Protein AF-A0A7S0ZBZ7-F1 (afdb_monomer)

Sequence (406 aa):
SVGLIEVESRLMVPLEVVGNFSFATLEEFGERFFSSLSQFSKDLPTQSLSIKAASRKLKLDSLGYQWDFMQGSEPWSASMWMKNQDTLDTVLRESDVSVDHELKVKPSRGGENEARGIVRALVADRLKGFSNASMAQISTLSELLTALSFGFISPLAVVNAVVSLGASPDDLRAMLWKLTRLEFAYNRVYFNPGHLEYGAALPDFVRQNLEMLKLELADPLVSDSMLELGQSPDAEWNRIQLGLRSHGRLLQVSATKWVGGLLRFTYAPAYAYSLAIQLLTKYSMDTFGPLTFSAVMDACERVDREVEVIERNAAPNGYRYSQAAAVEANGAPHAQYTSRVQTAPRLYSEAGNRYNRAAPVGNGYAASRATGNGYTMRYAQPPPVQTYGYSANRTANDRWGSAYRY

pLDDT: mean 70.01, std 26.0, range [22.62, 97.69]

Organism: NCBI:txid708627

Foldseek 3Di:
DPDDDDDFDLDQDPLVQLHPAQDPDLVSSVVSCVVCNVVRLDDDPDDDDPPPPPPPPPPVVPVDDDDPLCPPDPPDDPVSCVVVVVVVCVVCVVLVHDPPDDQLADDDDAAQVVLVVLLVVCLVVLLVCVLVDDPVVVVSVLVNLLNSQVVRDGLSVSLNSNVVSPHDPSSNVSVVSVSSLSVSLVSLCVNQVCLLFPVRVADPVLQVQLQVVLVVQPAEADDLVCLQCLNGPDVVLSVQSVCLRNHQDRDLVCLLVNLVVLSRRHDGNRVSLNSQLVSNCNRHSSAHDSRSSSSSRVSSVPNGVPVVVVVPDDDPPDDDDDPPDPPDDDDDDDDDPPPPPPDDDDDDDPDPPDPDDDDDDDDDDDDDDDDDDDDDDDDDDDPDDDDPDDPDPDDPVVVVVVVSRD

Radius of gyration: 26.37 Å; Cα contacts (8 Å, |Δi|>4): 317; chains: 1; bounding box: 72×68×77 Å

Mean predicted aligned error: 15.43 Å

InterPro domains:
  IPR036134 Cryptochrome/DNA photolyase, FAD-binding domain-like superfamily [SSF48173] (108-250)
  IPR052219 DNA Photolyase Class-2 [PTHR10211] (2-298)

Structure (mmCIF, N/CA/C/O backbone):
data_AF-A0A7S0ZBZ7-F1
#
_entry.id   AF-A0A7S0ZBZ7-F1
#
loop_
_atom_site.group_PDB
_atom_site.id
_atom_site.type_symbol
_atom_site.label_atom_id
_atom_site.label_alt_id
_atom_site.label_comp_id
_atom_site.label_asym_id
_atom_site.label_entity_id
_atom_site.label_seq_id
_atom_site.pdbx_PDB_ins_code
_atom_site.Cartn_x
_atom_site.Cartn_y
_atom_site.Cartn_z
_atom_site.occupancy
_atom_site.B_iso_or_equiv
_atom_site.auth_seq_id
_atom_site.auth_comp_id
_atom_site.auth_asym_id
_atom_site.auth_atom_id
_atom_site.pdbx_PDB_model_num
ATOM 1 N N . SER A 1 1 ? 15.555 -24.428 -31.231 1.00 48.03 1 SER A N 1
ATOM 2 C CA . SER A 1 1 ? 15.746 -23.307 -30.293 1.00 48.03 1 SER A CA 1
ATOM 3 C C . SER A 1 1 ? 14.611 -23.345 -29.293 1.00 48.03 1 SER A C 1
ATOM 5 O O . SER A 1 1 ? 13.457 -23.357 -29.701 1.00 48.03 1 SER A O 1
ATOM 7 N N . VAL A 1 2 ? 14.916 -23.456 -28.001 1.00 45.94 2 VAL A N 1
ATOM 8 C CA . VAL A 1 2 ? 13.904 -23.272 -26.955 1.00 45.94 2 VAL A CA 1
ATOM 9 C C . VAL A 1 2 ? 13.708 -21.765 -26.832 1.00 45.94 2 VAL A C 1
ATOM 11 O O . VAL A 1 2 ? 14.653 -21.055 -26.502 1.00 45.94 2 VAL A O 1
ATOM 14 N N . GLY A 1 3 ? 12.534 -21.269 -27.217 1.00 58.41 3 GLY A N 1
ATOM 15 C CA . GLY A 1 3 ? 12.180 -19.870 -27.002 1.00 58.41 3 GLY A CA 1
ATOM 16 C C . GLY A 1 3 ? 11.914 -19.660 -25.517 1.00 58.41 3 GLY A C 1
ATOM 17 O O . GLY A 1 3 ? 11.076 -20.357 -24.948 1.00 58.41 3 GLY A O 1
ATOM 18 N N . LEU A 1 4 ? 12.643 -18.742 -24.891 1.00 56.31 4 LEU A N 1
ATOM 19 C CA . LEU A 1 4 ? 12.325 -18.278 -23.547 1.00 56.31 4 LEU A CA 1
ATOM 20 C C . LEU A 1 4 ? 11.317 -17.135 -23.691 1.00 56.31 4 LEU A C 1
ATOM 22 O O . LEU A 1 4 ? 11.596 -16.159 -24.385 1.00 56.31 4 LEU A O 1
ATOM 26 N N . ILE A 1 5 ? 10.146 -17.282 -23.079 1.00 59.50 5 ILE A N 1
ATOM 27 C CA . ILE A 1 5 ? 9.145 -16.218 -22.997 1.00 59.50 5 ILE A CA 1
ATOM 28 C C . ILE A 1 5 ? 9.297 -15.591 -21.617 1.00 59.50 5 ILE A C 1
ATOM 30 O O . ILE A 1 5 ? 9.193 -16.292 -20.610 1.00 59.50 5 ILE A O 1
ATOM 34 N N . GLU A 1 6 ? 9.563 -14.289 -21.575 1.00 61.09 6 GLU A N 1
ATOM 35 C CA . GLU A 1 6 ? 9.458 -13.529 -20.336 1.00 61.09 6 GLU A CA 1
ATOM 36 C C . GLU A 1 6 ? 7.978 -13.439 -19.956 1.00 61.09 6 GLU A C 1
ATOM 38 O O . GLU A 1 6 ? 7.149 -12.971 -20.737 1.00 61.09 6 GLU A O 1
ATOM 43 N N . VAL A 1 7 ? 7.643 -13.939 -18.770 1.00 61.91 7 VAL A N 1
ATOM 44 C CA . VAL A 1 7 ? 6.331 -13.726 -18.164 1.00 61.91 7 VAL A CA 1
ATOM 45 C C . VAL A 1 7 ? 6.503 -12.567 -17.200 1.00 61.91 7 VAL A C 1
ATOM 47 O O . VAL A 1 7 ? 7.234 -12.696 -16.217 1.00 61.91 7 VAL A O 1
ATOM 50 N N . GLU A 1 8 ? 5.861 -11.438 -17.494 1.00 67.00 8 GLU A N 1
ATOM 51 C CA . GLU A 1 8 ? 5.894 -10.286 -16.599 1.00 67.00 8 GLU A CA 1
ATOM 52 C C . GLU A 1 8 ? 5.353 -10.688 -15.223 1.00 67.00 8 GLU A C 1
ATOM 54 O O . GLU A 1 8 ? 4.234 -11.187 -15.077 1.00 67.00 8 GLU A O 1
ATOM 59 N N . SER A 1 9 ? 6.192 -10.500 -14.210 1.00 73.75 9 SER A N 1
ATOM 60 C CA . SER A 1 9 ? 5.899 -10.810 -12.817 1.00 73.75 9 SER A CA 1
ATOM 61 C C . SER A 1 9 ? 5.771 -9.512 -12.026 1.00 73.75 9 SER A C 1
ATOM 63 O O . SER A 1 9 ? 6.470 -8.533 -12.289 1.00 73.75 9 SER A O 1
ATOM 65 N N . ARG A 1 10 ? 4.901 -9.515 -11.010 1.00 80.88 10 ARG A N 1
ATOM 66 C CA . ARG A 1 10 ? 4.820 -8.430 -10.013 1.00 80.88 10 ARG A CA 1
ATOM 67 C C . ARG A 1 10 ? 6.004 -8.433 -9.036 1.00 80.88 10 ARG A C 1
ATOM 69 O O . ARG A 1 10 ? 6.169 -7.472 -8.295 1.00 80.88 10 ARG A O 1
ATOM 76 N N . LEU A 1 11 ? 6.802 -9.500 -9.054 1.00 87.75 11 LEU A N 1
ATOM 77 C CA . LEU A 1 11 ? 7.982 -9.723 -8.222 1.00 87.75 11 LEU A CA 1
ATOM 78 C C . LEU A 1 11 ? 9.228 -9.867 -9.107 1.00 87.75 11 LEU A C 1
ATOM 80 O O . LEU A 1 11 ? 9.183 -10.532 -10.145 1.00 87.75 11 LEU A O 1
ATOM 84 N N . MET A 1 12 ? 10.335 -9.285 -8.671 1.00 90.00 12 MET A N 1
ATOM 85 C CA . MET A 1 12 ? 11.690 -9.441 -9.201 1.00 90.00 12 MET A CA 1
ATOM 86 C C . MET A 1 12 ? 12.296 -10.785 -8.808 1.00 90.00 12 MET A C 1
ATOM 88 O O . MET A 1 12 ? 12.949 -11.425 -9.630 1.00 90.00 12 MET A O 1
ATOM 92 N N . VAL A 1 13 ? 12.078 -11.216 -7.563 1.00 90.56 13 VAL A N 1
ATOM 93 C CA . VAL A 1 13 ? 12.545 -12.508 -7.049 1.00 90.56 13 VAL A CA 1
ATOM 94 C C . VAL A 1 13 ? 11.345 -13.257 -6.467 1.00 90.56 13 VAL A C 1
ATOM 96 O O . VAL A 1 13 ? 10.634 -12.688 -5.642 1.00 90.56 13 VAL A O 1
ATOM 99 N N . PRO A 1 14 ? 11.092 -14.523 -6.851 1.00 91.81 14 PRO A N 1
ATOM 100 C CA . PRO A 1 14 ? 10.024 -15.307 -6.237 1.00 91.81 14 PRO A CA 1
ATOM 101 C C . PRO A 1 14 ? 10.183 -15.360 -4.713 1.00 91.81 14 PRO A C 1
ATOM 103 O O . PRO A 1 14 ? 11.282 -15.618 -4.214 1.00 91.81 14 PRO A O 1
ATOM 106 N N . LEU A 1 15 ? 9.095 -15.142 -3.970 1.00 92.88 15 LEU A N 1
ATOM 107 C CA . LEU A 1 15 ? 9.150 -15.044 -2.507 1.00 92.88 15 LEU A CA 1
ATOM 108 C C . LEU A 1 15 ? 9.732 -16.306 -1.872 1.00 92.88 15 LEU A C 1
ATOM 110 O O . LEU A 1 15 ? 10.531 -16.211 -0.949 1.00 92.88 15 LEU A O 1
ATOM 114 N N . GLU A 1 16 ? 9.397 -17.480 -2.403 1.00 92.81 16 GLU A N 1
ATOM 115 C CA . GLU A 1 16 ? 9.879 -18.775 -1.922 1.00 92.81 16 GLU A CA 1
ATOM 116 C C . GLU A 1 16 ? 11.395 -18.953 -2.092 1.00 92.81 16 GLU A C 1
ATOM 118 O O . GLU A 1 16 ? 12.001 -19.738 -1.363 1.00 92.81 16 GLU A O 1
ATOM 123 N N . VAL A 1 17 ? 12.011 -18.220 -3.029 1.00 93.50 17 VAL A N 1
ATOM 124 C CA . VAL A 1 17 ? 13.470 -18.188 -3.218 1.00 93.50 17 VAL A CA 1
ATOM 125 C C . VAL A 1 17 ? 14.127 -17.284 -2.176 1.00 93.50 17 VAL A C 1
ATOM 127 O O . VAL A 1 17 ? 15.178 -17.638 -1.647 1.00 93.50 17 VAL A O 1
ATOM 130 N N . VAL A 1 18 ? 13.500 -16.151 -1.836 1.00 92.94 18 VAL A N 1
ATOM 131 C CA . VAL A 1 18 ? 13.985 -15.257 -0.768 1.00 92.94 18 VAL A CA 1
ATOM 132 C C . VAL A 1 18 ? 13.842 -15.930 0.606 1.00 92.94 18 VAL A C 1
ATOM 134 O O . VAL A 1 18 ? 14.775 -15.944 1.414 1.00 92.94 18 VAL A O 1
ATOM 137 N N . GLY A 1 19 ? 12.683 -16.538 0.862 1.00 91.00 19 GLY A N 1
ATOM 138 C CA . GLY A 1 19 ? 12.396 -17.340 2.046 1.00 91.00 19 GLY A CA 1
ATOM 139 C C . GLY A 1 19 ? 10.934 -17.786 2.108 1.00 91.00 19 GLY A C 1
ATOM 140 O O . GLY A 1 19 ? 10.023 -17.015 1.829 1.00 91.00 19 GLY A O 1
ATOM 141 N N . ASN A 1 20 ? 10.698 -19.033 2.522 1.00 92.06 20 ASN A N 1
ATOM 142 C CA . ASN A 1 20 ? 9.359 -19.631 2.598 1.00 92.06 20 ASN A CA 1
ATOM 143 C C . ASN A 1 20 ? 8.620 -19.310 3.919 1.00 92.06 20 ASN A C 1
ATOM 145 O O . ASN A 1 20 ? 8.042 -20.197 4.548 1.00 92.06 20 ASN A O 1
ATOM 149 N N . PHE A 1 21 ? 8.733 -18.069 4.396 1.00 92.31 21 PHE A N 1
ATOM 150 C CA . PHE A 1 21 ? 8.140 -17.576 5.643 1.00 92.31 21 PHE A CA 1
ATOM 151 C C . PHE A 1 21 ? 8.009 -16.044 5.620 1.00 92.31 21 PHE A C 1
ATOM 153 O O . PHE A 1 21 ? 8.649 -15.369 4.809 1.00 92.31 21 PHE A O 1
ATOM 160 N N . SER A 1 22 ? 7.183 -15.495 6.517 1.00 90.88 22 SER A N 1
ATOM 161 C CA . SER A 1 22 ? 7.087 -14.045 6.720 1.00 90.88 22 SER A CA 1
ATOM 162 C C . SER A 1 22 ? 8.306 -13.558 7.494 1.00 90.88 22 SER A C 1
ATOM 164 O O . SER A 1 22 ? 8.563 -14.042 8.596 1.00 90.88 22 SER A O 1
ATOM 166 N N . PHE A 1 23 ? 9.037 -12.597 6.942 1.00 92.50 23 PHE A N 1
ATOM 167 C CA . PHE A 1 23 ? 10.153 -11.956 7.637 1.00 92.50 23 PHE A CA 1
ATOM 168 C C . PHE A 1 23 ? 9.633 -10.941 8.657 1.00 92.50 23 PHE A C 1
ATOM 170 O O . PHE A 1 23 ? 8.563 -10.359 8.468 1.00 92.50 23 PHE A O 1
ATOM 177 N N . ALA A 1 24 ? 10.388 -10.744 9.740 1.00 86.88 24 ALA A N 1
ATOM 178 C CA . ALA A 1 24 ? 10.027 -9.792 10.787 1.00 86.88 24 ALA A CA 1
ATOM 179 C C . ALA A 1 24 ? 10.401 -8.354 10.405 1.00 86.88 24 ALA A C 1
ATOM 181 O O . ALA A 1 24 ? 9.672 -7.423 10.737 1.00 86.88 24 ALA A O 1
ATOM 182 N N . THR A 1 25 ? 11.521 -8.173 9.701 1.00 89.75 25 THR A N 1
ATOM 183 C CA . THR A 1 25 ? 12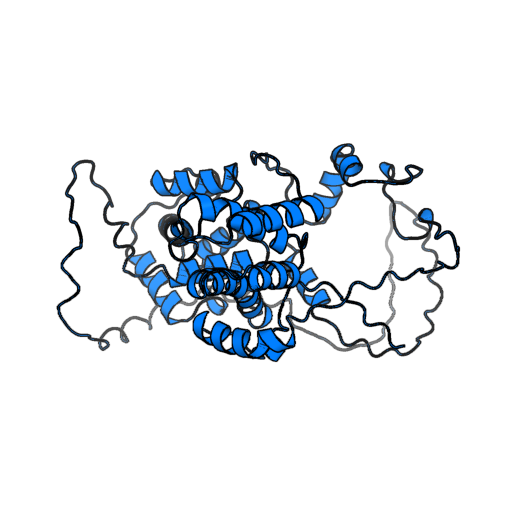.053 -6.855 9.341 1.00 89.75 25 THR A CA 1
ATOM 184 C C . THR A 1 25 ? 12.365 -6.760 7.851 1.00 89.75 25 THR A C 1
ATOM 186 O O . THR A 1 25 ? 12.632 -7.760 7.173 1.00 89.75 25 THR A O 1
ATOM 189 N N . LEU A 1 26 ? 12.344 -5.529 7.335 1.00 90.50 26 LEU A N 1
ATOM 190 C CA . LEU A 1 26 ? 12.734 -5.238 5.957 1.00 90.50 26 LEU A CA 1
ATOM 191 C C . LEU A 1 26 ? 14.218 -5.548 5.731 1.00 90.50 26 LEU A C 1
ATOM 193 O O . LEU A 1 26 ? 14.600 -5.948 4.636 1.00 90.50 26 LEU A O 1
ATOM 197 N N . GLU A 1 27 ? 15.045 -5.359 6.755 1.00 92.00 27 GLU A N 1
ATOM 198 C CA . GLU A 1 27 ? 16.485 -5.572 6.720 1.00 92.00 27 GLU A CA 1
ATOM 199 C C . GLU A 1 27 ? 16.817 -7.047 6.474 1.00 92.00 27 GLU A C 1
ATOM 201 O O . GLU A 1 27 ? 17.518 -7.361 5.511 1.00 92.00 27 GLU A O 1
ATOM 206 N N . GLU A 1 28 ? 16.233 -7.956 7.262 1.00 93.50 28 GLU A N 1
ATOM 207 C CA . GLU A 1 28 ? 16.418 -9.405 7.100 1.00 93.50 28 GLU A CA 1
ATOM 208 C C . GLU A 1 28 ? 15.928 -9.895 5.732 1.00 93.50 28 GLU A C 1
ATOM 210 O O . GLU A 1 28 ? 16.585 -10.706 5.069 1.00 93.50 28 GLU A O 1
ATOM 215 N N . PHE A 1 29 ? 14.771 -9.390 5.290 1.00 95.44 29 PHE A N 1
ATOM 216 C CA . PHE A 1 29 ? 14.250 -9.683 3.959 1.00 95.44 29 PHE A CA 1
ATOM 217 C C . PHE A 1 29 ? 15.209 -9.180 2.872 1.00 95.44 29 PHE A C 1
ATOM 219 O O . PHE A 1 29 ? 15.531 -9.905 1.929 1.00 95.44 29 PHE A O 1
ATOM 226 N N . GLY A 1 30 ? 15.690 -7.944 3.018 1.00 93.50 30 GLY A N 1
ATOM 227 C CA . GLY A 1 30 ? 16.568 -7.267 2.076 1.00 93.50 30 GLY A CA 1
ATOM 228 C C . GLY A 1 30 ? 17.880 -8.006 1.855 1.00 93.50 30 GLY A C 1
ATOM 229 O O . GLY A 1 30 ? 18.262 -8.218 0.707 1.00 93.50 30 GLY A O 1
ATOM 230 N N . GLU A 1 31 ? 18.544 -8.466 2.916 1.00 92.69 31 GLU A N 1
ATOM 231 C CA . GLU A 1 31 ? 19.796 -9.231 2.810 1.00 92.69 31 GLU A CA 1
ATOM 232 C C . GLU A 1 31 ? 19.645 -10.470 1.912 1.00 92.69 31 GLU A C 1
ATOM 234 O O . GLU A 1 31 ? 20.450 -10.715 1.003 1.00 92.69 31 GLU A O 1
ATOM 239 N N . ARG A 1 32 ? 18.563 -11.232 2.102 1.00 93.75 32 ARG A N 1
ATOM 240 C CA . ARG A 1 32 ? 18.281 -12.421 1.285 1.00 93.75 32 ARG A CA 1
ATOM 241 C C . ARG A 1 32 ? 17.828 -12.068 -0.122 1.00 93.75 32 ARG A C 1
ATOM 243 O O . ARG A 1 32 ? 18.267 -12.694 -1.088 1.00 93.75 32 ARG A O 1
ATOM 250 N N . PHE A 1 33 ? 16.998 -11.041 -0.249 1.00 94.31 33 PHE A N 1
ATOM 251 C CA . PHE A 1 33 ? 16.539 -10.542 -1.536 1.00 94.31 33 PHE A CA 1
ATOM 252 C C . PHE A 1 33 ? 17.724 -10.117 -2.414 1.00 94.31 33 PHE A C 1
ATOM 254 O O . PHE A 1 33 ? 17.862 -10.595 -3.540 1.00 94.31 33 PHE A O 1
ATOM 261 N N . PHE A 1 34 ? 18.640 -9.299 -1.889 1.00 92.12 34 PHE A N 1
ATOM 262 C CA . PHE A 1 34 ? 19.789 -8.798 -2.645 1.00 92.12 34 PHE A CA 1
ATOM 263 C C . PHE A 1 34 ? 20.803 -9.881 -3.003 1.00 92.12 34 PHE A C 1
ATOM 265 O O . PHE A 1 34 ? 21.376 -9.828 -4.092 1.00 92.12 34 PHE A O 1
ATOM 272 N N . SER A 1 35 ? 20.994 -10.889 -2.148 1.00 91.81 35 SER A N 1
ATOM 273 C CA . SER A 1 35 ? 21.858 -12.031 -2.489 1.00 91.81 35 SER A CA 1
ATOM 274 C C . SER A 1 35 ? 21.299 -12.881 -3.640 1.00 91.81 35 SER A C 1
ATOM 276 O O . SER A 1 35 ? 22.070 -13.507 -4.368 1.00 91.81 35 SER A O 1
ATOM 278 N N . SER A 1 36 ? 19.979 -12.850 -3.857 1.00 91.69 36 SER A N 1
ATOM 279 C CA . SER A 1 36 ? 19.301 -13.590 -4.929 1.00 91.69 36 SER A CA 1
ATOM 280 C C . SER A 1 36 ? 19.073 -12.758 -6.195 1.00 91.69 36 SER A C 1
ATOM 282 O O . SER A 1 36 ? 19.059 -13.314 -7.291 1.00 91.69 36 SER A O 1
ATOM 284 N N . LEU A 1 37 ? 18.929 -11.432 -6.076 1.00 89.44 37 LEU A N 1
ATOM 285 C CA . LEU A 1 37 ? 18.516 -10.531 -7.162 1.00 89.44 37 LEU A CA 1
ATOM 286 C C . LEU A 1 37 ? 19.357 -10.674 -8.441 1.00 89.44 37 LEU A C 1
ATOM 288 O O . LEU A 1 37 ? 18.808 -10.673 -9.541 1.00 89.44 37 LEU A O 1
ATOM 292 N N . SER A 1 38 ? 20.673 -10.856 -8.315 1.00 86.69 38 SER A N 1
ATOM 293 C CA . SER A 1 38 ? 21.590 -11.004 -9.460 1.00 86.69 38 SER A CA 1
ATOM 294 C C . SER A 1 38 ? 21.294 -12.228 -10.339 1.00 86.69 38 SER A C 1
ATOM 296 O O . SER A 1 38 ? 21.645 -12.251 -11.517 1.00 86.69 38 SER A O 1
ATOM 298 N N . GLN A 1 39 ? 20.619 -13.247 -9.801 1.00 87.56 39 GLN A N 1
ATOM 299 C CA . GLN A 1 39 ? 20.225 -14.434 -10.560 1.00 87.56 39 GLN A CA 1
ATOM 300 C C . GLN A 1 39 ? 19.020 -14.167 -11.475 1.00 87.56 39 GLN A C 1
ATOM 302 O O . GLN A 1 39 ? 18.862 -14.869 -12.481 1.00 87.56 39 GLN A O 1
ATOM 307 N N . PHE A 1 40 ? 18.210 -13.155 -11.137 1.00 85.88 40 PHE A N 1
ATOM 308 C CA . PHE A 1 40 ? 16.940 -12.818 -11.788 1.00 85.88 40 PHE A CA 1
ATOM 309 C C . PHE A 1 40 ? 17.005 -11.527 -12.615 1.00 85.88 40 PHE A C 1
ATOM 311 O O . PHE A 1 40 ? 16.344 -11.440 -13.646 1.00 85.88 40 PHE A O 1
ATOM 318 N N . SER A 1 41 ? 17.835 -10.552 -12.232 1.00 81.88 41 SER A N 1
ATOM 319 C CA . SER A 1 41 ? 18.115 -9.354 -13.037 1.00 81.88 41 SER A CA 1
ATOM 320 C C . SER A 1 41 ? 19.090 -9.709 -14.163 1.00 81.88 41 SER A C 1
ATOM 322 O O . SER A 1 41 ? 20.300 -9.510 -14.075 1.00 81.88 41 SER A O 1
ATOM 324 N N . LYS A 1 42 ? 18.546 -10.323 -15.216 1.00 78.31 42 LYS A N 1
ATOM 325 C CA . LYS A 1 42 ? 19.266 -10.666 -16.444 1.00 78.31 42 LYS A CA 1
ATOM 326 C C . LYS A 1 42 ? 18.643 -9.923 -17.610 1.00 78.31 42 LYS A C 1
ATOM 328 O O . LYS A 1 42 ? 17.429 -9.973 -17.794 1.00 78.31 42 LYS A O 1
ATOM 333 N N . ASP A 1 43 ? 19.478 -9.298 -18.428 1.00 70.25 43 ASP A N 1
ATOM 334 C CA . ASP A 1 43 ? 19.018 -8.758 -19.699 1.00 70.25 43 ASP A CA 1
ATOM 335 C C . ASP A 1 43 ? 18.709 -9.905 -20.658 1.00 70.25 43 ASP A C 1
ATOM 337 O O . ASP A 1 43 ? 19.575 -10.716 -21.006 1.00 70.25 43 ASP A O 1
ATOM 341 N N . LEU A 1 44 ? 17.451 -9.978 -21.085 1.00 68.12 44 LEU A N 1
ATOM 342 C CA . LEU A 1 44 ? 17.032 -10.879 -22.143 1.00 68.12 44 LEU A CA 1
ATOM 343 C C . LEU A 1 44 ? 17.096 -10.121 -23.474 1.00 68.12 44 LEU A C 1
ATOM 345 O O . LEU A 1 44 ? 16.457 -9.075 -23.614 1.00 68.12 44 LEU A O 1
ATOM 349 N N . PRO A 1 45 ? 17.855 -10.609 -24.472 1.00 68.12 45 PRO A N 1
ATOM 350 C CA . PRO A 1 45 ? 17.910 -9.949 -25.766 1.00 68.12 45 PRO A CA 1
ATOM 351 C C . PRO A 1 45 ? 16.518 -9.965 -26.397 1.00 68.12 45 PRO A C 1
ATOM 353 O O . PRO A 1 45 ? 15.900 -11.025 -26.526 1.00 68.12 45 PRO A O 1
ATOM 356 N N . THR A 1 46 ? 16.031 -8.797 -26.821 1.00 70.06 46 THR A N 1
ATOM 357 C CA . THR A 1 46 ? 14.753 -8.697 -27.527 1.00 70.06 46 THR A CA 1
ATOM 358 C C . THR A 1 46 ? 14.823 -9.508 -28.816 1.00 70.06 46 THR A C 1
ATOM 360 O O . THR A 1 46 ? 15.578 -9.186 -29.734 1.00 70.06 46 THR A O 1
ATOM 363 N N . GLN A 1 47 ? 14.017 -10.563 -28.902 1.00 66.69 47 GLN A N 1
ATOM 364 C CA . GLN A 1 47 ? 13.880 -11.358 -30.116 1.00 66.69 47 GLN A CA 1
ATOM 365 C C . GLN A 1 47 ? 12.577 -10.981 -30.811 1.00 66.69 47 GLN A C 1
ATOM 367 O O . GLN A 1 47 ? 11.488 -11.200 -30.287 1.00 66.69 47 GLN A O 1
ATOM 372 N N . SER A 1 48 ? 12.683 -10.419 -32.016 1.00 68.38 48 SER A N 1
ATOM 373 C CA . SER A 1 48 ? 11.515 -10.208 -32.870 1.00 68.38 48 SER A CA 1
ATOM 374 C C . SER A 1 48 ? 11.054 -11.555 -33.417 1.00 68.38 48 SER A C 1
ATOM 376 O O . SER A 1 48 ? 11.665 -12.115 -34.326 1.00 68.38 48 SER A O 1
ATOM 378 N N . LEU A 1 49 ? 9.977 -12.091 -32.850 1.00 64.31 49 LEU A N 1
ATOM 379 C CA . LEU A 1 49 ? 9.342 -13.298 -33.361 1.00 64.31 49 LEU A CA 1
ATOM 380 C C . LEU A 1 49 ? 8.360 -12.909 -34.470 1.00 64.31 49 LEU A C 1
ATOM 382 O O . LEU A 1 49 ? 7.331 -12.286 -34.216 1.00 64.31 49 LEU A O 1
ATOM 386 N N . SER A 1 50 ? 8.646 -13.310 -35.711 1.00 64.50 50 SER A N 1
ATOM 387 C CA . SER A 1 50 ? 7.645 -13.290 -36.783 1.00 64.50 50 SER A CA 1
ATOM 388 C C . SER A 1 50 ? 6.697 -14.468 -36.577 1.00 64.50 50 SER A C 1
ATOM 390 O O . SER A 1 50 ? 6.842 -15.539 -37.170 1.00 64.50 50 SER A O 1
ATOM 392 N N . ILE A 1 51 ? 5.746 -14.297 -35.661 1.00 64.88 51 ILE A N 1
ATOM 393 C CA . ILE A 1 51 ? 4.681 -15.272 -35.467 1.00 64.88 51 ILE A CA 1
ATOM 394 C C . ILE A 1 51 ? 3.749 -15.123 -36.667 1.00 64.88 51 ILE A C 1
ATOM 396 O O . ILE A 1 51 ? 2.930 -14.206 -36.729 1.00 64.88 51 ILE A O 1
ATOM 400 N N . LYS A 1 52 ? 3.863 -16.031 -37.643 1.00 57.91 52 LYS A N 1
ATOM 401 C CA . LYS A 1 52 ? 2.792 -16.259 -38.617 1.00 57.91 52 LYS A CA 1
ATOM 402 C C . LYS A 1 52 ? 1.624 -16.845 -37.837 1.00 57.91 52 LYS A C 1
ATOM 404 O O . LYS A 1 52 ? 1.504 -18.063 -37.736 1.00 57.91 52 LYS A O 1
ATOM 409 N N . ALA A 1 53 ? 0.820 -15.985 -37.213 1.00 57.00 53 ALA A N 1
ATOM 410 C CA . ALA A 1 53 ? -0.415 -16.404 -36.579 1.00 57.00 53 ALA A CA 1
ATOM 411 C C . ALA A 1 53 ? -1.177 -17.225 -37.621 1.00 57.00 53 ALA A C 1
ATOM 413 O O . ALA A 1 53 ? -1.488 -16.716 -38.701 1.00 57.00 53 ALA A O 1
ATOM 414 N N . ALA A 1 54 ? -1.411 -18.510 -37.340 1.00 58.16 54 ALA A N 1
ATOM 415 C CA . ALA A 1 54 ? -2.359 -19.278 -38.125 1.00 58.16 54 ALA A CA 1
ATOM 416 C C . ALA A 1 54 ? -3.657 -18.480 -38.042 1.00 58.16 54 ALA A C 1
ATOM 418 O O . ALA A 1 54 ? -4.210 -18.316 -36.956 1.00 58.16 54 ALA A O 1
ATOM 419 N N . SER A 1 55 ? -4.064 -17.891 -39.161 1.00 53.09 55 SER A N 1
ATOM 420 C CA . SER A 1 55 ? -5.152 -16.929 -39.278 1.00 53.09 55 SER A CA 1
ATOM 421 C C . SER A 1 55 ? -6.510 -17.602 -39.086 1.00 53.09 55 SER A C 1
ATOM 423 O O . SER A 1 55 ? -7.425 -17.463 -39.892 1.00 53.09 55 SER A O 1
ATOM 425 N N . ARG A 1 56 ? -6.697 -18.332 -37.986 1.00 54.41 56 ARG A N 1
ATOM 426 C CA . ARG A 1 56 ? -8.027 -18.474 -37.423 1.00 54.41 56 ARG A CA 1
ATOM 427 C C . ARG A 1 56 ? -8.368 -17.101 -36.880 1.00 54.41 56 ARG A C 1
ATOM 429 O O . ARG A 1 56 ? -7.881 -16.716 -35.824 1.00 54.41 56 ARG A O 1
ATOM 436 N N . LYS A 1 57 ? -9.181 -16.357 -37.635 1.00 57.12 57 LYS A N 1
ATOM 437 C CA . LYS A 1 57 ? -9.969 -15.260 -37.077 1.00 57.12 57 LYS A CA 1
ATOM 438 C C . LYS A 1 57 ? -10.678 -15.836 -35.853 1.00 57.12 57 LYS A C 1
ATOM 440 O O . LYS A 1 57 ? -11.620 -16.614 -36.002 1.00 57.12 57 LYS A O 1
ATOM 445 N N . LEU A 1 58 ? -10.158 -15.550 -34.663 1.00 58.41 58 LEU A N 1
ATOM 446 C CA . LEU A 1 58 ? -10.895 -15.776 -33.432 1.00 58.41 58 LEU A CA 1
ATOM 447 C C . LEU A 1 58 ? -12.143 -14.917 -33.579 1.00 58.41 58 LEU A C 1
ATOM 449 O O . LEU A 1 58 ? -12.036 -13.704 -33.731 1.00 58.41 58 LEU A O 1
ATOM 453 N N . LYS A 1 59 ? -13.314 -15.552 -33.641 1.00 62.16 59 LYS A N 1
ATOM 454 C CA . LYS A 1 59 ? -14.563 -14.808 -33.535 1.00 62.16 59 LYS A CA 1
ATOM 455 C C . LYS A 1 59 ? -14.596 -14.295 -32.105 1.00 62.16 59 LYS A C 1
ATOM 457 O O . LYS A 1 59 ? -14.820 -15.092 -31.197 1.00 62.16 59 LYS A O 1
ATOM 462 N N . LEU A 1 60 ? -14.297 -13.019 -31.897 1.00 57.59 60 LEU A N 1
ATOM 463 C CA . LEU A 1 60 ? -14.340 -12.399 -30.573 1.00 57.59 60 LEU A CA 1
ATOM 464 C C . LEU A 1 60 ? -15.731 -12.571 -29.943 1.00 57.59 60 LEU A C 1
ATOM 466 O O . LEU A 1 60 ? -15.822 -12.844 -28.753 1.00 57.59 60 LEU A O 1
ATOM 470 N N . ASP A 1 61 ? -16.781 -12.603 -30.769 1.00 59.31 61 ASP A N 1
ATOM 471 C CA . ASP A 1 61 ? -18.168 -12.935 -30.400 1.00 59.31 61 ASP A CA 1
ATOM 472 C C . ASP A 1 61 ? -18.339 -14.339 -29.786 1.00 59.31 61 ASP A C 1
ATOM 474 O O . ASP A 1 61 ? -19.361 -14.638 -29.178 1.00 59.31 61 ASP A O 1
ATOM 478 N N . SER A 1 62 ? -17.365 -15.238 -29.976 1.00 62.50 62 SER A N 1
ATOM 479 C CA . SER A 1 62 ? -17.361 -16.590 -29.393 1.00 62.50 62 SER A CA 1
ATOM 480 C C . SER A 1 62 ? -16.538 -16.704 -28.106 1.00 62.50 62 SER A C 1
ATOM 482 O O . SER A 1 62 ? -16.538 -17.762 -27.476 1.00 62.50 62 SER A O 1
ATOM 484 N N . LEU A 1 63 ? -15.834 -15.638 -27.709 1.00 59.91 63 LEU A N 1
ATOM 485 C CA . LEU A 1 63 ? -14.982 -15.598 -26.524 1.00 59.91 63 LEU A CA 1
ATOM 486 C C . LEU A 1 63 ? -15.675 -14.811 -25.407 1.00 59.91 63 LEU A C 1
ATOM 488 O O . LEU A 1 63 ? -15.397 -13.638 -25.183 1.00 59.91 63 LEU A O 1
ATOM 492 N N . GLY A 1 64 ? -16.548 -15.496 -24.672 1.00 67.69 64 GLY A N 1
ATOM 493 C CA . GLY A 1 64 ? -17.136 -14.974 -23.439 1.00 67.69 64 GLY A CA 1
ATOM 494 C C . GLY A 1 64 ? -18.325 -14.033 -23.634 1.00 67.69 64 GLY A C 1
ATOM 495 O O . GLY A 1 64 ? -18.847 -13.850 -24.730 1.00 67.69 64 GLY A O 1
ATOM 496 N N . TYR A 1 65 ? -18.796 -13.496 -22.513 1.00 73.31 65 TYR A N 1
ATOM 497 C CA . TYR A 1 65 ? -19.909 -12.555 -22.456 1.00 73.31 65 TYR A CA 1
ATOM 498 C C . TYR A 1 65 ? -19.459 -11.168 -22.935 1.00 73.31 65 TYR A C 1
ATOM 500 O O . TYR A 1 65 ? -18.444 -10.655 -22.464 1.00 73.31 65 TYR A O 1
ATOM 508 N N . GLN A 1 66 ? -20.219 -10.561 -23.848 1.00 76.75 66 GLN A N 1
ATOM 509 C CA . GLN A 1 66 ? -20.020 -9.186 -24.308 1.00 76.75 66 GLN A CA 1
ATOM 510 C C . GLN A 1 66 ? -21.186 -8.318 -23.837 1.00 76.75 66 GLN A C 1
ATOM 512 O O . GLN A 1 66 ? -22.347 -8.673 -24.042 1.00 76.75 66 GLN A O 1
ATOM 517 N N . TRP A 1 67 ? -20.872 -7.162 -23.256 1.00 81.69 67 TRP A N 1
ATOM 518 C CA . TRP A 1 67 ? -21.873 -6.140 -22.955 1.00 81.69 67 TRP A CA 1
ATOM 519 C C . TRP A 1 67 ? -22.454 -5.565 -24.246 1.00 81.69 67 TRP A C 1
ATOM 521 O O . TRP A 1 67 ? -21.761 -5.513 -25.260 1.00 81.69 67 TRP A O 1
ATOM 531 N N . ASP A 1 68 ? -23.696 -5.085 -24.215 1.00 84.94 68 ASP A N 1
ATOM 532 C CA . ASP A 1 68 ? -24.388 -4.583 -25.412 1.00 84.94 68 ASP A CA 1
ATOM 533 C C . ASP A 1 68 ? -23.586 -3.501 -26.154 1.00 84.94 68 ASP A C 1
ATOM 535 O O . ASP A 1 68 ? -23.524 -3.505 -27.381 1.00 84.94 68 ASP A O 1
ATOM 539 N N . PHE A 1 69 ? -22.878 -2.625 -25.429 1.00 84.50 69 PHE A N 1
ATOM 540 C CA . PHE A 1 69 ? -22.032 -1.588 -26.036 1.00 84.50 69 PHE A CA 1
ATOM 541 C C . PHE A 1 69 ? -20.758 -2.129 -26.720 1.00 84.50 69 PHE A C 1
ATOM 543 O O . PHE A 1 69 ? -20.125 -1.412 -27.501 1.00 84.50 69 PHE A O 1
ATOM 550 N N . MET A 1 70 ? -20.358 -3.368 -26.416 1.00 79.50 70 MET A N 1
ATOM 551 C CA . MET A 1 70 ? -19.224 -4.068 -27.036 1.00 79.50 70 MET A CA 1
ATOM 552 C C . MET A 1 70 ? -19.627 -4.833 -28.300 1.00 79.50 70 MET A C 1
ATOM 554 O O . MET A 1 70 ? -18.768 -5.178 -29.112 1.00 79.50 70 MET A O 1
ATOM 558 N N . GLN A 1 71 ? -20.917 -5.120 -28.473 1.00 77.88 71 GLN A N 1
ATOM 559 C CA . GLN A 1 71 ? -21.399 -5.860 -29.632 1.00 77.88 71 GLN A CA 1
ATOM 560 C C . GLN A 1 71 ? -21.309 -4.976 -30.883 1.00 77.88 71 GLN A C 1
ATOM 562 O O . GLN A 1 71 ? -21.816 -3.856 -30.921 1.00 77.88 71 GLN A O 1
ATOM 567 N N . GLY A 1 72 ? -20.636 -5.470 -31.925 1.00 73.69 72 GLY A N 1
ATOM 568 C CA . GLY A 1 72 ? -20.471 -4.753 -33.197 1.00 73.69 72 GLY A CA 1
ATOM 569 C C . GLY A 1 72 ? -19.472 -3.586 -33.178 1.00 73.69 72 GLY A C 1
ATOM 570 O O . GLY A 1 72 ? -19.247 -2.974 -34.223 1.00 73.69 72 GLY A O 1
ATOM 571 N N . SER A 1 73 ? -18.841 -3.289 -32.036 1.00 61.25 73 SER A N 1
ATOM 572 C CA . SER A 1 73 ? -17.801 -2.267 -31.886 1.00 61.25 73 SER A CA 1
ATOM 573 C C . SER A 1 73 ? -16.406 -2.906 -31.867 1.00 61.25 73 SER A C 1
ATOM 575 O O . SER A 1 73 ? -15.749 -3.011 -30.835 1.00 61.25 73 SER A O 1
ATOM 577 N N . GLU A 1 74 ? -15.914 -3.345 -33.029 1.00 64.06 74 GLU A N 1
ATOM 578 C CA . GLU A 1 74 ? -14.514 -3.774 -33.149 1.00 64.06 74 GLU A CA 1
ATOM 579 C C . GLU A 1 74 ? -13.595 -2.605 -33.556 1.00 64.06 74 GLU A C 1
ATOM 581 O O . GLU A 1 74 ? -13.835 -1.988 -34.601 1.00 64.06 74 GLU A O 1
ATOM 586 N N . PRO A 1 75 ? -12.503 -2.321 -32.807 1.00 65.81 75 PRO A N 1
ATOM 587 C CA . PRO A 1 75 ? -12.137 -2.821 -31.471 1.00 65.81 75 PRO A CA 1
ATOM 588 C C . PRO A 1 75 ? -12.735 -1.971 -30.329 1.00 65.81 75 PRO A C 1
ATOM 590 O O . PRO A 1 75 ? -12.737 -0.739 -30.397 1.00 65.81 75 PRO A O 1
ATOM 593 N N . TRP A 1 76 ? -13.167 -2.614 -29.238 1.00 71.06 76 TRP A N 1
ATOM 594 C CA . TRP A 1 76 ? -13.583 -1.913 -28.020 1.00 71.06 76 TRP A CA 1
ATOM 595 C C . TRP A 1 76 ? -12.373 -1.457 -27.189 1.00 71.06 76 TRP A C 1
ATOM 597 O O . TRP A 1 76 ? -11.291 -2.041 -27.250 1.00 71.06 76 TRP A O 1
ATOM 607 N N . SER A 1 77 ? -12.537 -0.382 -26.413 1.00 72.81 77 SER A N 1
ATOM 608 C CA . SER A 1 77 ? -11.468 0.234 -25.611 1.00 72.81 77 SER A CA 1
ATOM 609 C C . SER A 1 77 ? -11.934 0.584 -24.196 1.00 72.81 77 SER A C 1
ATOM 611 O O . SER A 1 77 ? -13.128 0.731 -23.938 1.00 72.81 77 SER A O 1
ATOM 613 N N . ALA A 1 78 ? -10.991 0.818 -23.274 1.00 77.00 78 ALA A N 1
ATOM 614 C CA . ALA A 1 78 ? -11.294 1.321 -21.926 1.00 77.00 78 ALA A CA 1
ATOM 615 C C . ALA A 1 78 ? -12.097 2.639 -21.949 1.00 77.00 78 ALA A C 1
ATOM 617 O O . ALA A 1 78 ? -12.950 2.876 -21.102 1.00 77.00 78 ALA A O 1
ATOM 618 N N . SER A 1 79 ? -11.893 3.485 -22.964 1.00 79.44 79 SER A N 1
ATOM 619 C CA . SER A 1 79 ? -12.673 4.716 -23.130 1.00 79.44 79 SER A CA 1
ATOM 620 C C . SER A 1 79 ? -14.146 4.472 -23.474 1.00 79.44 79 SER A C 1
ATOM 622 O O . SER A 1 79 ? -14.963 5.354 -23.225 1.00 79.44 79 SER A O 1
ATOM 624 N N . MET A 1 80 ? -14.511 3.306 -24.017 1.00 83.81 80 MET A N 1
ATOM 625 C CA . MET A 1 80 ? -15.917 2.949 -24.228 1.00 83.81 80 MET A CA 1
ATOM 626 C C . MET A 1 80 ? -16.624 2.636 -22.910 1.00 83.81 80 MET A C 1
ATOM 628 O O . MET A 1 80 ? -17.772 3.033 -22.755 1.00 83.81 80 MET A O 1
ATOM 632 N N . TRP A 1 81 ? -15.941 2.026 -21.938 1.00 85.44 81 TRP A N 1
ATOM 633 C CA . TRP A 1 81 ? -16.488 1.829 -20.590 1.00 85.44 81 TRP A CA 1
ATOM 634 C C . TRP A 1 81 ? -16.840 3.160 -19.925 1.00 85.44 81 TRP A C 1
ATOM 636 O O . TRP A 1 81 ? -17.941 3.321 -19.415 1.00 85.44 81 TRP A O 1
ATOM 646 N N . MET A 1 82 ? -15.960 4.160 -20.045 1.00 83.25 82 MET A N 1
ATOM 647 C CA . MET A 1 82 ? -16.214 5.507 -19.515 1.00 83.25 82 MET A CA 1
ATOM 648 C C . MET A 1 82 ? -17.394 6.222 -20.193 1.00 83.25 82 MET A C 1
ATOM 650 O O . MET A 1 82 ? -17.971 7.134 -19.613 1.00 83.25 82 MET A O 1
ATOM 654 N N . LYS A 1 83 ? -17.754 5.834 -21.424 1.00 86.06 83 LYS A N 1
ATOM 655 C CA . LYS A 1 83 ? -18.935 6.354 -22.137 1.00 86.06 83 LYS A CA 1
ATOM 656 C C . LYS A 1 83 ? -20.222 5.596 -21.799 1.00 86.06 83 LYS A C 1
ATOM 658 O O . LYS A 1 83 ? -21.296 6.097 -22.105 1.00 86.06 83 LYS A O 1
ATOM 663 N N . ASN A 1 84 ? -20.111 4.413 -21.196 1.00 88.81 84 ASN A N 1
ATOM 664 C CA . ASN A 1 84 ? -21.221 3.547 -20.800 1.00 88.81 84 ASN A CA 1
ATOM 665 C C . ASN A 1 84 ? -21.217 3.386 -19.273 1.00 88.81 84 ASN A C 1
ATOM 667 O O . ASN A 1 84 ? -21.141 2.273 -18.747 1.00 88.81 84 ASN A O 1
ATOM 671 N N . GLN A 1 85 ? -21.246 4.522 -18.569 1.00 87.31 85 GLN A N 1
ATOM 672 C CA . GLN A 1 85 ? -21.030 4.589 -17.124 1.00 87.31 85 GLN A CA 1
ATOM 673 C C . GLN A 1 85 ? -22.038 3.748 -16.334 1.00 87.31 85 GLN A C 1
ATOM 675 O O . GLN A 1 85 ? -21.628 3.055 -15.418 1.00 87.31 85 GLN A O 1
ATOM 680 N N . ASP A 1 86 ? -23.310 3.690 -16.736 1.00 89.88 86 ASP A N 1
ATOM 681 C CA . ASP A 1 86 ? -24.311 2.859 -16.048 1.00 89.88 86 ASP A CA 1
ATOM 682 C C . ASP A 1 86 ? -23.935 1.367 -16.045 1.00 89.88 86 ASP A C 1
ATOM 684 O O . ASP A 1 86 ? -24.121 0.656 -15.053 1.00 89.88 86 ASP A O 1
ATOM 688 N N . THR A 1 87 ? -23.371 0.880 -17.158 1.00 90.25 87 THR A N 1
ATOM 689 C CA . THR A 1 87 ? -22.885 -0.501 -17.259 1.00 90.25 87 THR A CA 1
ATOM 690 C C . THR A 1 87 ? -21.633 -0.702 -16.417 1.00 90.25 87 THR A C 1
ATOM 692 O O . THR A 1 87 ? -21.539 -1.694 -15.699 1.00 90.25 87 THR A O 1
ATOM 695 N N . LEU A 1 88 ? -20.691 0.245 -16.464 1.00 89.00 88 LEU A N 1
ATOM 696 C CA . LEU A 1 88 ? -19.501 0.215 -15.616 1.00 89.00 88 LEU A CA 1
ATOM 697 C C . LEU A 1 88 ? -19.886 0.189 -14.130 1.00 89.00 88 LEU A C 1
ATOM 699 O O . LEU A 1 88 ? -19.412 -0.671 -13.399 1.00 89.00 88 LEU A O 1
ATOM 703 N N . ASP A 1 89 ? -20.796 1.059 -13.702 1.00 89.50 89 ASP A N 1
ATOM 704 C CA . ASP A 1 89 ? -21.257 1.144 -12.321 1.00 89.50 89 ASP A CA 1
ATOM 705 C C . ASP A 1 89 ? -21.980 -0.133 -11.884 1.00 89.50 89 ASP A C 1
ATOM 707 O O . ASP A 1 89 ? -21.870 -0.545 -10.732 1.00 89.50 89 ASP A O 1
ATOM 711 N N . THR A 1 90 ? -22.717 -0.783 -12.789 1.00 89.81 90 THR A N 1
ATOM 712 C CA . THR A 1 90 ? -23.336 -2.090 -12.518 1.00 89.81 90 THR A CA 1
ATOM 713 C C . THR A 1 90 ? -22.267 -3.149 -12.260 1.00 89.81 90 THR A C 1
ATOM 715 O O . THR A 1 90 ? -22.308 -3.807 -11.226 1.00 89.81 90 THR A O 1
ATOM 718 N N . VAL A 1 91 ? -21.263 -3.251 -13.137 1.00 89.12 91 VAL A N 1
ATOM 719 C CA . VAL A 1 91 ? -20.143 -4.197 -12.983 1.00 89.12 91 VAL A CA 1
ATOM 720 C C . VAL A 1 91 ? -19.354 -3.942 -11.703 1.00 89.12 91 VAL A C 1
ATOM 722 O O . VAL A 1 91 ? -18.971 -4.885 -11.011 1.00 89.12 91 VAL A O 1
ATOM 725 N N . LEU A 1 92 ? -19.113 -2.671 -11.380 1.00 88.00 92 LEU A N 1
ATOM 726 C CA . LEU A 1 92 ? -18.421 -2.274 -10.160 1.00 88.00 92 LEU A CA 1
ATOM 727 C C . LEU A 1 92 ? -19.226 -2.677 -8.921 1.00 88.00 92 LEU A C 1
ATOM 729 O O . LEU A 1 92 ? -18.673 -3.353 -8.060 1.00 88.00 92 LEU A O 1
ATOM 733 N N . ARG A 1 93 ? -20.530 -2.378 -8.864 1.00 87.94 93 ARG A N 1
ATOM 734 C CA . ARG A 1 93 ? -21.398 -2.797 -7.747 1.00 87.94 93 ARG A CA 1
ATOM 735 C C . ARG A 1 93 ? -21.496 -4.318 -7.612 1.00 87.94 93 ARG A C 1
ATOM 737 O O . ARG A 1 93 ? -21.462 -4.825 -6.500 1.00 87.94 93 ARG A O 1
ATOM 744 N N . GLU A 1 94 ? -21.592 -5.053 -8.719 1.00 87.56 94 GLU A N 1
ATOM 745 C CA . GLU A 1 94 ? -21.574 -6.528 -8.711 1.00 87.56 94 GLU A CA 1
ATOM 746 C C . GLU A 1 94 ? -20.236 -7.101 -8.219 1.00 87.56 94 GLU A C 1
ATOM 748 O O . GLU A 1 94 ? -20.185 -8.229 -7.728 1.00 87.56 94 GLU A O 1
ATOM 753 N N . SER A 1 95 ? -19.165 -6.315 -8.337 1.00 82.81 95 SER A N 1
ATOM 754 C CA . SER A 1 95 ? -17.832 -6.616 -7.811 1.00 82.81 95 SER A CA 1
ATOM 755 C C . SER A 1 95 ? -17.592 -6.010 -6.424 1.00 82.81 95 SER A C 1
ATOM 757 O O . SER A 1 95 ? -16.443 -5.959 -5.992 1.00 82.81 95 SER A O 1
ATOM 759 N N . ASP A 1 96 ? -18.650 -5.544 -5.750 1.00 79.69 96 ASP A N 1
ATOM 760 C CA . ASP A 1 96 ? -18.604 -4.957 -4.404 1.00 79.69 96 ASP A CA 1
ATOM 761 C C . ASP A 1 96 ? -17.757 -3.662 -4.326 1.00 79.69 96 ASP A C 1
ATOM 763 O O . ASP A 1 96 ? -17.239 -3.235 -3.299 1.00 79.69 96 ASP A O 1
ATOM 767 N N . VAL A 1 97 ? -17.626 -2.964 -5.459 1.00 79.81 97 VAL A N 1
ATOM 768 C CA . VAL A 1 97 ? -16.953 -1.666 -5.545 1.00 79.81 97 VAL A CA 1
ATOM 769 C C . VAL A 1 97 ? -17.986 -0.548 -5.427 1.00 79.81 97 VAL A C 1
ATOM 771 O O . VAL A 1 97 ? -18.843 -0.367 -6.295 1.00 79.81 97 VAL A O 1
ATOM 774 N N . SER A 1 98 ? -17.882 0.247 -4.359 1.00 77.19 98 SER A N 1
ATOM 775 C CA . SER A 1 98 ? -18.725 1.432 -4.165 1.00 77.19 98 SER A CA 1
ATOM 776 C C . SER A 1 98 ? -18.485 2.475 -5.260 1.00 77.19 98 SER A C 1
ATOM 778 O O . SER A 1 98 ? -17.356 2.910 -5.489 1.00 77.19 98 SER A O 1
ATOM 780 N N . VAL A 1 99 ? -19.574 2.931 -5.879 1.00 80.19 99 VAL A N 1
ATOM 781 C CA . VAL A 1 99 ? -19.578 3.980 -6.916 1.00 80.19 99 VAL A CA 1
ATOM 782 C C . VAL A 1 99 ? -20.119 5.322 -6.414 1.00 80.19 99 VAL A C 1
ATOM 784 O O . VAL A 1 99 ? -20.126 6.303 -7.147 1.00 80.19 99 VAL A O 1
ATOM 787 N N . ASP A 1 100 ? -20.521 5.399 -5.143 1.00 74.19 100 ASP A N 1
ATOM 788 C CA . ASP A 1 100 ? -21.118 6.601 -4.534 1.00 74.19 100 ASP A CA 1
ATOM 789 C C . ASP A 1 100 ? -20.078 7.683 -4.186 1.00 74.19 100 ASP A C 1
ATOM 791 O O . ASP A 1 100 ? -20.373 8.672 -3.513 1.00 74.19 100 ASP A O 1
ATOM 795 N N . HIS A 1 101 ? -18.832 7.491 -4.622 1.00 67.00 101 HIS A N 1
ATOM 796 C CA . HIS A 1 101 ? -17.706 8.341 -4.273 1.00 67.00 101 HIS A CA 1
ATOM 797 C C . HIS A 1 101 ? -17.357 9.281 -5.416 1.00 67.00 101 HIS A C 1
ATOM 799 O O . HIS A 1 101 ? -16.861 8.872 -6.464 1.00 67.00 101 HIS A O 1
ATOM 805 N N . GLU A 1 102 ? -17.538 10.577 -5.172 1.00 66.31 102 GLU A N 1
ATOM 806 C CA . GLU A 1 102 ? -16.992 11.609 -6.044 1.00 66.31 102 GLU A CA 1
ATOM 807 C C . GLU A 1 102 ? -15.457 11.584 -5.945 1.00 66.31 102 GLU A C 1
ATOM 809 O O . GLU A 1 102 ? -14.855 12.078 -4.984 1.00 66.31 102 GLU A O 1
ATOM 814 N N . LEU A 1 103 ? -14.808 10.978 -6.939 1.00 62.88 103 LEU A N 1
ATOM 815 C CA . LEU A 1 103 ? -13.355 10.978 -7.056 1.00 62.88 103 LEU A CA 1
ATOM 816 C C . LEU A 1 103 ? -12.886 12.389 -7.424 1.00 62.88 103 LEU A C 1
ATOM 818 O O . LEU A 1 103 ? -12.969 12.817 -8.571 1.00 62.88 103 LEU A O 1
ATOM 822 N N . LYS A 1 104 ? -12.348 13.112 -6.439 1.00 64.75 104 LYS A N 1
ATOM 823 C CA . LYS A 1 104 ? -11.723 14.435 -6.643 1.00 64.75 104 LYS A CA 1
ATOM 824 C C . LYS A 1 104 ? -10.268 14.349 -7.091 1.00 64.75 104 LYS A C 1
ATOM 826 O O . LYS A 1 104 ? -9.591 15.372 -7.196 1.00 64.75 104 LYS A O 1
ATOM 831 N N . VAL A 1 105 ? -9.779 13.135 -7.320 1.00 62.28 105 VAL A N 1
ATOM 832 C CA . VAL A 1 105 ? -8.394 12.899 -7.699 1.00 62.28 105 VAL A CA 1
ATOM 833 C C . VAL A 1 105 ? -8.154 13.458 -9.091 1.00 62.28 105 VAL A C 1
ATOM 835 O O . VAL A 1 105 ? -8.878 13.152 -10.039 1.00 62.28 105 VAL A O 1
ATOM 838 N N . LYS A 1 106 ? -7.119 14.292 -9.220 1.00 65.25 106 LYS A N 1
ATOM 839 C CA . LYS A 1 106 ? -6.708 14.819 -10.520 1.00 65.25 106 LYS A CA 1
ATOM 840 C C . LYS A 1 106 ? -6.346 13.637 -11.431 1.00 65.25 106 LYS A C 1
ATOM 842 O O . LYS A 1 106 ? -5.430 12.890 -11.081 1.00 65.25 106 LYS A O 1
ATOM 847 N N . PRO A 1 107 ? -7.005 13.471 -12.590 1.00 65.25 107 PRO A N 1
ATOM 848 C CA . PRO A 1 107 ? -6.733 12.341 -13.464 1.00 65.25 107 PRO A CA 1
ATOM 849 C C . PRO A 1 107 ? -5.280 12.381 -13.946 1.00 65.25 107 PRO A C 1
ATOM 851 O O . PRO A 1 107 ? -4.806 13.400 -14.458 1.00 65.25 107 PRO A O 1
ATOM 854 N N . SER A 1 108 ? -4.579 11.262 -13.780 1.00 71.12 108 SER A N 1
ATOM 855 C CA . SER A 1 108 ? -3.268 11.001 -14.371 1.00 71.12 108 SER A CA 1
ATOM 856 C C . SER A 1 108 ? -3.413 9.989 -15.506 1.00 71.12 108 SER A C 1
ATOM 858 O O . SER A 1 108 ? -4.348 9.186 -15.538 1.00 71.12 108 SER A O 1
ATOM 860 N N . ARG A 1 109 ? -2.508 10.040 -16.488 1.00 80.12 109 ARG A N 1
ATOM 861 C CA . ARG A 1 109 ? -2.476 9.021 -17.538 1.00 80.12 109 ARG A CA 1
ATOM 862 C C . ARG A 1 109 ? -1.776 7.774 -17.000 1.00 80.12 109 ARG A C 1
ATOM 864 O O . ARG A 1 109 ? -0.646 7.859 -16.531 1.00 80.12 109 ARG A O 1
ATOM 871 N N . GLY A 1 110 ? -2.463 6.638 -17.067 1.00 84.50 110 GLY A N 1
ATOM 872 C CA . GLY A 1 110 ? -1.892 5.322 -16.782 1.00 84.50 110 GLY A CA 1
ATOM 873 C C . GLY A 1 110 ? -1.390 4.607 -18.040 1.00 84.50 110 GLY A C 1
ATOM 874 O O . GLY A 1 110 ? -1.439 5.144 -19.148 1.00 84.50 110 GLY A O 1
ATOM 875 N N . GLY A 1 111 ? -0.965 3.356 -17.863 1.00 87.75 111 GLY A N 1
ATOM 876 C CA . GLY A 1 111 ? -0.526 2.469 -18.939 1.00 87.75 111 GLY A CA 1
ATOM 877 C C . GLY A 1 111 ? 0.988 2.433 -19.154 1.00 87.75 111 GLY A C 1
ATOM 878 O O . GLY A 1 111 ? 1.744 3.270 -18.660 1.00 87.75 111 GLY A O 1
ATOM 879 N N . GLU A 1 112 ? 1.428 1.435 -19.920 1.00 89.06 112 GLU A N 1
ATOM 880 C CA . GLU A 1 112 ? 2.846 1.093 -20.086 1.00 89.06 112 GLU A CA 1
ATOM 881 C C . GLU A 1 112 ? 3.686 2.239 -20.666 1.00 89.06 112 GLU A C 1
ATOM 883 O O . GLU A 1 112 ? 4.797 2.505 -20.207 1.00 89.06 112 GLU A O 1
ATOM 888 N N . ASN A 1 113 ? 3.154 2.970 -21.648 1.00 89.81 113 ASN A N 1
ATOM 889 C CA . ASN A 1 113 ? 3.879 4.073 -22.284 1.00 89.81 113 ASN A CA 1
ATOM 890 C C . ASN A 1 113 ? 4.215 5.203 -21.300 1.00 89.81 113 ASN A C 1
ATOM 892 O O . ASN A 1 113 ? 5.329 5.736 -21.336 1.00 89.81 113 ASN A O 1
ATOM 896 N N . GLU A 1 114 ? 3.267 5.541 -20.424 1.00 91.19 114 GLU A N 1
ATOM 897 C CA . GLU A 1 114 ? 3.446 6.551 -19.377 1.00 91.19 114 GLU A CA 1
ATOM 898 C C . GLU A 1 114 ? 4.403 6.034 -18.299 1.00 91.19 114 GLU A C 1
ATOM 900 O O . GLU A 1 114 ? 5.346 6.730 -17.928 1.00 91.19 114 GLU A O 1
ATOM 905 N N . ALA A 1 115 ? 4.260 4.769 -17.885 1.00 91.38 115 ALA A N 1
ATOM 906 C CA . ALA A 1 115 ? 5.170 4.125 -16.939 1.00 91.38 115 ALA A CA 1
ATOM 907 C C . ALA A 1 115 ? 6.629 4.113 -17.434 1.00 91.38 115 ALA A C 1
ATOM 909 O O . ALA A 1 115 ? 7.549 4.492 -16.706 1.00 91.38 115 ALA A O 1
ATOM 910 N N . ARG A 1 116 ? 6.857 3.776 -18.710 1.00 90.81 116 ARG A N 1
ATOM 911 C CA . ARG A 1 116 ? 8.179 3.888 -19.350 1.00 90.81 116 ARG A CA 1
ATOM 912 C C . ARG A 1 116 ? 8.662 5.340 -19.417 1.00 90.81 116 ARG A C 1
ATOM 914 O O . ARG A 1 116 ? 9.865 5.580 -19.342 1.00 90.81 116 ARG A O 1
ATOM 921 N N . GLY A 1 117 ? 7.757 6.308 -19.565 1.00 90.50 117 GLY A N 1
ATOM 922 C CA . GLY A 1 117 ? 8.057 7.740 -19.486 1.00 90.50 117 GLY A CA 1
ATOM 923 C C . GLY A 1 117 ? 8.587 8.156 -18.115 1.00 90.50 117 GLY A C 1
ATOM 924 O O . GLY A 1 117 ? 9.637 8.794 -18.049 1.00 90.50 117 GLY A O 1
ATOM 925 N N . ILE A 1 118 ? 7.922 7.718 -17.043 1.00 89.12 118 ILE A N 1
ATOM 926 C CA . ILE A 1 118 ? 8.347 7.938 -15.653 1.00 89.12 118 ILE A CA 1
ATOM 927 C C . ILE A 1 118 ? 9.749 7.359 -15.428 1.00 89.12 118 ILE A C 1
ATOM 929 O O . ILE A 1 118 ? 10.628 8.053 -14.916 1.00 89.12 118 ILE A O 1
ATOM 933 N N . VAL A 1 119 ? 10.005 6.124 -15.879 1.00 89.19 119 VAL A N 1
ATOM 934 C CA . VAL A 1 119 ? 11.340 5.509 -15.767 1.00 89.19 119 VAL A CA 1
ATOM 935 C C . VAL A 1 119 ? 12.387 6.287 -16.560 1.00 89.19 119 VAL A C 1
ATOM 937 O O . VAL A 1 119 ? 13.464 6.549 -16.034 1.00 89.19 119 VAL A O 1
ATOM 940 N N . ARG A 1 120 ? 12.090 6.725 -17.792 1.00 88.06 120 ARG A N 1
ATOM 941 C CA . ARG A 1 120 ? 13.018 7.565 -18.573 1.00 88.06 120 ARG A CA 1
ATOM 942 C C . ARG A 1 120 ? 13.345 8.877 -17.862 1.00 88.06 120 ARG A C 1
ATOM 944 O O . ARG A 1 120 ? 14.500 9.288 -17.895 1.00 88.06 120 ARG A O 1
ATOM 951 N N . ALA A 1 121 ? 12.366 9.517 -17.224 1.00 85.25 121 ALA A N 1
ATOM 952 C CA . ALA A 1 121 ? 12.590 10.740 -16.456 1.00 85.25 121 ALA A CA 1
ATOM 953 C C . ALA A 1 121 ? 13.482 10.485 -15.228 1.00 85.25 121 ALA A C 1
ATOM 955 O O . ALA A 1 121 ? 14.433 11.228 -15.001 1.00 85.25 121 ALA A O 1
ATOM 956 N N . LEU A 1 122 ? 13.233 9.393 -14.495 1.00 82.88 122 LEU A N 1
ATOM 957 C CA . LEU A 1 122 ? 14.064 8.959 -13.367 1.00 82.88 122 LEU A CA 1
ATOM 958 C C . LEU A 1 122 ? 15.518 8.676 -13.796 1.00 82.88 122 LEU A C 1
ATOM 960 O O . LEU A 1 122 ? 16.468 9.087 -13.133 1.00 82.88 122 LEU A O 1
ATOM 964 N N . VAL A 1 123 ? 15.683 7.998 -14.933 1.00 81.56 123 VAL A N 1
ATOM 965 C CA . VAL A 1 123 ? 16.973 7.661 -15.556 1.00 81.56 123 VAL A CA 1
ATOM 966 C C . VAL A 1 123 ? 17.703 8.921 -16.033 1.00 81.56 123 VAL A C 1
ATOM 968 O O . VAL A 1 123 ? 18.907 9.054 -15.818 1.00 81.56 123 VAL A O 1
ATOM 971 N N . ALA A 1 124 ? 16.996 9.876 -16.641 1.00 80.56 124 ALA A N 1
ATOM 972 C CA . ALA A 1 124 ? 17.584 11.122 -17.132 1.00 80.56 124 ALA A CA 1
ATOM 973 C C . ALA A 1 124 ? 18.208 11.971 -16.007 1.00 80.56 124 ALA A C 1
ATOM 975 O O . ALA A 1 124 ? 19.251 12.587 -16.223 1.00 80.56 124 ALA A O 1
ATOM 976 N N . ASP A 1 125 ? 17.627 11.943 -14.804 1.00 75.62 125 ASP A N 1
ATOM 977 C CA . ASP A 1 125 ? 18.159 12.608 -13.602 1.00 75.62 125 ASP A CA 1
ATOM 978 C C . ASP A 1 125 ? 19.357 11.860 -12.966 1.00 75.62 125 ASP A C 1
ATOM 980 O O . ASP A 1 125 ? 20.001 12.346 -12.036 1.00 75.62 125 ASP A O 1
ATOM 984 N N . ARG A 1 126 ? 19.692 10.663 -13.477 1.00 67.00 126 ARG A N 1
ATOM 985 C CA . ARG A 1 126 ? 20.780 9.779 -13.007 1.00 67.00 126 ARG A CA 1
ATOM 986 C C . ARG A 1 126 ? 20.745 9.465 -11.508 1.00 67.00 126 ARG A C 1
ATOM 988 O O . ARG A 1 126 ? 21.787 9.185 -10.920 1.00 67.00 126 ARG A O 1
ATOM 995 N N . LEU A 1 127 ? 19.562 9.528 -10.894 1.00 76.38 127 LEU A N 1
ATOM 996 C CA . LEU A 1 127 ? 19.374 9.392 -9.446 1.00 76.38 127 LEU A CA 1
ATOM 997 C C . LEU A 1 127 ? 20.246 10.349 -8.614 1.00 76.38 127 LEU A C 1
ATOM 999 O O . LEU A 1 127 ? 20.568 10.040 -7.468 1.00 76.38 127 LEU A O 1
ATOM 1003 N N . LYS A 1 128 ? 20.666 11.494 -9.162 1.00 75.81 128 LYS A N 1
ATOM 1004 C CA . LYS A 1 128 ? 21.645 12.356 -8.496 1.00 75.81 128 LYS A CA 1
ATOM 1005 C C . LYS A 1 128 ? 21.112 12.836 -7.140 1.00 75.81 128 LYS A C 1
ATOM 1007 O O . LYS A 1 128 ? 20.149 13.597 -7.070 1.00 75.81 128 LYS A O 1
ATOM 1012 N N . GLY A 1 129 ? 21.766 12.414 -6.056 1.00 73.12 129 GLY A N 1
ATOM 1013 C CA . GLY A 1 129 ? 21.389 12.800 -4.692 1.00 73.12 129 GLY A CA 1
ATOM 1014 C C . GLY A 1 129 ? 20.121 12.117 -4.175 1.00 73.12 129 GLY A C 1
ATOM 1015 O O . GLY A 1 129 ? 19.525 12.592 -3.210 1.00 73.12 129 GLY A O 1
ATOM 1016 N N . PHE A 1 130 ? 19.707 11.011 -4.795 1.00 76.19 130 PHE A N 1
ATOM 1017 C CA . PHE A 1 130 ? 18.554 10.214 -4.382 1.00 76.19 130 PHE A CA 1
ATOM 1018 C C . PHE A 1 130 ? 18.692 9.638 -2.963 1.00 76.19 130 PHE A C 1
ATOM 1020 O O . PHE A 1 130 ? 17.704 9.517 -2.240 1.00 76.19 130 PHE A O 1
ATOM 1027 N N . SER A 1 131 ? 19.914 9.320 -2.537 1.00 74.00 131 SER A N 1
ATOM 1028 C CA . SER A 1 131 ? 20.253 8.933 -1.160 1.00 74.00 131 SER A CA 1
ATOM 1029 C C . SER A 1 131 ? 19.853 9.994 -0.124 1.00 74.00 131 SER A C 1
ATOM 1031 O O . SER A 1 131 ? 19.440 9.646 0.978 1.00 74.00 131 SER A O 1
ATOM 1033 N N . ASN A 1 132 ? 19.878 11.274 -0.507 1.00 67.31 132 ASN A N 1
ATOM 1034 C CA . ASN A 1 132 ? 19.546 12.427 0.336 1.00 67.31 132 ASN A CA 1
ATOM 1035 C C . ASN A 1 132 ? 18.186 13.051 -0.036 1.00 67.31 132 ASN A C 1
ATOM 1037 O O . ASN A 1 132 ? 18.015 14.265 0.073 1.00 67.31 132 ASN A O 1
ATOM 1041 N N . ALA A 1 133 ? 17.255 12.230 -0.540 1.00 56.31 133 ALA A N 1
ATOM 1042 C CA . ALA A 1 133 ? 16.112 12.664 -1.340 1.00 56.31 133 ALA A CA 1
ATOM 1043 C C . ALA A 1 133 ? 15.398 13.943 -0.860 1.00 56.31 133 ALA A C 1
ATOM 1045 O O . ALA A 1 133 ? 14.894 14.026 0.261 1.00 56.31 133 ALA A O 1
ATOM 1046 N N . SER A 1 134 ? 15.260 14.906 -1.775 1.00 52.03 134 SER A N 1
ATOM 1047 C CA . SER A 1 134 ? 14.403 16.087 -1.601 1.00 52.03 134 SER A CA 1
ATOM 1048 C C . SER A 1 134 ? 12.922 15.752 -1.851 1.00 52.03 134 SER A C 1
ATOM 1050 O O . SER A 1 134 ? 12.600 14.745 -2.486 1.00 52.03 134 SER A O 1
ATOM 1052 N N . MET A 1 135 ? 11.991 16.622 -1.426 1.00 48.66 135 MET A N 1
ATOM 1053 C CA . MET A 1 135 ? 10.545 16.430 -1.659 1.00 48.66 135 MET A CA 1
ATOM 1054 C C . MET A 1 135 ? 10.159 16.234 -3.141 1.00 48.66 135 MET A C 1
ATOM 1056 O O . MET A 1 135 ? 9.167 15.566 -3.415 1.00 48.66 135 MET A O 1
ATOM 1060 N N . ALA A 1 136 ? 10.939 16.745 -4.100 1.00 46.12 136 ALA A N 1
ATOM 1061 C CA . ALA A 1 136 ? 10.674 16.565 -5.533 1.00 46.12 136 ALA A CA 1
ATOM 1062 C C . ALA A 1 136 ? 10.942 15.129 -6.025 1.00 46.12 136 ALA A C 1
ATOM 1064 O O . ALA A 1 136 ? 10.271 14.640 -6.926 1.00 46.12 136 ALA A O 1
ATOM 1065 N N . GLN A 1 137 ? 11.876 14.405 -5.405 1.00 53.44 137 GLN A N 1
ATOM 1066 C CA . GLN A 1 137 ? 12.137 13.000 -5.742 1.00 53.44 137 GLN A CA 1
ATOM 1067 C C . GLN A 1 137 ? 11.072 12.063 -5.142 1.00 53.44 137 GLN A C 1
ATOM 1069 O O . GLN A 1 137 ? 10.898 10.938 -5.607 1.00 53.44 137 GLN A O 1
ATOM 1074 N N . ILE A 1 138 ? 10.297 12.535 -4.157 1.00 60.50 138 ILE A N 1
ATOM 1075 C CA . ILE A 1 138 ? 9.170 11.799 -3.564 1.00 60.50 138 ILE A CA 1
ATOM 1076 C C . ILE A 1 138 ? 7.989 11.695 -4.549 1.00 60.50 138 ILE A C 1
ATOM 1078 O O . ILE A 1 138 ? 7.327 10.655 -4.588 1.00 60.50 138 ILE A O 1
ATOM 1082 N N . SER A 1 139 ? 7.739 12.712 -5.388 1.00 63.75 139 SER A N 1
ATOM 1083 C CA . SER A 1 139 ? 6.608 12.694 -6.334 1.00 63.75 139 SER A CA 1
ATOM 1084 C C . SER A 1 139 ? 6.800 11.691 -7.473 1.00 63.75 139 SER A C 1
ATOM 1086 O O . SER A 1 139 ? 5.895 10.891 -7.721 1.00 63.75 139 SER A O 1
ATOM 1088 N N . THR A 1 140 ? 7.983 11.672 -8.102 1.00 69.75 140 THR A N 1
ATOM 1089 C CA . THR A 1 140 ? 8.322 10.737 -9.195 1.00 69.75 140 THR A CA 1
ATOM 1090 C C . THR A 1 140 ? 8.321 9.287 -8.713 1.00 69.75 140 THR A C 1
ATOM 1092 O O . THR A 1 140 ? 7.896 8.384 -9.429 1.00 69.75 140 THR A O 1
ATOM 1095 N N . LEU A 1 141 ? 8.741 9.046 -7.467 1.00 76.25 141 LEU A N 1
ATOM 1096 C CA . LEU A 1 141 ? 8.683 7.712 -6.873 1.00 76.25 141 LEU A CA 1
ATOM 1097 C C . LEU A 1 141 ? 7.260 7.236 -6.627 1.00 76.25 141 LEU A C 1
ATOM 1099 O O . LEU A 1 141 ? 6.962 6.080 -6.889 1.00 76.25 141 LEU A O 1
ATOM 1103 N N . SER A 1 142 ? 6.377 8.101 -6.141 1.00 78.00 142 SER A N 1
ATOM 1104 C CA . SER A 1 142 ? 4.983 7.718 -5.913 1.00 78.00 142 SER A CA 1
ATOM 1105 C C . SER A 1 142 ? 4.235 7.488 -7.244 1.00 78.00 142 SER A C 1
ATOM 1107 O O . SER A 1 142 ? 3.406 6.585 -7.338 1.00 78.00 142 SER A O 1
ATOM 1109 N N . GLU A 1 143 ? 4.601 8.191 -8.324 1.00 85.19 143 GLU A N 1
ATOM 1110 C CA . GLU A 1 143 ? 4.133 7.865 -9.686 1.00 85.19 143 GLU A CA 1
ATOM 1111 C C . GLU A 1 143 ? 4.643 6.504 -10.173 1.00 85.19 143 GLU A C 1
ATOM 1113 O O . GLU A 1 143 ? 3.874 5.712 -10.717 1.00 85.19 143 GLU A O 1
ATOM 1118 N N . LEU A 1 144 ? 5.918 6.194 -9.926 1.00 87.19 144 LEU A N 1
ATOM 1119 C CA . LEU A 1 144 ? 6.479 4.884 -10.238 1.00 87.19 144 LEU A CA 1
ATOM 1120 C C . LEU A 1 144 ? 5.804 3.765 -9.427 1.00 87.19 144 LEU A C 1
ATOM 1122 O O . LEU A 1 144 ? 5.471 2.729 -9.990 1.00 87.19 144 LEU A O 1
ATOM 1126 N N . LEU A 1 145 ? 5.556 3.975 -8.131 1.00 85.56 145 LEU A N 1
ATOM 1127 C CA . LEU A 1 145 ? 4.835 3.024 -7.276 1.00 85.56 145 LEU A CA 1
ATOM 1128 C C . LEU A 1 145 ? 3.402 2.799 -7.759 1.00 85.56 145 LEU A C 1
ATOM 1130 O O . LEU A 1 145 ? 2.941 1.661 -7.765 1.00 85.56 145 LEU A O 1
ATOM 1134 N N . THR A 1 146 ? 2.727 3.850 -8.231 1.00 86.94 146 THR A N 1
ATOM 1135 C CA . THR A 1 146 ? 1.415 3.732 -8.884 1.00 86.94 146 THR A CA 1
ATOM 1136 C C . THR A 1 146 ? 1.525 2.826 -10.115 1.00 86.94 146 THR A C 1
ATOM 1138 O O . THR A 1 146 ? 0.800 1.841 -10.235 1.00 86.94 146 THR A O 1
ATOM 1141 N N . ALA A 1 147 ? 2.484 3.098 -11.006 1.00 89.31 147 ALA A N 1
ATOM 1142 C CA . ALA A 1 147 ? 2.694 2.292 -12.208 1.00 89.31 147 ALA A CA 1
ATOM 1143 C C . ALA A 1 147 ? 3.012 0.818 -11.896 1.00 89.31 147 ALA A C 1
ATOM 1145 O O . ALA A 1 147 ? 2.490 -0.074 -12.562 1.00 89.31 147 ALA A O 1
ATOM 1146 N N . LEU A 1 148 ? 3.822 0.559 -10.867 1.00 88.38 148 LEU A N 1
ATOM 1147 C CA . LEU A 1 148 ? 4.162 -0.790 -10.410 1.00 88.38 148 LEU A CA 1
ATOM 1148 C C . LEU A 1 148 ? 2.958 -1.500 -9.774 1.00 88.38 148 LEU A C 1
ATOM 1150 O O . LEU A 1 148 ? 2.715 -2.668 -10.069 1.00 88.38 148 LEU A O 1
ATOM 1154 N N . SER A 1 149 ? 2.166 -0.795 -8.962 1.00 84.88 149 SER A N 1
ATOM 1155 C CA . SER A 1 149 ? 0.976 -1.342 -8.291 1.00 84.88 149 SER A CA 1
ATOM 1156 C C . SER A 1 149 ? -0.083 -1.817 -9.287 1.00 84.88 149 SER A C 1
ATOM 1158 O O . SER A 1 149 ? -0.669 -2.884 -9.107 1.00 84.88 149 SER A O 1
ATOM 1160 N N . PHE A 1 150 ? -0.282 -1.068 -10.376 1.00 85.12 150 PHE A N 1
ATOM 1161 C CA . PHE A 1 150 ? -1.195 -1.450 -11.457 1.00 85.12 150 PHE A CA 1
ATOM 1162 C C . PHE A 1 150 ? -0.582 -2.419 -12.479 1.00 85.12 150 PHE A C 1
ATOM 1164 O O . PHE A 1 150 ? -1.288 -2.886 -13.371 1.00 85.12 150 PHE A O 1
ATOM 1171 N N . GLY A 1 151 ? 0.710 -2.746 -12.364 1.00 86.62 151 GLY A N 1
ATOM 1172 C CA . GLY A 1 151 ? 1.402 -3.614 -13.318 1.00 86.62 151 GLY A CA 1
ATOM 1173 C C . GLY A 1 151 ? 1.586 -2.979 -14.698 1.00 86.62 151 GLY A C 1
ATOM 1174 O O . GLY A 1 151 ? 1.648 -3.689 -15.692 1.00 86.62 151 GLY A O 1
ATOM 1175 N N . PHE A 1 152 ? 1.664 -1.648 -14.784 1.00 88.94 152 PHE A N 1
ATOM 1176 C CA . PHE A 1 152 ? 1.966 -0.950 -16.039 1.00 88.94 152 PHE A CA 1
ATOM 1177 C C . PHE A 1 152 ? 3.428 -1.099 -16.462 1.00 88.94 152 PHE A C 1
ATOM 1179 O O . PHE A 1 152 ? 3.769 -0.798 -17.600 1.00 88.94 152 PHE A O 1
ATOM 1186 N N . ILE A 1 153 ? 4.305 -1.510 -15.551 1.00 89.56 153 ILE A N 1
ATOM 1187 C CA . ILE A 1 153 ? 5.701 -1.797 -15.851 1.00 89.56 153 ILE A CA 1
ATOM 1188 C C . ILE A 1 153 ? 6.213 -2.893 -14.924 1.00 89.56 153 ILE A C 1
ATOM 1190 O O . ILE A 1 153 ? 5.870 -2.926 -13.743 1.00 89.56 153 ILE A O 1
ATOM 1194 N N . SER A 1 154 ? 7.056 -3.774 -15.460 1.00 88.06 154 SER A N 1
ATOM 1195 C CA . SER A 1 154 ? 7.751 -4.788 -14.670 1.00 88.06 154 SER A CA 1
ATOM 1196 C C . SER A 1 154 ? 8.753 -4.134 -13.700 1.00 88.06 154 SER A C 1
ATOM 1198 O O . SER A 1 154 ? 9.567 -3.310 -14.133 1.00 88.06 154 SER A O 1
ATOM 1200 N N . PRO A 1 155 ? 8.775 -4.518 -12.408 1.00 89.31 155 PRO A N 1
ATOM 1201 C CA . PRO A 1 155 ? 9.813 -4.087 -11.474 1.00 89.31 155 PRO A CA 1
ATOM 1202 C C . PRO A 1 155 ? 11.237 -4.414 -11.959 1.00 89.31 155 PRO A C 1
ATOM 1204 O O . PRO A 1 155 ? 12.148 -3.613 -11.761 1.00 89.31 155 PRO A O 1
ATOM 1207 N N . LEU A 1 156 ? 11.434 -5.544 -12.656 1.00 87.94 156 LEU A N 1
ATOM 1208 C CA . LEU A 1 156 ? 12.734 -5.907 -13.242 1.00 87.94 156 LEU A CA 1
ATOM 1209 C C . LEU A 1 156 ? 13.155 -4.939 -14.347 1.00 87.94 156 LEU A C 1
ATOM 1211 O O . LEU A 1 156 ? 14.325 -4.572 -14.422 1.00 87.94 156 LEU A O 1
ATOM 1215 N N . ALA A 1 157 ? 12.207 -4.461 -15.158 1.00 87.62 157 ALA A N 1
ATOM 1216 C CA . ALA A 1 157 ? 12.501 -3.452 -16.172 1.00 87.62 157 ALA A CA 1
ATOM 1217 C C . ALA A 1 157 ? 13.008 -2.148 -15.532 1.00 87.62 157 ALA A C 1
ATOM 1219 O O . ALA A 1 157 ? 13.913 -1.506 -16.066 1.00 87.62 157 ALA A O 1
ATOM 1220 N N . VAL A 1 158 ? 12.474 -1.781 -14.360 1.00 89.50 158 VAL A N 1
ATOM 1221 C CA . VAL A 1 158 ? 12.963 -0.636 -13.577 1.00 89.50 158 VAL A CA 1
ATOM 1222 C C . VAL A 1 158 ? 14.371 -0.903 -13.043 1.00 89.50 158 VAL A C 1
ATOM 1224 O O . VAL A 1 158 ? 15.243 -0.050 -13.203 1.00 89.50 158 VAL A O 1
ATOM 1227 N N . VAL A 1 159 ? 14.618 -2.075 -12.443 1.00 88.44 159 VAL A N 1
ATOM 1228 C CA . VAL A 1 159 ? 15.946 -2.450 -11.923 1.00 88.44 159 VAL A CA 1
ATOM 1229 C C . VAL A 1 159 ? 16.998 -2.418 -13.026 1.00 88.44 159 VAL A C 1
ATOM 1231 O O . VAL A 1 159 ? 18.017 -1.754 -12.856 1.00 88.44 159 VAL A O 1
ATOM 1234 N N . ASN A 1 160 ? 16.747 -3.058 -14.170 1.00 86.69 160 ASN A N 1
ATOM 1235 C CA . ASN A 1 160 ? 17.711 -3.111 -15.271 1.00 86.69 160 ASN A CA 1
ATOM 1236 C C . ASN A 1 160 ? 18.001 -1.705 -15.823 1.00 86.69 160 ASN A C 1
ATOM 1238 O O . ASN A 1 160 ? 19.159 -1.361 -16.077 1.00 86.69 160 ASN A O 1
ATOM 1242 N N . ALA A 1 161 ? 16.972 -0.856 -15.943 1.00 87.31 161 ALA A N 1
ATOM 1243 C CA . ALA A 1 161 ? 17.141 0.531 -16.367 1.00 87.31 161 ALA A CA 1
ATOM 1244 C C . ALA A 1 161 ? 18.000 1.339 -15.381 1.00 87.31 161 ALA A C 1
ATOM 1246 O O . ALA A 1 161 ? 18.858 2.110 -15.805 1.00 87.31 161 ALA A O 1
ATOM 1247 N N . VAL A 1 162 ? 17.792 1.149 -14.076 1.00 85.62 162 VAL A N 1
ATOM 1248 C CA . VAL A 1 162 ? 18.500 1.884 -13.022 1.00 85.62 162 VAL A CA 1
ATOM 1249 C C . VAL A 1 162 ? 19.940 1.390 -12.835 1.00 85.62 162 VAL A C 1
ATOM 1251 O O . VAL A 1 162 ? 20.849 2.207 -12.706 1.00 85.62 162 VAL A O 1
ATOM 1254 N N . VAL A 1 163 ? 20.182 0.078 -12.859 1.00 83.44 163 VAL A N 1
ATOM 1255 C CA . VAL A 1 163 ? 21.530 -0.509 -12.729 1.00 83.44 163 VAL A CA 1
ATOM 1256 C C . VAL A 1 163 ? 22.432 -0.082 -13.894 1.00 83.44 163 VAL A C 1
ATOM 1258 O O . VAL A 1 163 ? 23.618 0.180 -13.698 1.00 83.44 163 VAL A O 1
ATOM 1261 N N . SER A 1 164 ? 21.861 0.090 -15.089 1.00 81.19 164 SER A N 1
ATOM 1262 C CA . SER A 1 164 ? 22.590 0.506 -16.295 1.00 81.19 164 SER A CA 1
ATOM 1263 C C . SER A 1 164 ? 23.030 1.982 -16.302 1.00 81.19 164 SER A C 1
ATOM 1265 O O . SER A 1 164 ? 23.774 2.392 -17.191 1.00 81.19 164 SER A O 1
ATOM 1267 N N . LEU A 1 165 ? 22.594 2.802 -15.335 1.00 78.12 165 LEU A N 1
ATOM 1268 C CA . LEU A 1 165 ? 22.862 4.249 -15.300 1.00 78.12 165 LEU A CA 1
ATOM 1269 C C . LEU A 1 165 ? 24.303 4.632 -1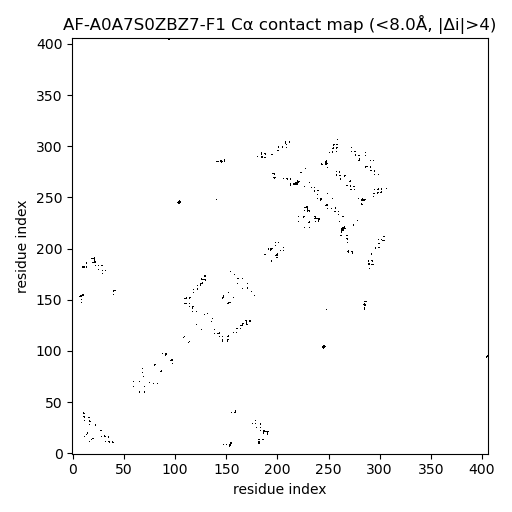4.953 1.00 78.12 165 LEU A C 1
ATOM 1271 O O . LEU A 1 165 ? 24.705 5.768 -15.214 1.00 78.12 165 LEU A O 1
ATOM 1275 N N . GLY A 1 166 ? 25.045 3.740 -14.291 1.00 70.50 166 GLY A N 1
ATOM 1276 C CA . GLY A 1 166 ? 26.307 4.107 -13.644 1.00 70.50 166 GLY A CA 1
ATOM 1277 C C . GLY A 1 166 ? 26.128 5.181 -12.558 1.00 70.50 166 GLY A C 1
ATOM 1278 O O . GLY A 1 166 ? 26.990 6.045 -12.404 1.00 70.50 166 GLY A O 1
ATOM 1279 N N . ALA A 1 167 ? 24.988 5.173 -11.851 1.00 80.56 167 ALA A N 1
ATOM 1280 C CA . ALA A 1 167 ? 24.726 6.055 -10.710 1.00 80.56 167 ALA A CA 1
ATOM 1281 C C . ALA A 1 167 ? 25.705 5.784 -9.550 1.00 80.56 167 ALA A C 1
ATOM 1283 O O . ALA A 1 167 ? 26.397 4.762 -9.530 1.00 80.56 167 ALA A O 1
ATOM 1284 N N . SER A 1 168 ? 25.763 6.691 -8.566 1.00 83.44 168 SER A N 1
ATOM 1285 C CA . SER A 1 168 ? 26.576 6.448 -7.370 1.00 83.44 168 SER A CA 1
ATOM 1286 C C . SER A 1 168 ? 26.099 5.166 -6.656 1.00 83.44 168 SER A C 1
ATOM 1288 O O . SER A 1 168 ? 24.893 4.890 -6.653 1.00 83.44 168 SER A O 1
ATOM 1290 N N . PRO A 1 169 ? 26.998 4.373 -6.039 1.00 84.94 169 PRO A N 1
ATOM 1291 C CA . PRO A 1 169 ? 26.598 3.162 -5.321 1.00 84.94 169 PRO A CA 1
ATOM 1292 C C . PRO A 1 169 ? 25.539 3.415 -4.241 1.00 84.94 169 PRO A C 1
ATOM 1294 O O . PRO A 1 169 ? 24.676 2.568 -4.022 1.00 84.94 169 PRO A O 1
ATOM 1297 N N . ASP A 1 170 ? 25.577 4.582 -3.595 1.00 84.62 170 ASP A N 1
ATOM 1298 C CA . ASP A 1 170 ? 24.638 4.943 -2.533 1.00 84.62 170 ASP A CA 1
ATOM 1299 C C . ASP A 1 170 ? 23.255 5.316 -3.078 1.00 84.62 170 ASP A C 1
ATOM 1301 O O . ASP A 1 170 ? 22.247 4.850 -2.545 1.00 84.62 170 ASP A O 1
ATOM 1305 N N . ASP A 1 171 ? 23.183 6.076 -4.176 1.00 83.56 171 ASP A N 1
ATOM 1306 C CA . ASP A 1 171 ? 21.911 6.403 -4.835 1.00 83.56 171 ASP A CA 1
ATOM 1307 C C . ASP A 1 171 ? 21.258 5.149 -5.433 1.00 83.56 171 ASP A C 1
ATOM 1309 O O . ASP A 1 171 ? 20.050 4.939 -5.290 1.00 83.56 171 ASP A O 1
ATOM 1313 N N . LEU A 1 172 ? 22.066 4.275 -6.046 1.00 84.69 172 LEU A N 1
ATOM 1314 C CA . LEU A 1 172 ? 21.611 2.987 -6.559 1.00 84.69 172 LEU A CA 1
ATOM 1315 C C . LEU A 1 172 ? 21.066 2.107 -5.428 1.00 84.69 172 LEU A C 1
ATOM 1317 O O . LEU A 1 172 ? 19.957 1.584 -5.539 1.00 84.69 172 LEU A O 1
ATOM 1321 N N . ARG A 1 173 ? 21.809 1.980 -4.320 1.00 85.06 173 ARG A N 1
ATOM 1322 C CA . ARG A 1 173 ? 21.374 1.213 -3.145 1.00 85.06 173 ARG A CA 1
ATOM 1323 C C . ARG A 1 173 ? 20.071 1.766 -2.581 1.00 85.06 173 ARG A C 1
ATOM 1325 O O . ARG A 1 173 ? 19.159 0.990 -2.317 1.00 85.06 173 ARG A O 1
ATOM 1332 N N . ALA A 1 174 ? 19.955 3.084 -2.435 1.00 84.19 174 ALA A N 1
ATOM 1333 C CA . ALA A 1 174 ? 18.747 3.722 -1.928 1.00 84.19 174 ALA A CA 1
ATOM 1334 C C . ALA A 1 174 ? 17.531 3.466 -2.835 1.00 84.19 174 ALA A C 1
ATOM 1336 O O . ALA A 1 174 ? 16.443 3.187 -2.331 1.00 84.19 174 ALA A O 1
ATOM 1337 N N . MET A 1 175 ? 17.695 3.519 -4.162 1.00 85.56 175 MET A N 1
ATOM 1338 C CA . MET A 1 175 ? 16.618 3.212 -5.111 1.00 85.56 175 MET A CA 1
ATOM 1339 C C . MET A 1 175 ? 16.200 1.742 -5.038 1.00 85.56 175 MET A C 1
ATOM 1341 O O . MET A 1 175 ? 15.013 1.442 -4.899 1.00 85.56 175 MET A O 1
ATOM 1345 N N . LEU A 1 176 ? 17.169 0.825 -5.067 1.00 87.75 176 LEU A N 1
ATOM 1346 C CA . LEU A 1 176 ? 16.899 -0.606 -4.961 1.00 87.75 176 LEU A CA 1
ATOM 1347 C C . LEU A 1 176 ? 16.228 -0.960 -3.627 1.00 87.75 176 LEU A C 1
ATOM 1349 O O . LEU A 1 176 ? 15.266 -1.718 -3.623 1.00 87.75 176 LEU A O 1
ATOM 1353 N N . TRP A 1 177 ? 16.645 -0.344 -2.517 1.00 88.06 177 TRP A N 1
ATOM 1354 C CA . TRP A 1 177 ? 16.015 -0.536 -1.207 1.00 88.06 177 TRP A CA 1
ATOM 1355 C C . TRP A 1 177 ? 14.534 -0.137 -1.202 1.00 88.06 177 TRP A C 1
ATOM 1357 O O . TRP A 1 177 ? 13.707 -0.796 -0.570 1.00 88.06 177 TRP A O 1
ATOM 1367 N N . LYS A 1 178 ? 14.161 0.919 -1.938 1.00 85.62 178 LYS A N 1
ATOM 1368 C CA . LYS A 1 178 ? 12.747 1.293 -2.095 1.00 85.62 178 LYS A CA 1
ATOM 1369 C C . LYS A 1 178 ? 11.963 0.264 -2.907 1.00 85.62 178 LYS A C 1
ATOM 1371 O O . LYS A 1 178 ? 10.815 0.007 -2.562 1.00 85.62 178 LYS A O 1
ATOM 1376 N N . LEU A 1 179 ? 12.565 -0.347 -3.929 1.00 87.19 179 LEU A N 1
ATOM 1377 C CA . LEU A 1 179 ? 11.931 -1.438 -4.677 1.00 87.19 179 LEU A CA 1
ATOM 1378 C C . LEU A 1 179 ? 11.790 -2.707 -3.824 1.00 87.19 179 LEU A C 1
ATOM 1380 O O . LEU A 1 179 ? 10.756 -3.362 -3.888 1.00 87.19 179 LEU A O 1
ATOM 1384 N N . THR A 1 180 ? 12.756 -3.009 -2.955 1.00 90.19 180 THR A N 1
ATOM 1385 C CA . THR A 1 180 ? 12.680 -4.141 -2.013 1.00 90.19 180 THR A CA 1
ATOM 1386 C C . THR A 1 180 ? 11.486 -4.040 -1.064 1.00 90.19 180 THR A C 1
ATOM 1388 O O . THR A 1 180 ? 10.924 -5.057 -0.673 1.00 90.19 180 THR A O 1
ATOM 1391 N N . ARG A 1 181 ? 11.026 -2.829 -0.723 1.00 88.56 181 ARG A N 1
ATOM 1392 C CA . ARG A 1 181 ? 9.811 -2.650 0.093 1.00 88.56 181 ARG A CA 1
ATOM 1393 C C . ARG A 1 181 ? 8.551 -3.169 -0.587 1.00 88.56 181 ARG A C 1
ATOM 1395 O O . ARG A 1 181 ? 7.644 -3.617 0.107 1.00 88.56 181 ARG A O 1
ATOM 1402 N N . LEU A 1 182 ? 8.502 -3.128 -1.920 1.00 89.38 182 LEU A N 1
ATOM 1403 C CA . LEU A 1 182 ? 7.395 -3.709 -2.677 1.00 89.38 182 LEU A CA 1
ATOM 1404 C C . LEU A 1 182 ? 7.328 -5.214 -2.429 1.00 89.38 182 LEU A C 1
ATOM 1406 O O . LEU A 1 182 ? 6.294 -5.738 -2.036 1.00 89.38 182 LEU A O 1
ATOM 1410 N N . GLU A 1 183 ? 8.463 -5.882 -2.595 1.00 92.44 183 GLU A N 1
ATOM 1411 C CA . GLU A 1 183 ? 8.623 -7.323 -2.398 1.00 92.44 183 GLU A CA 1
ATOM 1412 C C . GLU A 1 183 ? 8.358 -7.745 -0.953 1.00 92.44 183 GLU A C 1
ATOM 1414 O O . GLU A 1 183 ? 7.666 -8.729 -0.696 1.00 92.44 183 GLU A O 1
ATOM 1419 N N . PHE A 1 184 ? 8.856 -6.960 0.003 1.00 94.31 184 PHE A N 1
ATOM 1420 C CA . PHE A 1 184 ? 8.613 -7.196 1.419 1.00 94.31 184 PHE A CA 1
ATOM 1421 C C . PHE A 1 184 ? 7.119 -7.111 1.753 1.00 94.31 184 PHE A C 1
ATOM 1423 O O . PHE A 1 184 ? 6.605 -7.963 2.474 1.00 94.31 184 PHE A O 1
ATOM 1430 N N . ALA A 1 185 ? 6.387 -6.159 1.166 1.00 93.31 185 ALA A N 1
ATOM 1431 C CA . ALA A 1 185 ? 4.940 -6.074 1.341 1.00 93.31 185 ALA A CA 1
ATOM 1432 C C . ALA A 1 185 ? 4.225 -7.345 0.844 1.00 93.31 185 ALA A C 1
ATOM 1434 O O . ALA A 1 185 ? 3.337 -7.864 1.523 1.00 93.31 185 ALA A O 1
ATOM 1435 N N . TYR A 1 186 ? 4.649 -7.897 -0.300 1.00 93.88 186 TYR A N 1
ATOM 1436 C CA . TYR A 1 186 ? 4.147 -9.186 -0.783 1.00 93.88 186 TYR A CA 1
ATOM 1437 C C . TYR A 1 186 ? 4.504 -10.339 0.162 1.00 93.88 186 TYR A C 1
ATOM 1439 O O . TYR A 1 186 ? 3.637 -11.166 0.444 1.00 93.88 186 TYR A O 1
ATOM 1447 N N . ASN A 1 187 ? 5.728 -10.382 0.695 1.00 95.44 187 ASN A N 1
ATOM 1448 C CA . ASN A 1 187 ? 6.148 -11.388 1.673 1.00 95.44 187 ASN A CA 1
ATOM 1449 C C . ASN A 1 187 ? 5.261 -11.386 2.927 1.00 95.44 187 ASN A C 1
ATOM 1451 O O . ASN A 1 187 ? 4.738 -12.440 3.304 1.00 95.44 187 ASN A O 1
ATOM 1455 N N . ARG A 1 188 ? 5.041 -10.203 3.516 1.00 92.44 188 ARG A N 1
ATOM 1456 C CA . ARG A 1 188 ? 4.228 -10.024 4.728 1.00 92.44 188 ARG A CA 1
ATOM 1457 C C . ARG A 1 188 ? 2.808 -10.546 4.569 1.00 92.44 188 ARG A C 1
ATOM 1459 O O . ARG A 1 188 ? 2.226 -11.018 5.533 1.00 92.44 188 ARG A O 1
ATOM 1466 N N . VAL A 1 189 ? 2.241 -10.452 3.370 1.00 94.00 189 VAL A N 1
ATOM 1467 C CA . VAL A 1 189 ? 0.843 -10.820 3.102 1.00 94.00 189 VAL A CA 1
ATOM 1468 C C . VAL A 1 189 ? 0.722 -12.264 2.636 1.00 94.00 189 VAL A C 1
ATOM 1470 O O . VAL A 1 189 ? -0.164 -12.988 3.082 1.00 94.00 189 VAL A O 1
ATOM 1473 N N . TYR A 1 190 ? 1.635 -12.719 1.778 1.00 94.44 190 TYR A N 1
ATOM 1474 C CA . TYR A 1 190 ? 1.599 -14.069 1.223 1.00 94.44 190 TYR A CA 1
ATOM 1475 C C . TYR A 1 190 ? 1.773 -15.150 2.298 1.00 94.44 190 TYR A C 1
ATOM 1477 O O . TYR A 1 190 ? 1.073 -16.164 2.275 1.00 94.44 190 TYR A O 1
ATOM 1485 N N . PHE A 1 191 ? 2.668 -14.919 3.263 1.00 94.94 191 PHE A N 1
ATOM 1486 C CA . PHE A 1 191 ? 2.934 -15.862 4.352 1.00 94.94 191 PHE A CA 1
ATOM 1487 C C . PHE A 1 191 ? 2.118 -15.602 5.624 1.00 94.94 191 PHE A C 1
ATOM 1489 O O . PHE A 1 191 ? 2.199 -16.399 6.558 1.00 94.94 191 PHE A O 1
ATOM 1496 N N . ASN A 1 192 ? 1.300 -14.545 5.658 1.00 93.25 192 ASN A N 1
ATOM 1497 C CA . ASN A 1 192 ? 0.381 -14.261 6.758 1.00 93.25 192 ASN A CA 1
ATOM 1498 C C . ASN A 1 192 ? -1.077 -14.235 6.258 1.00 93.25 192 ASN A C 1
ATOM 1500 O O . ASN A 1 192 ? -1.582 -13.182 5.861 1.00 93.25 192 ASN A O 1
ATOM 1504 N N . PRO A 1 193 ? -1.811 -15.363 6.294 1.00 92.12 193 PRO A N 1
ATOM 1505 C CA . PRO A 1 193 ? -3.217 -15.372 5.892 1.00 92.12 193 PRO A CA 1
ATOM 1506 C C . PRO A 1 193 ? -4.103 -14.495 6.795 1.00 92.12 193 PRO A C 1
ATOM 1508 O O . PRO A 1 193 ? -5.165 -14.071 6.355 1.00 92.12 193 PRO A O 1
ATOM 1511 N N . GLY A 1 194 ? -3.661 -14.191 8.021 1.00 93.12 194 GLY A N 1
ATOM 1512 C CA . GLY A 1 194 ? -4.341 -13.303 8.966 1.00 93.12 194 GLY A CA 1
ATOM 1513 C C . GLY A 1 194 ? -3.929 -11.831 8.853 1.00 93.12 194 GLY A C 1
ATOM 1514 O O . GLY A 1 194 ? -4.193 -11.066 9.772 1.00 93.12 194 GLY A O 1
ATOM 1515 N N . HIS A 1 195 ? -3.291 -11.405 7.756 1.00 93.50 195 HIS A N 1
ATOM 1516 C CA . HIS A 1 195 ? -2.813 -10.026 7.566 1.00 93.50 195 HIS A CA 1
ATOM 1517 C C . HIS A 1 195 ? -3.902 -8.943 7.657 1.00 93.50 195 HIS A C 1
ATOM 1519 O O . HIS A 1 195 ? -3.569 -7.778 7.825 1.00 93.50 195 HIS A O 1
ATOM 1525 N N . LEU A 1 196 ? -5.183 -9.296 7.529 1.00 93.25 196 LEU A N 1
ATOM 1526 C CA . LEU A 1 196 ? -6.308 -8.367 7.703 1.00 93.25 196 LEU A CA 1
ATOM 1527 C C . LEU A 1 196 ? -6.743 -8.229 9.166 1.00 93.25 196 LEU A C 1
ATOM 1529 O O . LEU A 1 196 ? -7.410 -7.265 9.538 1.00 93.25 196 LEU A O 1
ATOM 1533 N N . GLU A 1 197 ? -6.387 -9.199 10.002 1.00 94.31 197 GLU A N 1
ATOM 1534 C CA . GLU A 1 197 ? -6.795 -9.261 11.394 1.00 94.31 197 GLU A CA 1
ATOM 1535 C C . GLU A 1 197 ? -5.696 -8.668 12.268 1.00 94.31 197 GLU A C 1
ATOM 1537 O O . GLU A 1 197 ? -4.606 -9.224 12.362 1.00 94.31 197 GLU A O 1
ATOM 1542 N N . TYR A 1 198 ? -5.998 -7.581 12.980 1.00 95.62 198 TYR A N 1
ATOM 1543 C CA . TYR A 1 198 ? -5.067 -6.901 13.891 1.00 95.62 198 TYR A CA 1
ATOM 1544 C C . TYR A 1 198 ? -4.234 -7.860 14.763 1.00 95.62 198 TYR A C 1
ATOM 1546 O O . TYR A 1 198 ? -3.028 -7.677 14.914 1.00 95.62 198 TYR A O 1
ATOM 1554 N N . GLY A 1 199 ? -4.872 -8.905 15.307 1.00 94.94 199 GLY A N 1
ATOM 1555 C CA . GLY A 1 199 ? -4.236 -9.892 16.182 1.00 94.94 199 GLY A CA 1
ATOM 1556 C C . GLY A 1 199 ? -3.187 -10.779 15.506 1.00 94.94 199 GLY A C 1
ATOM 1557 O O . GLY A 1 199 ? -2.228 -11.164 16.167 1.00 94.94 199 GLY A O 1
ATOM 1558 N N . ALA A 1 200 ? -3.365 -11.097 14.222 1.00 93.81 200 ALA A N 1
ATOM 1559 C CA . ALA A 1 200 ? -2.446 -11.930 13.444 1.00 93.81 200 ALA A CA 1
ATOM 1560 C C . ALA A 1 200 ? -1.492 -11.097 12.571 1.00 93.81 200 ALA A C 1
ATOM 1562 O O . ALA A 1 200 ? -0.413 -11.562 12.207 1.00 93.81 200 ALA A O 1
ATOM 1563 N N . ALA A 1 201 ? -1.875 -9.865 12.237 1.00 93.88 201 ALA A N 1
ATOM 1564 C CA . ALA A 1 201 ? -1.098 -8.931 11.436 1.00 93.88 201 ALA A CA 1
ATOM 1565 C C . ALA A 1 201 ? 0.093 -8.329 12.191 1.00 93.88 201 ALA A C 1
ATOM 1567 O O . ALA A 1 201 ? 1.142 -8.099 11.589 1.00 93.88 201 ALA A O 1
ATOM 1568 N N . LEU A 1 202 ? -0.080 -8.045 13.486 1.00 93.69 202 LEU A N 1
ATOM 1569 C CA . LEU A 1 202 ? 0.896 -7.310 14.287 1.00 93.69 202 LEU A CA 1
ATOM 1570 C C . LEU A 1 202 ? 1.533 -8.188 15.373 1.00 93.69 202 LEU A C 1
ATOM 1572 O O . LEU A 1 202 ? 0.818 -8.931 16.053 1.00 93.69 202 LEU A O 1
ATOM 1576 N N . PRO A 1 203 ? 2.851 -8.052 15.612 1.00 92.12 203 PRO A N 1
ATOM 1577 C CA . PRO A 1 203 ? 3.520 -8.711 16.728 1.00 92.12 203 PRO A CA 1
ATOM 1578 C C . PRO A 1 203 ? 2.899 -8.356 18.086 1.00 92.12 203 PRO A C 1
ATOM 1580 O O . PRO A 1 203 ? 2.440 -7.233 18.304 1.00 92.12 203 PRO A O 1
ATOM 1583 N N . ASP A 1 204 ? 2.959 -9.284 19.042 1.00 93.56 204 ASP A N 1
ATOM 1584 C CA . ASP A 1 204 ? 2.355 -9.117 20.372 1.00 93.56 204 ASP A CA 1
ATOM 1585 C C . ASP A 1 204 ? 2.813 -7.850 21.101 1.00 93.56 204 ASP A C 1
ATOM 1587 O O . ASP A 1 204 ? 1.987 -7.162 21.700 1.00 93.56 204 ASP A O 1
ATOM 1591 N N . PHE A 1 205 ? 4.103 -7.509 21.025 1.00 90.62 205 PHE A N 1
ATOM 1592 C CA . PHE A 1 205 ? 4.637 -6.313 21.682 1.00 90.62 205 PHE A CA 1
ATOM 1593 C C . PHE A 1 205 ? 4.069 -5.017 21.077 1.00 90.62 205 PHE A C 1
ATOM 1595 O O . PHE A 1 205 ? 3.760 -4.086 21.818 1.00 90.62 205 PHE A O 1
ATOM 1602 N N . VAL A 1 206 ? 3.858 -4.974 19.753 1.00 92.75 206 VAL A N 1
ATOM 1603 C CA . VAL A 1 206 ? 3.234 -3.832 19.060 1.00 92.75 206 VAL A CA 1
ATOM 1604 C C . VAL A 1 206 ? 1.790 -3.695 19.514 1.00 92.75 206 VAL A C 1
ATOM 1606 O O . VAL A 1 206 ? 1.344 -2.601 19.848 1.00 92.75 206 VAL A O 1
ATOM 1609 N N . ARG A 1 207 ? 1.060 -4.814 19.589 1.00 95.06 207 ARG A N 1
ATOM 1610 C CA . ARG A 1 207 ? -0.334 -4.796 20.040 1.00 95.06 207 ARG A CA 1
ATOM 1611 C C . ARG A 1 207 ? -0.446 -4.300 21.474 1.00 95.06 207 ARG A C 1
ATOM 1613 O O . ARG A 1 207 ? -1.201 -3.375 21.740 1.00 95.06 207 ARG A O 1
ATOM 1620 N N . GLN A 1 208 ? 0.364 -4.845 22.380 1.00 93.25 208 GLN A N 1
ATOM 1621 C CA . GLN A 1 208 ? 0.418 -4.392 23.771 1.00 93.25 208 GLN A CA 1
ATOM 1622 C C . GLN A 1 208 ? 0.732 -2.895 23.876 1.00 93.25 208 GLN A C 1
ATOM 1624 O O . GLN A 1 208 ? 0.097 -2.205 24.672 1.00 93.25 208 GLN A O 1
ATOM 1629 N N . ASN A 1 209 ? 1.661 -2.382 23.061 1.00 91.12 209 ASN A N 1
ATOM 1630 C CA . ASN A 1 209 ? 1.970 -0.955 23.032 1.00 91.12 209 ASN A CA 1
ATOM 1631 C C . ASN A 1 209 ? 0.759 -0.114 22.608 1.00 91.12 209 ASN A C 1
ATOM 1633 O O . ASN A 1 209 ? 0.390 0.824 23.305 1.00 91.12 209 ASN A O 1
ATOM 1637 N N . LEU A 1 210 ? 0.094 -0.483 21.513 1.00 92.81 210 LEU A N 1
ATOM 1638 C CA . LEU A 1 210 ? -1.080 0.234 21.012 1.00 92.81 210 LEU A CA 1
ATOM 1639 C C . LEU A 1 210 ? -2.263 0.199 21.991 1.00 92.81 210 LEU A C 1
ATOM 1641 O O . LEU A 1 210 ? -2.967 1.197 22.121 1.00 92.81 210 LEU A O 1
ATOM 1645 N N . GLU A 1 211 ? -2.475 -0.920 22.689 1.00 93.44 211 GLU A N 1
ATOM 1646 C CA . GLU A 1 211 ? -3.505 -1.032 23.731 1.00 93.44 211 GLU A CA 1
ATOM 1647 C C . GLU A 1 211 ? -3.187 -0.126 24.930 1.00 93.44 211 GLU A C 1
ATOM 1649 O O . GLU A 1 211 ? -4.062 0.598 25.402 1.00 93.44 211 GLU A O 1
ATOM 1654 N N . MET A 1 212 ? -1.930 -0.097 25.394 1.00 89.81 212 MET A N 1
ATOM 1655 C CA . MET A 1 212 ? -1.506 0.830 26.454 1.00 89.81 212 MET A CA 1
ATOM 1656 C C . MET A 1 212 ? -1.683 2.288 26.027 1.00 89.81 212 MET A C 1
ATOM 1658 O O . MET A 1 212 ? -2.280 3.068 26.764 1.00 89.81 212 MET A O 1
ATOM 1662 N N . LEU A 1 213 ? -1.238 2.638 24.817 1.00 87.50 213 LEU A N 1
ATOM 1663 C CA . LEU A 1 213 ? -1.416 3.977 24.260 1.00 87.50 213 LEU A CA 1
ATOM 1664 C C . LEU A 1 213 ? -2.897 4.348 24.182 1.00 87.50 213 LEU A C 1
ATOM 1666 O O . LEU A 1 213 ? -3.270 5.456 24.554 1.00 87.50 213 LEU A O 1
ATOM 1670 N N . LYS A 1 214 ? -3.772 3.427 23.760 1.00 88.94 214 LYS A N 1
ATOM 1671 C CA . LYS A 1 214 ? -5.206 3.713 23.678 1.00 88.94 214 LYS A CA 1
ATOM 1672 C C . LYS A 1 214 ? -5.819 4.069 25.033 1.00 88.94 214 LYS A C 1
ATOM 1674 O O . LYS A 1 214 ? -6.704 4.917 25.074 1.00 88.94 214 LYS A O 1
ATOM 1679 N N . LEU A 1 215 ? -5.358 3.443 26.115 1.00 87.56 215 LEU A N 1
ATOM 1680 C CA . LEU A 1 215 ? -5.827 3.732 27.473 1.00 87.56 215 LEU A CA 1
ATOM 1681 C C . LEU A 1 215 ? -5.373 5.107 27.983 1.00 87.56 215 LEU A C 1
ATOM 1683 O O . LEU A 1 215 ? -6.061 5.703 28.808 1.00 87.56 215 LEU A O 1
ATOM 1687 N N . GLU A 1 216 ? -4.229 5.602 27.510 1.00 85.19 216 GLU A N 1
ATOM 1688 C CA . GLU A 1 216 ? -3.695 6.920 27.875 1.00 85.19 216 GLU A CA 1
ATOM 1689 C C . GLU A 1 216 ? -4.347 8.061 27.073 1.00 85.19 216 GLU A C 1
ATOM 1691 O O . GLU A 1 216 ? -4.409 9.202 27.537 1.00 85.19 216 GLU A O 1
ATOM 1696 N N . LEU A 1 217 ? -4.867 7.763 25.880 1.00 83.19 217 LEU A N 1
ATOM 1697 C CA . LEU A 1 217 ? -5.545 8.726 25.017 1.00 83.19 217 LEU A CA 1
ATOM 1698 C C . LEU A 1 217 ? -6.982 8.991 25.500 1.00 83.19 217 LEU A C 1
ATOM 1700 O O . LEU A 1 217 ? -7.808 8.085 25.569 1.00 83.19 217 LEU A O 1
ATOM 1704 N N . ALA A 1 218 ? -7.302 10.259 25.767 1.00 75.31 218 ALA A N 1
ATOM 1705 C CA . ALA A 1 218 ? -8.616 10.700 26.252 1.00 75.31 218 ALA A CA 1
ATOM 1706 C C . ALA A 1 218 ? -9.428 11.499 25.208 1.00 75.31 218 ALA A C 1
ATOM 1708 O O . ALA A 1 218 ? -10.369 12.212 25.565 1.00 75.31 218 ALA A O 1
ATOM 1709 N N . ASP A 1 219 ? -9.055 11.424 23.925 1.00 86.31 219 ASP A N 1
ATOM 1710 C CA . ASP A 1 219 ? -9.762 12.125 22.849 1.00 86.31 219 ASP A CA 1
ATOM 1711 C C . ASP A 1 219 ? -11.202 11.593 22.671 1.00 86.31 219 ASP A C 1
ATOM 1713 O O . ASP A 1 219 ? -11.446 10.388 22.799 1.00 86.31 219 ASP A O 1
ATOM 1717 N N . PRO A 1 220 ? -12.175 12.466 22.343 1.00 89.06 220 PRO A N 1
ATOM 1718 C CA . PRO A 1 220 ? -13.533 12.036 22.042 1.00 89.06 220 PRO A CA 1
ATOM 1719 C C . PRO A 1 220 ? -13.569 11.187 20.768 1.00 89.06 220 PRO A C 1
ATOM 1721 O O . PRO A 1 220 ? -12.839 11.439 19.807 1.00 89.06 220 PRO A O 1
ATOM 1724 N N . LEU A 1 221 ? -14.473 10.208 20.748 1.00 94.94 221 LEU A N 1
ATOM 1725 C CA . LEU A 1 221 ? -14.708 9.395 19.560 1.00 94.94 221 LEU A CA 1
ATOM 1726 C C . LEU A 1 221 ? -15.290 10.251 18.431 1.00 94.94 221 LEU A C 1
ATOM 1728 O O . LEU A 1 221 ? -16.169 11.085 18.654 1.00 94.94 221 LEU A O 1
ATOM 1732 N N . VAL A 1 222 ? -14.819 10.003 17.214 1.00 96.31 222 VAL A N 1
ATOM 1733 C CA . VAL A 1 222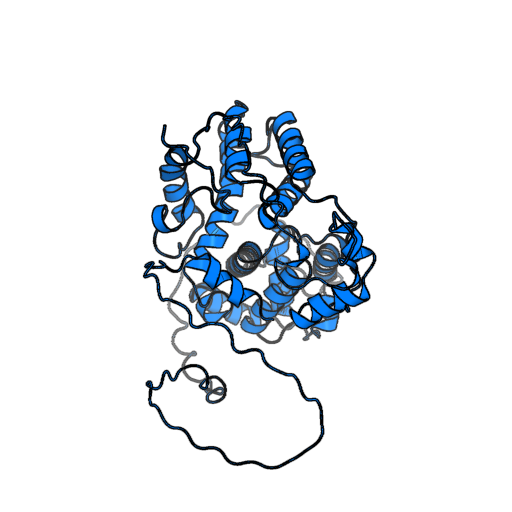 ? -15.298 10.640 15.984 1.00 96.31 222 VAL A CA 1
ATOM 1734 C C . VAL A 1 222 ? -15.892 9.548 15.100 1.00 96.31 222 VAL A C 1
ATOM 1736 O O . VAL A 1 222 ? -15.350 8.448 15.029 1.00 96.31 222 VAL A O 1
ATOM 1739 N N . SER A 1 223 ? -17.019 9.824 14.442 1.00 96.94 223 SER A N 1
ATOM 1740 C CA . SER A 1 223 ? -17.639 8.836 13.556 1.00 96.94 223 SER A CA 1
ATOM 1741 C C . SER A 1 223 ? -16.779 8.569 12.321 1.00 96.94 223 SER A C 1
ATOM 1743 O O . SER A 1 223 ? -16.095 9.465 11.823 1.00 96.94 223 SER A O 1
ATOM 1745 N N . ASP A 1 224 ? -16.879 7.361 11.770 1.00 95.19 224 ASP A N 1
ATOM 1746 C CA . ASP A 1 224 ? -16.136 6.965 10.570 1.00 95.19 224 ASP A CA 1
ATOM 1747 C C . ASP A 1 224 ? -16.377 7.907 9.395 1.00 95.19 224 ASP A C 1
ATOM 1749 O O . ASP A 1 224 ? -15.435 8.274 8.706 1.00 95.19 224 ASP A O 1
ATOM 1753 N N . SER A 1 225 ? -17.616 8.372 9.207 1.00 93.94 225 SER A N 1
ATOM 1754 C CA . SER A 1 225 ? -17.948 9.336 8.156 1.00 93.94 225 SER A CA 1
ATOM 1755 C C . SER A 1 225 ? -17.219 10.668 8.345 1.00 93.94 225 SER A C 1
ATOM 1757 O O . SER A 1 225 ? -16.785 11.284 7.376 1.00 93.94 225 SER A O 1
ATOM 1759 N N . MET A 1 226 ? -17.076 11.134 9.591 1.00 96.56 226 MET A N 1
ATOM 1760 C CA . MET A 1 226 ? -16.351 12.368 9.891 1.00 96.56 226 MET A CA 1
ATOM 1761 C C . MET A 1 226 ? -14.842 12.170 9.739 1.00 96.56 226 MET A C 1
ATOM 1763 O O . MET A 1 226 ? -14.187 12.995 9.103 1.00 96.56 226 MET A O 1
ATOM 1767 N N . LEU A 1 227 ? -14.292 11.060 10.243 1.00 96.50 227 LEU A N 1
ATOM 1768 C CA . LEU A 1 227 ? -12.886 10.709 10.041 1.00 96.50 227 LEU A CA 1
ATOM 1769 C C . LEU A 1 227 ? -12.564 10.592 8.557 1.00 96.50 227 LEU A C 1
ATOM 1771 O O . LEU A 1 227 ? -11.623 11.222 8.091 1.00 96.50 227 LEU A O 1
ATOM 1775 N N . GLU A 1 228 ? -13.382 9.880 7.790 1.00 94.38 228 GLU A N 1
ATOM 1776 C CA . GLU A 1 228 ? -13.237 9.769 6.347 1.00 94.38 228 GLU A CA 1
ATOM 1777 C C . GLU A 1 228 ? -13.210 11.150 5.684 1.00 94.38 228 GLU A C 1
ATOM 1779 O O . GLU A 1 228 ? -12.305 11.435 4.900 1.00 94.38 228 GLU A O 1
ATOM 1784 N N . LEU A 1 229 ? -14.133 12.046 6.040 1.00 93.38 229 LEU A N 1
ATOM 1785 C CA . LEU A 1 229 ? -14.182 13.407 5.505 1.00 93.38 229 LEU A CA 1
ATOM 1786 C C . LEU A 1 229 ? -13.032 14.316 5.976 1.00 93.38 229 LEU A C 1
ATOM 1788 O O . LEU A 1 229 ? -12.947 15.448 5.496 1.00 93.38 229 LEU A O 1
ATOM 1792 N N . GLY A 1 230 ? -12.140 13.845 6.853 1.00 95.12 230 GLY A N 1
ATOM 179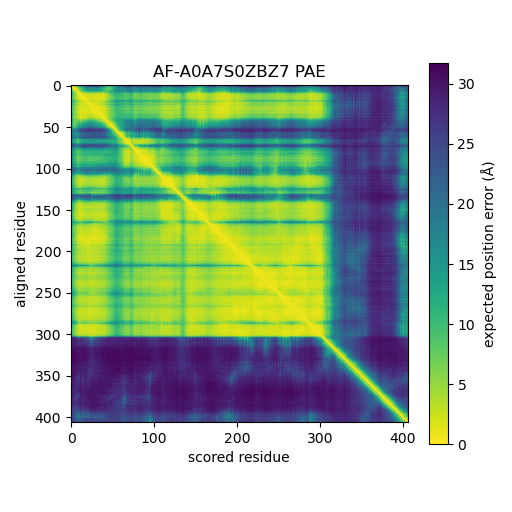3 C CA . GLY A 1 230 ? -11.078 14.654 7.450 1.00 95.12 230 GLY A CA 1
ATOM 1794 C C . GLY A 1 230 ? -11.638 15.697 8.415 1.00 95.12 230 GLY A C 1
ATOM 1795 O O . GLY A 1 230 ? -11.235 16.856 8.375 1.00 95.12 230 GLY A O 1
ATOM 1796 N N . GLN A 1 231 ? -12.621 15.306 9.227 1.00 95.62 231 GLN A N 1
ATOM 1797 C CA . GLN A 1 231 ? -13.326 16.150 10.190 1.00 95.62 231 GLN A CA 1
ATOM 1798 C C . GLN A 1 231 ? -13.121 15.617 11.611 1.00 95.62 231 GLN A C 1
ATOM 1800 O O . GLN A 1 231 ? -14.014 15.035 12.218 1.00 95.62 231 GLN A O 1
ATOM 1805 N N . SER A 1 232 ? -11.928 15.825 12.151 1.00 93.81 232 SER A N 1
ATOM 1806 C CA . SER A 1 232 ? -11.589 15.555 13.549 1.00 93.81 232 SER A CA 1
ATOM 1807 C C . SER A 1 232 ? -11.204 16.846 14.289 1.00 93.81 232 SER A C 1
ATOM 1809 O O . SER A 1 232 ? -10.972 17.878 13.647 1.00 93.81 232 SER A O 1
ATOM 1811 N N . PRO A 1 233 ? -11.076 16.811 15.626 1.00 91.88 233 PRO A N 1
ATOM 1812 C CA . PRO A 1 233 ? -10.470 17.900 16.395 1.00 91.88 233 PRO A CA 1
ATOM 1813 C C . PRO A 1 233 ? -9.008 18.218 16.021 1.00 91.88 233 PRO A C 1
ATOM 1815 O O . PRO A 1 233 ? -8.516 19.292 16.364 1.00 91.88 233 PRO A O 1
ATOM 1818 N N . ASP A 1 234 ? -8.302 17.319 15.324 1.00 90.88 234 ASP A N 1
ATOM 1819 C CA . ASP A 1 234 ? -6.908 17.501 14.915 1.00 90.88 234 ASP A CA 1
ATOM 1820 C C . ASP A 1 234 ? -6.808 18.010 13.468 1.00 90.88 234 ASP A C 1
ATOM 1822 O O . ASP A 1 234 ? -6.979 17.274 12.494 1.00 90.88 234 ASP A O 1
ATOM 1826 N N . ALA A 1 235 ? -6.490 19.298 13.328 1.00 92.06 235 ALA A N 1
ATOM 1827 C CA . ALA A 1 235 ? -6.362 19.958 12.032 1.00 92.06 235 ALA A CA 1
ATOM 1828 C C . ALA A 1 235 ? -5.223 19.394 11.160 1.00 92.06 235 ALA A C 1
ATOM 1830 O O . ALA A 1 235 ? -5.337 19.404 9.933 1.00 92.06 235 ALA A O 1
ATOM 1831 N N . GLU A 1 236 ? -4.140 18.895 11.761 1.00 89.50 236 GLU A N 1
ATOM 1832 C CA . GLU A 1 236 ? -3.029 18.310 11.009 1.00 89.50 236 GLU A CA 1
ATOM 1833 C C . GLU A 1 236 ? -3.398 16.914 10.502 1.00 89.50 236 GLU A C 1
ATOM 1835 O O . GLU A 1 236 ? -3.141 16.590 9.340 1.00 89.50 236 GLU A O 1
ATOM 1840 N N . TRP A 1 237 ? -4.082 16.114 11.324 1.00 94.00 237 TRP A N 1
ATOM 1841 C CA . TRP A 1 237 ? -4.634 14.836 10.879 1.00 94.00 237 TRP A CA 1
ATOM 1842 C C . TRP A 1 237 ? -5.648 15.025 9.742 1.00 94.00 237 TRP A C 1
ATOM 1844 O O . TRP A 1 237 ? -5.554 14.361 8.706 1.00 94.00 237 TRP A O 1
ATOM 1854 N N . ASN A 1 238 ? -6.546 16.007 9.880 1.00 94.81 238 ASN A N 1
ATOM 1855 C CA . ASN A 1 238 ? -7.510 16.383 8.843 1.00 94.81 238 ASN A CA 1
ATOM 1856 C C . ASN A 1 238 ? -6.811 16.736 7.526 1.00 94.81 238 ASN A C 1
ATOM 1858 O O . ASN A 1 238 ? -7.232 16.288 6.461 1.00 94.81 238 ASN A O 1
ATOM 1862 N N . ARG A 1 239 ? -5.711 17.499 7.582 1.00 93.81 239 ARG A N 1
ATOM 1863 C CA . ARG A 1 239 ? -4.916 17.862 6.401 1.00 93.81 239 ARG A CA 1
ATOM 1864 C C . ARG A 1 239 ? -4.334 16.630 5.704 1.00 93.81 239 ARG A C 1
ATOM 1866 O O . ARG A 1 239 ? -4.358 16.569 4.475 1.00 93.81 239 ARG A O 1
ATOM 1873 N N . ILE A 1 240 ? -3.826 15.655 6.461 1.00 92.69 240 ILE A N 1
ATOM 1874 C CA . ILE A 1 240 ? -3.284 14.405 5.905 1.00 92.69 240 ILE A CA 1
ATOM 1875 C C . ILE A 1 240 ? -4.399 13.585 5.242 1.00 92.69 240 ILE A C 1
ATOM 1877 O O . ILE A 1 240 ? -4.249 13.181 4.089 1.00 92.69 240 ILE A O 1
ATOM 1881 N N . GLN A 1 241 ? -5.534 13.404 5.921 1.00 94.50 241 GLN A N 1
ATOM 1882 C CA . GLN A 1 241 ? -6.678 12.657 5.393 1.00 94.50 241 GLN A CA 1
ATOM 1883 C C . GLN A 1 241 ? -7.283 13.314 4.144 1.00 94.50 241 GLN A C 1
ATOM 1885 O O . GLN A 1 241 ? -7.566 12.644 3.150 1.00 94.50 241 GLN A O 1
ATOM 1890 N N . LEU A 1 242 ? -7.434 14.640 4.144 1.00 91.75 242 LEU A N 1
ATOM 1891 C CA . LEU A 1 242 ? -7.869 15.387 2.963 1.00 91.75 242 LEU A CA 1
ATOM 1892 C C . LEU A 1 242 ? -6.856 15.270 1.818 1.00 91.75 242 LEU A C 1
ATOM 1894 O O . LEU A 1 242 ? -7.258 15.179 0.657 1.00 91.75 242 LEU A O 1
ATOM 1898 N N . GLY A 1 243 ? -5.557 15.233 2.128 1.00 89.25 243 GLY A N 1
ATOM 1899 C CA . GLY A 1 243 ? -4.491 14.962 1.166 1.00 89.25 243 GLY A CA 1
ATOM 1900 C C . GLY A 1 243 ? -4.658 13.602 0.491 1.00 89.25 243 GLY A C 1
ATOM 1901 O O . GLY A 1 243 ? -4.678 13.543 -0.739 1.00 89.25 243 GLY A O 1
ATOM 1902 N N . LEU A 1 244 ? -4.879 12.546 1.281 1.00 89.88 244 LEU A N 1
ATOM 1903 C CA . LEU A 1 244 ? -5.172 11.200 0.784 1.00 89.88 244 LEU A CA 1
ATOM 1904 C C . LEU A 1 244 ? -6.405 11.206 -0.132 1.00 89.88 244 LEU A C 1
ATOM 1906 O O . LEU A 1 244 ? -6.332 10.695 -1.242 1.00 89.88 244 LEU A O 1
ATOM 1910 N N . ARG A 1 245 ? -7.501 11.865 0.260 1.00 89.25 245 ARG A N 1
ATOM 1911 C CA . ARG A 1 245 ? -8.731 11.926 -0.556 1.00 89.25 245 ARG A CA 1
ATOM 1912 C C . ARG A 1 245 ? -8.593 12.700 -1.864 1.00 89.25 245 ARG A C 1
ATOM 1914 O O . ARG A 1 245 ? -9.237 12.366 -2.852 1.00 89.25 245 ARG A O 1
ATOM 1921 N N . SER A 1 246 ? -7.803 13.769 -1.861 1.00 85.56 246 SER A N 1
ATOM 1922 C CA . SER A 1 246 ? -7.662 14.665 -3.018 1.00 85.56 246 SER A CA 1
ATOM 1923 C C . SER A 1 246 ? -6.569 14.230 -3.992 1.00 85.56 246 SER A C 1
ATOM 1925 O O . SER A 1 246 ? -6.696 14.463 -5.190 1.00 85.56 246 SER A O 1
ATOM 1927 N N . HIS A 1 247 ? -5.504 13.594 -3.502 1.00 82.94 247 HIS A N 1
ATOM 1928 C CA . HIS A 1 247 ? -4.343 13.218 -4.315 1.00 82.94 247 HIS A CA 1
ATOM 1929 C C . HIS A 1 247 ? -4.161 11.707 -4.451 1.00 82.94 247 HIS A C 1
ATOM 1931 O O . HIS A 1 247 ? -3.315 11.278 -5.230 1.00 82.94 247 HIS A O 1
ATOM 1937 N N . GLY A 1 248 ? -4.910 10.913 -3.685 1.00 85.62 248 GLY A N 1
ATOM 1938 C CA . GLY A 1 248 ? -4.809 9.460 -3.651 1.00 85.62 248 GLY A CA 1
ATOM 1939 C C . GLY A 1 248 ? -3.469 8.941 -3.138 1.00 85.62 248 GLY A C 1
ATOM 1940 O O . GLY A 1 248 ? -2.991 7.913 -3.606 1.00 85.62 248 GLY A O 1
ATOM 1941 N N . ARG A 1 249 ? -2.800 9.679 -2.245 1.00 84.75 249 ARG A N 1
ATOM 1942 C CA . ARG A 1 249 ? -1.445 9.353 -1.775 1.00 84.75 249 ARG A CA 1
ATOM 1943 C C . ARG A 1 249 ? -1.308 9.611 -0.286 1.00 84.75 249 ARG A C 1
ATOM 1945 O O . ARG A 1 249 ? -1.635 10.701 0.184 1.00 84.75 249 ARG A O 1
ATOM 1952 N N . LEU A 1 250 ? -0.758 8.637 0.434 1.00 85.94 250 LEU A N 1
ATOM 1953 C CA . LEU A 1 250 ? -0.340 8.800 1.823 1.00 85.94 250 LEU A CA 1
ATOM 1954 C C . LEU A 1 250 ? 1.185 8.750 1.885 1.00 85.94 250 LEU A C 1
ATOM 1956 O O . LEU A 1 250 ? 1.800 7.701 1.713 1.00 85.94 250 LEU A O 1
ATOM 1960 N N . LEU A 1 251 ? 1.813 9.899 2.142 1.00 80.06 251 LEU A N 1
ATOM 1961 C CA . LEU A 1 251 ? 3.265 9.955 2.291 1.00 80.06 251 LEU A CA 1
ATOM 1962 C C . LEU A 1 251 ? 3.698 9.097 3.485 1.00 80.06 251 LEU A C 1
ATOM 1964 O O . LEU A 1 251 ? 3.129 9.215 4.569 1.00 80.06 251 LEU A O 1
ATOM 1968 N N . GLN A 1 252 ? 4.754 8.297 3.322 1.00 74.75 252 GLN A N 1
ATOM 1969 C CA . GLN A 1 252 ? 5.243 7.412 4.386 1.00 74.75 252 GLN A CA 1
ATOM 1970 C C . GLN A 1 252 ? 5.551 8.164 5.692 1.00 74.75 252 GLN A C 1
ATOM 1972 O O . GLN A 1 252 ? 5.222 7.683 6.772 1.00 74.75 252 GLN A O 1
ATOM 1977 N N . VAL A 1 253 ? 6.120 9.370 5.594 1.00 75.81 253 VAL A N 1
ATOM 1978 C CA . VAL A 1 253 ? 6.410 10.245 6.748 1.00 75.81 253 VAL A CA 1
ATOM 1979 C C . VAL A 1 253 ? 5.152 10.686 7.506 1.00 75.81 253 VAL A C 1
ATOM 1981 O O . VAL A 1 253 ? 5.226 11.074 8.668 1.00 75.81 253 VAL A O 1
ATOM 1984 N N . SER A 1 254 ? 3.991 10.644 6.854 1.00 84.75 254 SER A N 1
ATOM 1985 C CA . SER A 1 254 ? 2.694 11.001 7.428 1.00 84.75 254 SER A CA 1
ATOM 1986 C C . SER A 1 254 ? 1.901 9.781 7.897 1.00 84.75 254 SER A C 1
ATOM 1988 O O . SER A 1 254 ? 0.986 9.949 8.698 1.00 84.75 254 SER A O 1
ATOM 1990 N N . ALA A 1 255 ? 2.247 8.570 7.450 1.00 87.88 255 ALA A N 1
ATOM 1991 C CA . ALA A 1 255 ? 1.475 7.359 7.722 1.00 87.88 255 ALA A CA 1
ATOM 1992 C C . ALA A 1 255 ? 1.377 7.033 9.220 1.00 87.88 255 ALA A C 1
ATOM 1994 O O . ALA A 1 255 ? 0.287 6.749 9.708 1.00 87.88 255 ALA A O 1
ATOM 1995 N N . THR A 1 256 ? 2.476 7.163 9.971 1.00 88.44 256 THR A N 1
ATOM 1996 C CA . THR A 1 256 ? 2.478 6.954 11.430 1.00 88.44 256 THR A CA 1
ATOM 1997 C C . THR A 1 256 ? 1.541 7.932 12.144 1.00 88.44 256 THR A C 1
ATOM 1999 O O . THR A 1 256 ? 0.719 7.519 12.956 1.00 88.44 256 THR A O 1
ATOM 2002 N N . LYS A 1 257 ? 1.596 9.229 11.798 1.00 88.75 257 LYS A N 1
ATOM 2003 C CA . LYS A 1 257 ? 0.697 10.252 12.370 1.00 88.75 257 LYS A CA 1
ATOM 2004 C C . LYS A 1 257 ? -0.762 9.993 12.008 1.00 88.75 257 LYS A C 1
ATOM 2006 O O . LYS A 1 257 ? -1.654 10.190 12.828 1.00 88.75 257 LYS A O 1
ATOM 2011 N N . TRP A 1 258 ? -1.000 9.545 10.781 1.00 94.06 258 TRP A N 1
ATOM 2012 C CA . TRP A 1 258 ? -2.332 9.229 10.295 1.00 94.06 258 TRP A CA 1
ATOM 2013 C C . TRP A 1 258 ? -2.946 8.031 11.037 1.00 94.06 258 TRP A C 1
ATOM 2015 O O . TRP A 1 258 ? -4.058 8.146 11.549 1.00 94.06 258 TRP A O 1
ATOM 2025 N N . VAL A 1 259 ? -2.205 6.932 11.213 1.00 94.75 259 VAL A N 1
ATOM 2026 C CA . VAL A 1 259 ? -2.653 5.791 12.036 1.00 94.75 259 VAL A CA 1
ATOM 2027 C C . VAL A 1 259 ? -2.810 6.187 13.508 1.00 94.75 259 VAL A C 1
ATOM 2029 O O . VAL A 1 259 ? -3.798 5.812 14.136 1.00 94.75 259 VAL A O 1
ATOM 2032 N N . GLY A 1 260 ? -1.904 7.006 14.049 1.00 92.38 260 GLY A N 1
ATOM 2033 C CA . GLY A 1 260 ? -2.014 7.536 15.411 1.00 92.38 260 GLY A CA 1
ATOM 2034 C C . GLY A 1 260 ? -3.295 8.347 15.643 1.00 92.38 260 GLY A C 1
ATOM 2035 O O . GLY A 1 260 ? -3.939 8.199 16.677 1.00 92.38 260 GLY A O 1
ATOM 2036 N N . GLY A 1 261 ? -3.731 9.157 14.673 1.00 92.25 261 GLY A N 1
ATOM 2037 C CA . GLY A 1 261 ? -5.016 9.859 14.776 1.00 92.25 261 GLY A CA 1
ATOM 2038 C C . GLY A 1 261 ? -6.228 8.927 14.710 1.00 92.25 261 GLY A C 1
ATOM 2039 O O . GLY A 1 261 ? -7.174 9.111 15.473 1.00 92.25 261 GLY A O 1
ATOM 2040 N N . LEU A 1 262 ? -6.183 7.871 13.889 1.00 95.56 262 LEU A N 1
ATOM 2041 C CA . LEU A 1 262 ? -7.228 6.840 13.898 1.00 95.56 262 LEU A CA 1
ATOM 2042 C C . LEU A 1 262 ? -7.296 6.129 15.258 1.00 95.56 262 LEU A C 1
ATOM 2044 O O . LEU A 1 262 ? -8.386 5.902 15.775 1.00 95.56 262 LEU A O 1
ATOM 2048 N N . LEU A 1 263 ? -6.152 5.839 15.884 1.00 94.69 263 LEU A N 1
ATOM 2049 C CA . LEU A 1 263 ? -6.091 5.266 17.233 1.00 94.69 263 LEU A CA 1
ATOM 2050 C C . LEU A 1 263 ? -6.739 6.186 18.285 1.00 94.69 263 LEU A C 1
ATOM 2052 O O . LEU A 1 263 ? -7.496 5.723 19.142 1.00 94.69 263 LEU A O 1
ATOM 2056 N N . ARG A 1 264 ? -6.483 7.497 18.203 1.00 91.94 264 ARG A N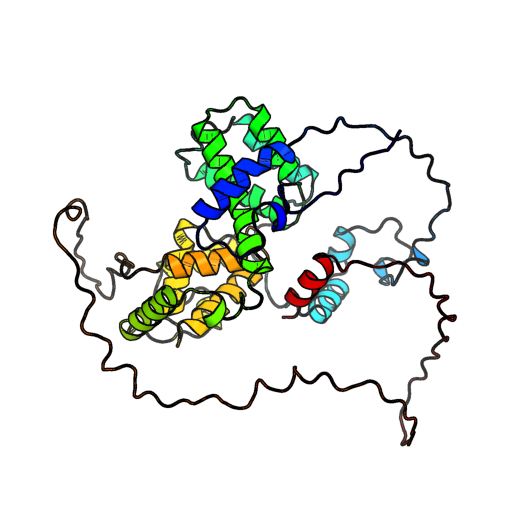 1
ATOM 2057 C CA . ARG A 1 264 ? -7.066 8.507 19.103 1.00 91.94 264 ARG A CA 1
ATOM 2058 C C . ARG A 1 264 ? -8.583 8.557 19.008 1.00 91.94 264 ARG A C 1
ATOM 2060 O O . ARG A 1 264 ? -9.260 8.421 20.023 1.00 91.94 264 ARG A O 1
ATOM 2067 N N . PHE A 1 265 ? -9.106 8.691 17.795 1.00 94.50 265 PHE A N 1
ATOM 2068 C CA . PHE A 1 265 ? -10.511 9.027 17.569 1.00 94.50 265 PHE A CA 1
ATOM 2069 C C . PHE A 1 265 ? -11.453 7.827 17.411 1.00 94.50 265 PHE A C 1
ATOM 2071 O O . PHE A 1 265 ? -12.659 8.018 17.270 1.00 94.50 265 PHE A O 1
ATOM 2078 N N . THR A 1 266 ? -10.940 6.596 17.453 1.00 95.31 266 THR A N 1
ATOM 2079 C CA . THR A 1 266 ? -11.754 5.368 17.401 1.00 95.31 266 THR A CA 1
ATOM 2080 C C . THR A 1 266 ? -11.776 4.640 18.742 1.00 95.31 266 THR A C 1
ATOM 2082 O O . THR A 1 266 ? -11.079 5.025 19.671 1.00 95.31 266 THR A O 1
ATOM 2085 N N . TYR A 1 267 ? -12.598 3.601 18.899 1.00 93.94 267 TYR A N 1
ATOM 2086 C CA . TYR A 1 267 ? -12.815 2.973 20.207 1.00 93.94 267 TYR A CA 1
ATOM 2087 C C . TYR A 1 267 ? -11.769 1.914 20.598 1.00 93.94 267 TYR A C 1
ATOM 2089 O O . TYR A 1 267 ? -11.631 1.631 21.784 1.00 93.94 267 TYR A O 1
ATOM 2097 N N . ALA A 1 268 ? -11.031 1.331 19.646 1.00 95.25 268 ALA A N 1
ATOM 2098 C CA . ALA A 1 268 ? -10.041 0.284 19.918 1.00 95.25 268 ALA A CA 1
ATOM 2099 C C . ALA A 1 268 ? -8.945 0.224 18.836 1.00 95.25 268 ALA A C 1
ATOM 2101 O O . ALA A 1 268 ? -9.247 0.491 17.668 1.00 95.25 268 ALA A O 1
ATOM 2102 N N . PRO A 1 269 ? -7.709 -0.211 19.161 1.00 96.19 269 PRO A N 1
ATOM 2103 C CA . PRO A 1 269 ? -6.629 -0.336 18.177 1.00 96.19 269 PRO A CA 1
ATOM 2104 C C . PRO A 1 269 ? -6.970 -1.272 17.014 1.00 96.19 269 PRO A C 1
ATOM 2106 O O . PRO A 1 269 ? -6.684 -0.960 15.860 1.00 96.19 269 PRO A O 1
ATOM 2109 N N . ALA A 1 270 ? -7.647 -2.389 17.300 1.00 97.31 270 ALA A N 1
ATOM 2110 C CA . ALA A 1 270 ? -8.103 -3.320 16.272 1.00 97.31 270 ALA A CA 1
ATOM 2111 C C . ALA A 1 270 ? -9.072 -2.664 15.273 1.00 97.31 270 ALA A C 1
ATOM 2113 O O . ALA A 1 270 ? -9.012 -2.944 14.075 1.00 97.31 270 ALA A O 1
ATOM 2114 N N . TYR A 1 271 ? -9.926 -1.751 15.750 1.00 97.56 271 TYR A N 1
ATOM 2115 C CA . TYR A 1 271 ? -10.820 -0.995 14.880 1.00 97.56 271 TYR A CA 1
ATOM 2116 C C . TYR A 1 271 ? -10.058 0.028 14.044 1.00 97.56 271 TYR A C 1
ATOM 2118 O O . TYR A 1 271 ? -10.228 0.058 12.827 1.00 97.56 271 TYR A O 1
ATOM 2126 N N . ALA A 1 272 ? -9.161 0.799 14.670 1.00 96.62 272 ALA A N 1
ATOM 2127 C CA . ALA A 1 272 ? -8.292 1.748 13.974 1.00 96.62 272 ALA A CA 1
ATOM 2128 C C . ALA A 1 272 ? -7.508 1.076 12.836 1.00 96.62 272 ALA A C 1
ATOM 2130 O O . ALA A 1 272 ? -7.428 1.626 11.742 1.00 96.62 272 ALA A O 1
ATOM 2131 N N . TYR A 1 273 ? -6.988 -0.133 13.072 1.00 97.69 273 TYR A N 1
ATOM 2132 C CA . TYR A 1 273 ? -6.299 -0.942 12.066 1.00 97.69 273 TYR A CA 1
ATOM 2133 C C . TYR A 1 273 ? -7.208 -1.288 10.877 1.00 97.69 273 TYR A C 1
ATOM 2135 O O . TYR A 1 273 ? -6.842 -1.057 9.724 1.00 97.69 273 TYR A O 1
ATOM 2143 N N . SER A 1 274 ? -8.419 -1.786 11.148 1.00 97.06 274 SER A N 1
ATOM 2144 C CA . SER A 1 274 ? -9.382 -2.125 10.093 1.00 97.06 274 SER A CA 1
ATOM 2145 C C . SER A 1 274 ? -9.828 -0.899 9.288 1.00 97.06 274 SER A C 1
ATOM 2147 O O . SER A 1 274 ? -9.858 -0.948 8.059 1.00 97.06 274 SER A O 1
ATOM 2149 N N . LEU A 1 275 ? -10.086 0.226 9.961 1.00 96.81 275 LEU A N 1
ATOM 2150 C CA . LEU A 1 275 ? -10.473 1.483 9.327 1.00 96.81 275 LEU A CA 1
ATOM 2151 C C . LEU A 1 275 ? -9.321 2.067 8.495 1.00 96.81 275 LEU A C 1
ATOM 2153 O O . LEU A 1 275 ? -9.549 2.581 7.402 1.00 96.81 275 LEU A O 1
ATOM 2157 N N . ALA A 1 276 ? -8.077 1.940 8.966 1.00 96.75 276 ALA A N 1
ATOM 2158 C CA . ALA A 1 276 ? -6.891 2.354 8.223 1.00 96.75 276 ALA A CA 1
ATOM 2159 C C . ALA A 1 276 ? -6.758 1.597 6.893 1.00 96.75 276 ALA A C 1
ATOM 2161 O O . ALA A 1 276 ? -6.515 2.210 5.853 1.00 96.75 276 ALA A O 1
ATOM 2162 N N . ILE A 1 277 ? -6.962 0.276 6.910 1.00 95.38 277 ILE A N 1
ATOM 2163 C CA . ILE A 1 277 ? -6.974 -0.539 5.691 1.00 95.38 277 ILE A CA 1
ATOM 2164 C C . ILE A 1 277 ? -8.085 -0.070 4.753 1.00 95.38 277 ILE A C 1
ATOM 2166 O O . ILE A 1 277 ? -7.805 0.229 3.596 1.00 95.38 277 ILE A O 1
ATOM 2170 N N . GLN A 1 278 ? -9.317 0.059 5.251 1.00 92.62 278 GLN A N 1
ATOM 2171 C CA . GLN A 1 278 ? -10.461 0.473 4.433 1.00 92.62 278 GLN A CA 1
ATOM 2172 C C . GLN A 1 278 ? -10.217 1.823 3.746 1.00 92.62 278 GLN A C 1
ATOM 2174 O O . GLN A 1 278 ? -10.386 1.940 2.533 1.00 92.62 278 GLN A O 1
ATOM 2179 N N . LEU A 1 279 ? -9.769 2.836 4.494 1.00 93.06 279 LEU A N 1
ATOM 2180 C 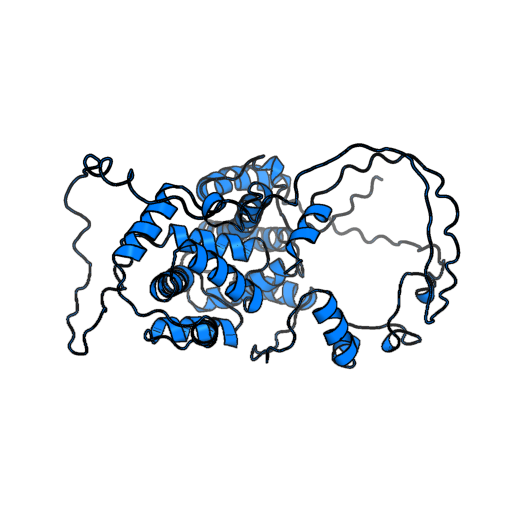CA . LEU A 1 279 ? -9.514 4.170 3.947 1.00 93.06 279 LEU A CA 1
ATOM 2181 C C . LEU A 1 279 ? -8.362 4.171 2.934 1.00 93.06 279 LEU A C 1
ATOM 2183 O O . LEU A 1 279 ? -8.468 4.826 1.897 1.00 93.06 279 LEU A O 1
ATOM 2187 N N . LEU A 1 280 ? -7.273 3.440 3.192 1.00 92.25 280 LEU A N 1
ATOM 2188 C CA . LEU A 1 280 ? -6.165 3.374 2.240 1.00 92.25 280 LEU A CA 1
ATOM 2189 C C . LEU A 1 280 ? -6.526 2.599 0.977 1.00 92.25 280 LEU A C 1
ATOM 2191 O O . LEU A 1 280 ? -6.224 3.082 -0.107 1.00 92.25 280 LEU A O 1
ATOM 2195 N N . THR A 1 281 ? -7.206 1.459 1.089 1.00 90.00 281 THR A N 1
ATOM 2196 C CA . THR A 1 281 ? -7.679 0.694 -0.075 1.00 90.00 281 THR A CA 1
ATOM 2197 C C . THR A 1 281 ? -8.637 1.519 -0.931 1.00 90.00 281 THR A C 1
ATOM 2199 O O . THR A 1 281 ? -8.610 1.423 -2.154 1.00 90.00 281 THR A O 1
ATOM 2202 N N . LYS A 1 282 ? -9.458 2.361 -0.297 1.00 87.38 282 LYS A N 1
ATOM 2203 C CA . LYS A 1 282 ? -10.441 3.207 -0.975 1.00 87.38 282 LYS A CA 1
ATOM 2204 C C . LYS A 1 282 ? -9.827 4.389 -1.720 1.00 87.38 282 LYS A C 1
ATOM 2206 O O . LYS A 1 282 ? -10.309 4.742 -2.792 1.00 87.38 282 LYS A O 1
ATOM 2211 N N . TYR A 1 283 ? -8.807 5.029 -1.148 1.00 87.56 283 TYR A N 1
ATOM 2212 C CA . TYR A 1 283 ? -8.295 6.301 -1.665 1.00 87.56 283 TYR A CA 1
ATOM 2213 C C . TYR A 1 283 ? -6.893 6.229 -2.273 1.00 87.56 283 TYR A C 1
ATOM 2215 O O . TYR A 1 283 ? -6.570 7.074 -3.104 1.00 87.56 283 TYR A O 1
ATOM 2223 N N . SER A 1 284 ? -6.036 5.282 -1.883 1.00 86.44 284 SER A N 1
ATOM 2224 C CA . SER A 1 284 ? -4.646 5.252 -2.350 1.00 86.44 284 SER A CA 1
ATOM 2225 C C . SER A 1 284 ? -4.525 4.723 -3.782 1.00 86.44 284 SER A C 1
ATOM 2227 O O . SER A 1 284 ? -5.102 3.703 -4.145 1.00 86.44 284 SER A O 1
ATOM 2229 N N . MET A 1 285 ? -3.736 5.422 -4.598 1.00 83.69 285 MET A N 1
ATOM 2230 C CA . MET A 1 285 ? -3.326 5.001 -5.941 1.00 83.69 285 MET A CA 1
ATOM 2231 C C . MET A 1 285 ? -1.917 4.404 -5.958 1.00 83.69 285 MET A C 1
ATOM 2233 O O . MET A 1 285 ? -1.595 3.606 -6.835 1.00 83.69 285 MET A O 1
ATOM 2237 N N . ASP A 1 286 ? -1.057 4.828 -5.029 1.00 79.69 286 ASP A N 1
ATOM 2238 C CA . ASP A 1 286 ? 0.348 4.422 -4.957 1.00 79.69 286 ASP A CA 1
ATOM 2239 C C . ASP A 1 286 ? 0.595 3.220 -4.042 1.00 79.69 286 ASP A C 1
ATOM 2241 O O . ASP A 1 286 ? 1.653 2.595 -4.121 1.00 79.69 286 ASP A O 1
ATOM 2245 N N . THR A 1 287 ? -0.386 2.868 -3.212 1.00 79.50 287 THR A N 1
ATOM 2246 C CA . THR A 1 287 ? -0.421 1.616 -2.464 1.00 79.50 287 THR A CA 1
ATOM 2247 C C . THR A 1 287 ? -1.702 0.874 -2.812 1.00 79.50 287 THR A C 1
ATOM 2249 O O . THR A 1 287 ? -2.799 1.407 -2.677 1.00 79.50 287 THR A O 1
ATOM 2252 N N . PHE A 1 288 ? -1.563 -0.361 -3.284 1.00 80.25 288 PHE A N 1
ATOM 2253 C CA . PHE A 1 288 ? -2.690 -1.239 -3.568 1.00 80.25 288 PHE A CA 1
ATOM 2254 C C . PHE A 1 288 ? -2.375 -2.662 -3.109 1.00 80.25 288 PHE A C 1
ATOM 2256 O O . PHE A 1 288 ? -1.238 -3.131 -3.232 1.00 80.25 288 PHE A O 1
ATOM 2263 N N . GLY A 1 289 ? -3.384 -3.354 -2.576 1.00 87.44 289 GLY A N 1
ATOM 2264 C CA . GLY A 1 289 ? -3.250 -4.728 -2.095 1.00 87.44 289 GLY A CA 1
ATOM 2265 C C . GLY A 1 289 ? -2.155 -4.855 -1.024 1.00 87.44 289 GLY A C 1
ATOM 2266 O O . GLY A 1 289 ? -2.211 -4.140 -0.022 1.00 87.44 289 GLY A O 1
ATOM 2267 N N . PRO A 1 290 ? -1.135 -5.719 -1.208 1.00 91.62 290 PRO A N 1
ATOM 2268 C CA . PRO A 1 290 ? -0.112 -5.954 -0.189 1.00 91.62 290 PRO A CA 1
ATOM 2269 C C . PRO A 1 290 ? 0.604 -4.711 0.329 1.00 91.62 290 PRO A C 1
ATOM 2271 O O . PRO A 1 290 ? 0.920 -4.630 1.515 1.00 91.62 290 PRO A O 1
ATOM 2274 N N . LEU A 1 291 ? 0.810 -3.720 -0.540 1.00 90.00 291 LEU A N 1
ATOM 2275 C CA . LEU A 1 291 ? 1.432 -2.449 -0.175 1.00 90.00 291 LEU A CA 1
ATOM 2276 C C . LEU A 1 291 ? 0.614 -1.685 0.858 1.00 90.00 291 LEU A C 1
ATOM 2278 O O . LEU A 1 291 ? 1.184 -1.132 1.793 1.00 90.00 291 LEU A O 1
ATOM 2282 N N . THR A 1 292 ? -0.710 -1.683 0.707 1.00 91.62 292 THR A N 1
ATOM 2283 C CA . THR A 1 292 ? -1.625 -1.046 1.653 1.00 91.62 292 THR A CA 1
ATOM 2284 C C . THR A 1 292 ? -1.527 -1.715 3.019 1.00 91.62 292 THR A C 1
ATOM 2286 O O . THR A 1 292 ? -1.320 -1.034 4.022 1.00 91.62 292 THR A O 1
ATOM 2289 N N . PHE A 1 293 ? -1.600 -3.048 3.065 1.00 93.94 293 PHE A N 1
ATOM 2290 C CA . PHE A 1 293 ? -1.534 -3.794 4.323 1.00 93.94 293 PHE A CA 1
ATOM 2291 C C . PHE A 1 293 ? -0.187 -3.599 5.023 1.00 93.94 293 PHE A C 1
ATOM 2293 O O . PHE A 1 293 ? -0.153 -3.264 6.206 1.00 93.94 293 PHE A O 1
ATOM 2300 N N . SER A 1 294 ? 0.919 -3.719 4.282 1.00 92.88 294 SER A N 1
ATOM 2301 C CA . SER A 1 294 ? 2.257 -3.466 4.821 1.00 92.88 294 SER A CA 1
ATOM 2302 C C . SER A 1 294 ? 2.408 -2.028 5.309 1.00 92.88 294 SER A C 1
ATOM 2304 O O . SER A 1 294 ? 2.986 -1.815 6.366 1.00 92.88 294 SER A O 1
ATOM 2306 N N . ALA A 1 295 ? 1.871 -1.034 4.594 1.00 91.12 295 ALA A N 1
ATOM 2307 C CA . ALA A 1 295 ? 1.955 0.363 5.011 1.00 91.12 295 ALA A CA 1
ATOM 2308 C C . ALA A 1 295 ? 1.224 0.620 6.337 1.00 91.12 295 ALA A C 1
ATOM 2310 O O . ALA A 1 295 ? 1.755 1.342 7.184 1.00 91.12 295 ALA A O 1
ATOM 2311 N N . VAL A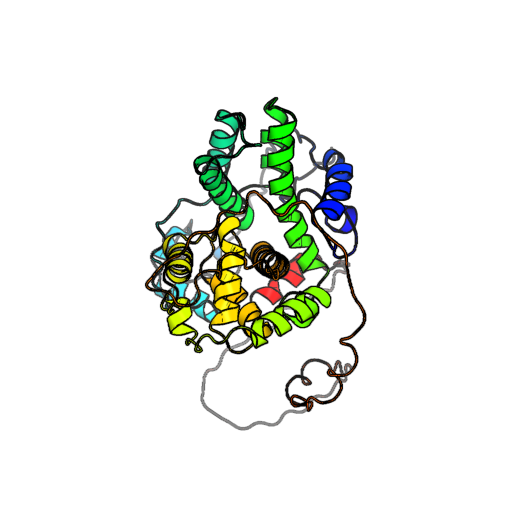 1 296 ? 0.044 0.018 6.539 1.00 94.88 296 VAL A N 1
ATOM 2312 C CA . VAL A 1 296 ? -0.690 0.100 7.814 1.00 94.88 296 VAL A CA 1
ATOM 2313 C C . VAL A 1 296 ? 0.086 -0.599 8.924 1.00 94.88 296 VAL A C 1
ATOM 2315 O O . VAL A 1 296 ? 0.254 -0.022 9.995 1.00 94.88 296 VAL A O 1
ATOM 2318 N N . MET A 1 297 ? 0.598 -1.808 8.677 1.00 94.06 297 MET A N 1
ATOM 2319 C CA . MET A 1 297 ? 1.357 -2.541 9.690 1.00 94.06 297 MET A CA 1
ATOM 2320 C C . MET A 1 297 ? 2.642 -1.812 10.091 1.00 94.06 297 MET A C 1
ATOM 2322 O O . MET A 1 297 ? 2.870 -1.596 11.277 1.00 94.06 297 MET A O 1
ATOM 2326 N N . ASP A 1 298 ? 3.434 -1.356 9.117 1.00 91.06 298 ASP A N 1
ATOM 2327 C CA . ASP A 1 298 ? 4.635 -0.569 9.380 1.00 91.06 298 ASP A CA 1
ATOM 2328 C C . ASP A 1 298 ? 4.299 0.727 10.141 1.00 91.06 298 ASP A C 1
ATOM 2330 O O . ASP A 1 298 ? 5.086 1.211 10.953 1.00 91.06 298 ASP A O 1
ATOM 2334 N N . ALA A 1 299 ? 3.163 1.364 9.830 1.00 91.75 299 ALA A N 1
ATOM 2335 C CA . ALA A 1 299 ? 2.724 2.554 10.546 1.00 91.75 299 ALA A CA 1
ATOM 2336 C C . ALA A 1 299 ? 2.392 2.213 12.002 1.00 91.75 299 ALA A C 1
ATOM 2338 O O . ALA A 1 299 ? 2.876 2.917 12.877 1.00 91.75 299 ALA A O 1
ATOM 2339 N N . CYS A 1 300 ? 1.661 1.125 12.265 1.00 93.25 300 CYS A N 1
ATOM 2340 C CA . CYS A 1 300 ? 1.391 0.622 13.615 1.00 93.25 300 CYS A CA 1
ATOM 2341 C C . CYS A 1 300 ? 2.669 0.278 14.394 1.00 93.25 300 CYS A C 1
ATOM 2343 O O . CYS A 1 300 ? 2.770 0.629 15.563 1.00 93.25 300 CYS A O 1
ATOM 2345 N N . GLU A 1 301 ? 3.646 -0.369 13.759 1.00 90.88 301 GLU A N 1
ATOM 2346 C CA . GLU A 1 301 ? 4.950 -0.701 14.359 1.00 90.88 301 GLU A CA 1
ATOM 2347 C C . GLU A 1 301 ? 5.765 0.547 14.712 1.00 90.88 301 GLU A C 1
ATOM 2349 O O . GLU A 1 301 ? 6.498 0.551 15.695 1.00 90.88 301 GLU A O 1
ATOM 2354 N N . ARG A 1 302 ? 5.623 1.617 13.919 1.00 87.94 302 ARG A N 1
ATOM 2355 C CA . ARG A 1 302 ? 6.262 2.918 14.159 1.00 87.94 302 ARG A CA 1
ATOM 2356 C C . ARG A 1 302 ? 5.472 3.823 15.102 1.00 87.94 302 ARG A C 1
ATOM 2358 O O . ARG A 1 302 ? 5.969 4.895 15.442 1.00 87.94 302 ARG A O 1
ATOM 2365 N N . VAL A 1 303 ? 4.252 3.449 15.492 1.00 85.50 303 VAL A N 1
ATOM 2366 C CA . VAL A 1 303 ? 3.544 4.119 16.588 1.00 85.50 303 VAL A CA 1
ATOM 2367 C C . VAL A 1 303 ? 4.196 3.633 17.881 1.00 85.50 303 VAL A C 1
ATOM 2369 O O . VAL A 1 303 ? 3.777 2.651 18.491 1.00 85.50 303 VAL A O 1
ATOM 2372 N N . ASP A 1 304 ? 5.280 4.301 18.260 1.00 67.75 304 ASP A N 1
ATOM 2373 C CA . ASP A 1 304 ? 5.917 4.124 19.559 1.00 67.75 304 ASP A CA 1
ATOM 2374 C C . ASP A 1 304 ? 5.284 5.070 20.595 1.00 67.75 304 ASP A C 1
ATOM 2376 O O . ASP A 1 304 ? 4.504 5.959 20.255 1.00 67.75 304 ASP A O 1
ATOM 2380 N N . ARG A 1 305 ? 5.639 4.906 21.871 1.00 49.69 305 ARG A N 1
ATOM 2381 C CA . ARG A 1 305 ? 5.432 5.905 22.928 1.00 49.69 305 ARG A CA 1
ATOM 2382 C C . ARG A 1 305 ? 5.979 7.275 22.533 1.00 49.69 305 ARG A C 1
ATOM 2384 O O . ARG A 1 305 ? 5.387 8.279 22.916 1.00 49.69 305 ARG A O 1
ATOM 2391 N N . GLU A 1 306 ? 6.993 7.308 21.663 1.00 44.66 306 GLU A N 1
ATOM 2392 C CA . GLU A 1 306 ? 7.403 8.481 20.885 1.00 44.66 306 GLU A CA 1
ATOM 2393 C C . GLU A 1 306 ? 6.432 8.840 19.742 1.00 44.66 306 GLU A C 1
ATOM 2395 O O . GLU A 1 306 ? 6.812 9.369 18.695 1.00 44.66 306 GLU A O 1
ATOM 2400 N N . VAL A 1 307 ? 5.128 8.798 20.014 1.00 51.66 307 VAL A N 1
ATOM 2401 C CA . VAL A 1 307 ? 4.292 9.928 19.610 1.00 51.66 307 VAL A CA 1
ATOM 2402 C C . VAL A 1 307 ? 4.664 11.175 20.440 1.00 51.66 307 VAL A C 1
ATOM 2404 O O . VAL A 1 307 ? 3.811 11.893 20.954 1.00 51.66 307 VAL A O 1
ATOM 2407 N N . GLU A 1 308 ? 5.962 11.484 20.512 1.00 42.75 308 GLU A N 1
ATOM 2408 C CA . GLU A 1 308 ? 6.582 12.655 21.141 1.00 42.75 308 GLU A CA 1
ATOM 2409 C C . GLU A 1 308 ? 6.164 13.964 20.445 1.00 42.75 308 GLU A C 1
ATOM 2411 O O . GLU A 1 308 ? 6.536 15.053 20.846 1.00 42.75 308 GLU A O 1
ATOM 2416 N N . VAL A 1 309 ? 5.317 13.909 19.412 1.00 38.47 309 VAL A N 1
ATOM 2417 C CA . VAL A 1 309 ? 4.675 15.082 18.796 1.00 38.47 309 VAL A CA 1
ATOM 2418 C C . VAL A 1 309 ? 3.151 14.882 18.673 1.00 38.47 309 VAL A C 1
ATOM 2420 O O . VAL A 1 309 ? 2.510 15.391 17.759 1.00 38.47 309 VAL A O 1
ATOM 2423 N N . ILE A 1 310 ? 2.543 14.147 19.613 1.00 43.97 310 ILE A N 1
ATOM 2424 C CA . ILE A 1 310 ? 1.250 14.527 20.220 1.00 43.97 310 ILE A CA 1
ATOM 2425 C C . ILE A 1 310 ? 1.506 15.549 21.355 1.00 43.97 310 ILE A C 1
ATOM 2427 O O . ILE A 1 310 ? 0.568 15.997 22.000 1.00 43.97 310 ILE A O 1
ATOM 2431 N N . GLU A 1 311 ? 2.745 16.032 21.554 1.00 43.00 311 GLU A N 1
ATOM 2432 C CA . GLU A 1 311 ? 3.145 17.083 22.522 1.00 43.00 311 GLU A CA 1
ATOM 2433 C C . GLU A 1 311 ? 2.291 18.374 22.536 1.00 43.00 311 GLU A C 1
ATOM 2435 O O . GLU A 1 311 ? 2.463 19.237 23.393 1.00 43.00 311 GLU A O 1
ATOM 2440 N N . ARG A 1 312 ? 1.323 18.525 21.631 1.00 38.34 312 ARG A N 1
ATOM 2441 C CA . ARG A 1 312 ? 0.238 19.501 21.739 1.00 38.34 312 ARG A CA 1
ATOM 2442 C C . ARG A 1 312 ? -1.130 18.846 21.914 1.00 38.34 312 ARG A C 1
ATOM 2444 O O . ARG A 1 312 ? -2.075 19.190 21.208 1.00 38.34 312 ARG A O 1
ATOM 2451 N N . ASN A 1 313 ? -1.311 17.991 22.908 1.00 37.81 313 ASN A N 1
ATOM 2452 C CA . ASN A 1 313 ? -2.599 18.043 23.582 1.00 37.81 313 ASN A CA 1
ATOM 2453 C C . ASN A 1 313 ? -2.769 19.484 24.108 1.00 37.81 313 ASN A C 1
ATOM 2455 O O . ASN A 1 313 ? -1.962 19.977 24.888 1.00 37.81 313 ASN A O 1
ATOM 2459 N N . ALA A 1 314 ? -3.828 20.167 23.681 1.00 42.19 314 ALA A N 1
ATOM 2460 C CA . ALA A 1 314 ? -4.568 21.045 24.585 1.00 42.19 314 ALA A CA 1
ATOM 2461 C C . ALA A 1 314 ? -3.938 22.369 25.092 1.00 42.19 314 ALA A C 1
ATOM 2463 O O . ALA A 1 314 ? -4.234 22.766 26.218 1.00 42.19 314 ALA A O 1
ATOM 2464 N N . ALA A 1 315 ? -3.194 23.143 24.291 1.00 31.28 315 ALA A N 1
ATOM 2465 C CA . ALA A 1 315 ? -2.871 24.523 24.696 1.00 31.28 315 ALA A CA 1
ATOM 2466 C C . ALA A 1 315 ? -3.039 25.575 23.581 1.00 31.28 315 ALA A C 1
ATOM 2468 O O . ALA A 1 315 ? -2.249 25.602 22.636 1.00 31.28 315 ALA A O 1
ATOM 2469 N N . PRO A 1 316 ? -3.981 26.533 23.734 1.00 37.81 316 PRO A N 1
ATOM 2470 C CA . PRO A 1 316 ? -3.934 27.828 23.053 1.00 37.81 316 PRO A CA 1
ATOM 2471 C C . PRO A 1 316 ? -2.753 28.712 23.495 1.00 37.81 316 PRO A C 1
ATOM 2473 O O . PRO A 1 316 ? -2.545 29.762 22.902 1.00 37.81 316 PRO A O 1
ATOM 2476 N N . ASN A 1 317 ? -1.978 28.323 24.514 1.00 36.66 317 ASN A N 1
ATOM 2477 C CA . ASN A 1 317 ? -0.866 29.113 25.045 1.00 36.66 317 ASN A CA 1
ATOM 2478 C C . ASN A 1 317 ? 0.388 28.242 25.133 1.00 36.66 317 ASN A C 1
ATOM 2480 O O . ASN A 1 317 ? 0.464 27.317 25.934 1.00 36.66 317 ASN A O 1
ATOM 2484 N N . GLY A 1 318 ? 1.329 28.499 24.227 1.00 40.12 318 GLY A N 1
ATOM 2485 C CA . GLY A 1 318 ? 2.412 27.580 23.911 1.00 40.12 318 GLY A CA 1
ATOM 2486 C C . GLY A 1 318 ? 3.512 27.452 24.952 1.00 40.12 318 GLY A C 1
ATOM 2487 O O . GLY A 1 318 ? 3.734 28.353 25.741 1.00 40.12 318 GLY A O 1
ATOM 2488 N N . TYR A 1 319 ? 4.282 26.375 24.820 1.00 27.84 319 TYR A N 1
ATOM 2489 C CA . TYR A 1 319 ? 5.715 26.339 25.091 1.00 27.84 319 TYR A CA 1
ATOM 2490 C C . TYR A 1 319 ? 6.374 25.420 24.054 1.00 27.84 319 TYR A C 1
ATOM 2492 O O . TYR A 1 319 ? 5.783 24.441 23.604 1.00 27.84 319 TYR A O 1
ATOM 2500 N N . ARG A 1 320 ? 7.568 25.813 23.601 1.00 27.17 320 ARG A N 1
ATOM 2501 C CA . ARG A 1 320 ? 8.449 25.039 22.718 1.00 27.17 320 ARG A CA 1
ATOM 2502 C C . ARG A 1 320 ? 9.469 24.330 23.600 1.00 27.17 320 ARG A C 1
ATOM 2504 O O . ARG A 1 320 ? 10.099 25.008 24.407 1.00 27.17 320 ARG A O 1
ATOM 2511 N N . TYR A 1 321 ? 9.710 23.047 23.368 1.00 26.88 321 TYR A N 1
ATOM 2512 C CA . TYR A 1 321 ? 10.990 22.432 23.700 1.00 26.88 321 TYR A CA 1
ATOM 2513 C C . TYR A 1 321 ? 11.539 21.729 22.460 1.00 26.88 321 TYR A C 1
ATOM 2515 O O . TYR A 1 321 ? 10.814 21.081 21.715 1.00 26.88 321 TYR A O 1
ATOM 2523 N N . SER A 1 322 ? 12.815 21.969 22.181 1.00 27.05 322 SER A N 1
ATOM 2524 C CA . SER A 1 322 ? 13.567 21.363 21.088 1.00 27.05 322 SER A CA 1
ATOM 2525 C C . SER A 1 322 ? 14.424 20.244 21.664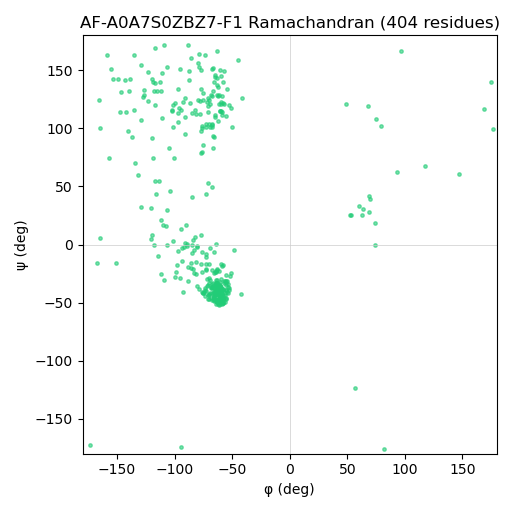 1.00 27.05 322 SER A C 1
ATOM 2527 O O . SER A 1 322 ? 15.283 20.524 22.503 1.00 27.05 322 SER A O 1
ATOM 2529 N N . GLN A 1 323 ? 14.243 19.004 21.212 1.00 28.14 323 GLN A N 1
ATOM 2530 C CA . GLN A 1 323 ? 15.184 17.938 21.539 1.00 28.14 323 GLN A CA 1
ATOM 2531 C C . GLN A 1 323 ? 16.446 18.062 20.678 1.00 28.14 323 GLN A C 1
ATOM 2533 O O . GLN A 1 323 ? 16.519 17.624 19.535 1.00 28.14 323 GLN A O 1
ATOM 2538 N N . ALA A 1 324 ? 17.456 18.673 21.280 1.00 23.80 324 ALA A N 1
ATOM 2539 C CA . ALA A 1 324 ? 18.860 18.441 20.988 1.00 23.80 324 ALA A CA 1
ATOM 2540 C C . ALA A 1 324 ? 19.569 18.242 22.338 1.00 23.80 324 ALA A C 1
ATOM 2542 O O . ALA A 1 324 ? 20.377 19.083 22.714 1.00 23.80 324 ALA A O 1
ATOM 2543 N N . ALA A 1 325 ? 19.182 17.229 23.136 1.00 26.08 325 ALA A N 1
ATOM 2544 C CA . ALA A 1 325 ? 19.828 16.992 24.442 1.00 26.08 325 ALA A CA 1
ATOM 2545 C C . ALA A 1 325 ? 19.598 15.633 25.153 1.00 26.08 325 ALA A C 1
ATOM 2547 O O . ALA A 1 325 ? 20.059 15.510 26.281 1.00 26.08 325 ALA A O 1
ATOM 2548 N N . ALA A 1 326 ? 18.921 14.620 24.593 1.00 27.52 326 ALA A N 1
ATOM 2549 C CA . ALA A 1 326 ? 18.577 13.405 25.367 1.00 27.52 326 ALA A CA 1
ATOM 2550 C C . ALA A 1 326 ? 19.144 12.084 24.810 1.00 27.52 326 ALA A C 1
ATOM 2552 O O . ALA A 1 326 ? 18.566 11.023 25.007 1.00 27.52 326 ALA A O 1
ATOM 2553 N N . VAL A 1 327 ? 20.314 12.129 24.161 1.00 29.64 327 VAL A N 1
ATOM 2554 C CA . VAL A 1 327 ? 21.083 10.918 23.790 1.00 29.64 327 VAL A CA 1
ATOM 2555 C C . VAL A 1 327 ? 21.907 10.363 24.969 1.00 29.64 327 VAL A C 1
ATOM 2557 O O . VAL A 1 327 ? 22.519 9.307 24.859 1.00 29.64 327 VAL A O 1
ATOM 2560 N N . GLU A 1 328 ? 21.890 10.988 26.146 1.00 31.02 328 GLU A N 1
ATOM 2561 C CA . GLU A 1 328 ? 22.678 10.522 27.292 1.00 31.02 328 GLU A CA 1
ATOM 2562 C C . GLU A 1 328 ? 21.867 10.566 28.591 1.00 31.02 328 GLU A C 1
ATOM 2564 O O . GLU A 1 328 ? 21.836 11.596 29.254 1.00 31.02 328 GLU A O 1
ATOM 2569 N N . ALA A 1 329 ? 21.213 9.452 28.952 1.00 27.17 329 ALA A N 1
ATOM 2570 C CA . ALA A 1 329 ? 21.146 8.930 30.328 1.00 27.17 329 ALA A CA 1
ATOM 2571 C C . ALA A 1 329 ? 20.105 7.798 30.495 1.00 27.17 329 ALA A C 1
ATOM 2573 O O . ALA A 1 329 ? 18.903 8.030 30.485 1.00 27.17 329 ALA A O 1
ATOM 2574 N N . ASN A 1 330 ? 20.619 6.610 30.837 1.00 28.67 330 ASN A N 1
ATOM 2575 C CA . ASN A 1 330 ? 20.039 5.636 31.777 1.00 28.67 330 ASN A CA 1
ATOM 2576 C C . ASN A 1 330 ? 18.880 4.709 31.336 1.00 28.67 330 ASN A C 1
ATOM 2578 O O . ASN A 1 330 ? 17.710 5.046 31.433 1.00 28.67 330 ASN A O 1
ATOM 2582 N N . GLY A 1 331 ? 19.247 3.452 31.039 1.00 26.22 331 GLY A N 1
ATOM 2583 C CA . GLY A 1 331 ? 18.963 2.286 31.902 1.00 26.22 331 GLY A CA 1
ATOM 2584 C C . GLY A 1 331 ? 17.508 1.807 32.081 1.00 26.22 331 GLY A C 1
ATOM 2585 O O . GLY A 1 331 ? 16.683 2.491 32.670 1.00 26.22 331 GLY A O 1
ATOM 2586 N N . ALA A 1 332 ? 17.245 0.558 31.672 1.00 30.80 332 ALA A N 1
ATOM 2587 C CA . ALA A 1 332 ? 15.998 -0.209 31.847 1.00 30.80 332 ALA A CA 1
ATOM 2588 C C . ALA A 1 332 ? 15.360 -0.150 33.261 1.00 30.80 332 ALA A C 1
ATOM 2590 O O . ALA A 1 332 ? 16.074 0.019 34.252 1.00 30.80 332 ALA A O 1
ATOM 2591 N N . PRO A 1 333 ? 14.041 -0.436 33.394 1.00 36.59 333 PRO A N 1
ATOM 2592 C CA . PRO A 1 333 ? 13.676 -1.780 33.873 1.00 36.59 333 PRO A CA 1
ATOM 2593 C C . PRO A 1 333 ? 12.368 -2.390 33.309 1.00 36.59 333 PRO A C 1
ATOM 2595 O O . PRO A 1 333 ? 11.277 -1.828 33.393 1.00 36.59 333 PRO A O 1
ATOM 2598 N N . HIS A 1 334 ? 12.484 -3.642 32.856 1.00 35.84 334 HIS A N 1
ATOM 2599 C CA . HIS A 1 334 ? 11.421 -4.640 32.681 1.00 35.84 334 HIS A CA 1
ATOM 2600 C C . HIS A 1 334 ? 11.320 -5.463 33.984 1.00 35.84 334 HIS A C 1
ATOM 2602 O O . HIS A 1 334 ? 12.251 -6.217 34.253 1.00 35.84 334 HIS A O 1
ATOM 2608 N N . ALA A 1 335 ? 10.257 -5.338 34.804 1.00 27.00 335 ALA A N 1
ATOM 2609 C CA . ALA A 1 335 ? 10.004 -6.309 35.899 1.00 27.00 335 ALA A CA 1
ATOM 2610 C C . ALA A 1 335 ? 8.634 -6.289 36.625 1.00 27.00 335 ALA A C 1
ATOM 2612 O O . ALA A 1 335 ? 8.360 -7.257 37.325 1.00 27.00 335 ALA A O 1
ATOM 2613 N N . GLN A 1 336 ? 7.767 -5.265 36.547 1.00 26.27 336 GLN A N 1
ATOM 2614 C CA . GLN A 1 336 ? 6.668 -5.147 37.544 1.00 26.27 336 GLN A CA 1
ATOM 2615 C C . GLN A 1 336 ? 5.208 -5.177 37.053 1.00 26.27 336 GLN A C 1
ATOM 2617 O O . GLN A 1 336 ? 4.307 -5.015 37.870 1.00 26.27 336 GLN A O 1
ATOM 2622 N N . TYR A 1 337 ? 4.918 -5.464 35.781 1.00 27.31 337 TYR A N 1
ATOM 2623 C CA . TYR A 1 337 ? 3.542 -5.333 35.255 1.00 27.31 337 TYR A CA 1
ATOM 2624 C C . TYR A 1 337 ? 2.823 -6.639 34.877 1.00 27.31 337 TYR A C 1
ATOM 2626 O O . TYR A 1 337 ? 1.827 -6.619 34.161 1.00 27.31 337 TYR A O 1
ATOM 2634 N N . THR A 1 338 ? 3.248 -7.788 35.408 1.00 27.09 338 THR A N 1
ATOM 2635 C CA . THR A 1 338 ? 2.575 -9.083 35.176 1.00 27.09 338 THR A CA 1
ATOM 2636 C C . THR A 1 338 ? 1.396 -9.383 36.115 1.00 27.09 338 THR A C 1
ATOM 2638 O O . THR A 1 338 ? 0.742 -10.407 35.943 1.00 27.09 338 THR A O 1
ATOM 2641 N N . SER A 1 339 ? 1.043 -8.511 37.069 1.00 24.73 339 SER A N 1
ATOM 2642 C CA . SER A 1 339 ? 0.012 -8.820 38.083 1.00 24.73 339 SER A CA 1
ATOM 2643 C C . SER A 1 339 ? -1.383 -8.220 37.848 1.00 24.73 339 SER A C 1
ATOM 2645 O O . SER A 1 339 ? -2.268 -8.430 38.674 1.00 24.73 339 SER A O 1
ATOM 2647 N N . ARG A 1 340 ? -1.636 -7.509 36.736 1.00 26.98 340 ARG A N 1
ATOM 2648 C CA . ARG A 1 340 ? -2.950 -6.866 36.477 1.00 26.98 340 ARG A CA 1
ATOM 2649 C C . ARG A 1 340 ? -3.687 -7.301 35.204 1.00 26.98 340 ARG A C 1
ATOM 2651 O O . ARG A 1 340 ? -4.773 -6.801 34.944 1.00 26.98 340 ARG A O 1
ATOM 2658 N N . VAL A 1 341 ? -3.171 -8.277 34.453 1.00 30.05 341 VAL A N 1
ATOM 2659 C CA . VAL A 1 341 ? -3.793 -8.747 33.191 1.00 30.05 341 VAL A CA 1
ATOM 2660 C C . VAL A 1 341 ? -4.815 -9.890 33.401 1.00 30.05 341 VAL A C 1
ATOM 2662 O O . VAL A 1 341 ? -5.460 -10.332 32.458 1.00 30.05 341 VAL A O 1
ATOM 2665 N N . GLN A 1 342 ? -5.034 -10.373 34.631 1.00 25.81 342 GLN A N 1
ATOM 2666 C CA . GLN A 1 342 ? -5.853 -11.579 34.869 1.00 25.81 342 GLN A CA 1
ATOM 2667 C C . GLN A 1 342 ? -7.357 -11.364 35.122 1.00 25.81 342 GLN A C 1
ATOM 2669 O O . GLN A 1 342 ? -8.078 -12.345 35.290 1.00 25.81 342 GLN A O 1
ATOM 2674 N N . THR A 1 343 ? -7.883 -10.138 35.105 1.00 24.95 343 THR A N 1
ATOM 2675 C CA . THR A 1 343 ? -9.314 -9.891 35.386 1.00 24.95 343 THR A CA 1
ATOM 2676 C C . THR A 1 343 ? -9.933 -8.927 34.374 1.00 24.95 343 THR A C 1
ATOM 2678 O O . THR A 1 343 ? -10.266 -7.795 34.709 1.00 24.95 343 THR A O 1
ATOM 2681 N N . ALA A 1 344 ? -10.105 -9.377 33.130 1.00 23.33 344 ALA A N 1
ATOM 2682 C CA . ALA A 1 344 ? -11.018 -8.749 32.175 1.00 23.33 344 ALA A CA 1
ATOM 2683 C C . ALA A 1 344 ? -11.962 -9.828 31.606 1.00 23.33 344 ALA A C 1
ATOM 2685 O O . ALA A 1 344 ? -11.485 -10.882 31.173 1.00 23.33 344 ALA A O 1
ATOM 2686 N N . PRO A 1 345 ? -13.293 -9.635 31.656 1.00 24.02 345 PRO A N 1
ATOM 2687 C CA . PRO A 1 345 ? -14.249 -10.655 31.241 1.00 24.02 345 PRO A CA 1
ATOM 2688 C C . PRO A 1 345 ? -14.187 -10.889 29.726 1.00 24.02 345 PRO A C 1
ATOM 2690 O O . PRO A 1 345 ? -14.290 -9.959 28.929 1.00 24.02 345 PRO A O 1
ATOM 2693 N N . ARG A 1 346 ? -14.051 -12.162 29.333 1.00 27.08 346 ARG A N 1
ATOM 2694 C CA . ARG A 1 346 ? -14.214 -12.626 27.950 1.00 27.08 346 ARG A CA 1
ATOM 2695 C C . ARG A 1 346 ? -15.679 -12.473 27.544 1.00 27.08 346 ARG A C 1
ATOM 2697 O O . ARG A 1 346 ? -16.512 -13.288 27.928 1.00 27.08 346 ARG A O 1
ATOM 2704 N N . LEU A 1 347 ? -15.980 -11.459 26.747 1.00 26.33 347 LEU A N 1
ATOM 2705 C CA . LEU A 1 347 ? -17.189 -11.405 25.934 1.00 26.33 347 LEU A CA 1
ATOM 2706 C C . LEU A 1 347 ? -16.740 -11.429 24.473 1.00 26.33 347 LEU A C 1
ATOM 2708 O O . LEU A 1 347 ? -15.806 -10.715 24.137 1.00 26.33 347 LEU A O 1
ATOM 2712 N N . TYR A 1 348 ? -17.382 -12.292 23.680 1.00 23.69 348 TYR A N 1
ATOM 2713 C CA . TYR A 1 348 ? -17.199 -12.623 22.252 1.00 23.69 348 TYR A CA 1
ATOM 2714 C C . TYR A 1 348 ? -16.788 -14.085 22.013 1.00 23.69 348 TYR A C 1
ATOM 2716 O O . TYR A 1 348 ? -15.706 -14.407 21.532 1.00 23.69 348 TYR A O 1
ATOM 2724 N N . SER A 1 349 ? -17.722 -14.988 22.310 1.00 29.00 349 SER A N 1
ATOM 2725 C CA . SER A 1 349 ? -17.843 -16.290 21.653 1.00 29.00 349 SER A CA 1
ATOM 2726 C C . SER A 1 349 ? -19.221 -16.351 20.993 1.00 29.00 349 SER A C 1
ATOM 2728 O O . SER A 1 349 ? -20.183 -15.884 21.590 1.00 29.00 349 SER A O 1
ATOM 2730 N N . GLU A 1 350 ? -19.296 -16.969 19.809 1.00 25.94 350 GLU A N 1
ATOM 2731 C CA . GLU A 1 350 ? -20.523 -17.307 19.053 1.00 25.94 350 GLU A CA 1
ATOM 2732 C C . GLU A 1 350 ? -21.020 -16.290 18.005 1.00 25.94 350 GLU A C 1
ATOM 2734 O O . GLU A 1 350 ? -22.150 -15.821 18.039 1.00 25.94 350 GLU A O 1
ATOM 2739 N N . ALA A 1 351 ? -20.198 -16.043 16.977 1.00 26.23 351 ALA A N 1
ATOM 2740 C CA . ALA A 1 351 ? -20.701 -15.677 15.637 1.00 26.23 351 ALA A CA 1
ATOM 2741 C C . ALA A 1 351 ? -19.779 -16.102 14.469 1.00 26.23 351 ALA A C 1
ATOM 2743 O O . ALA A 1 351 ? -20.234 -16.190 13.334 1.00 26.23 351 ALA A O 1
ATOM 2744 N N . GLY A 1 352 ? -18.506 -16.442 14.718 1.00 26.67 352 GLY A N 1
ATOM 2745 C CA . GLY A 1 352 ? -17.530 -16.752 13.656 1.00 26.67 352 GLY A CA 1
ATOM 2746 C C . GLY A 1 352 ? -17.442 -18.212 13.185 1.00 26.67 352 GLY A C 1
ATOM 2747 O O . GLY A 1 352 ? -16.637 -18.522 12.315 1.00 26.67 352 GLY A O 1
ATOM 2748 N N . ASN A 1 353 ? -18.237 -19.141 13.727 1.00 26.45 353 ASN A N 1
ATOM 2749 C CA . ASN A 1 353 ? -17.986 -20.581 13.554 1.00 26.45 353 ASN A CA 1
ATOM 2750 C C . ASN A 1 353 ? -18.925 -21.276 12.545 1.00 26.45 353 ASN A C 1
ATOM 2752 O O . ASN A 1 353 ? -19.476 -22.341 12.827 1.00 26.45 353 ASN A O 1
ATOM 2756 N N . ARG A 1 354 ? -19.138 -20.672 11.364 1.00 26.52 354 ARG A N 1
ATOM 2757 C CA . ARG A 1 354 ? -19.902 -21.299 10.258 1.00 26.52 354 ARG A CA 1
ATOM 2758 C C . ARG A 1 354 ? -19.125 -21.549 8.962 1.00 26.52 354 ARG A C 1
ATOM 2760 O O . ARG A 1 354 ? -19.675 -22.185 8.071 1.00 26.52 354 ARG A O 1
ATOM 2767 N N . TYR A 1 355 ? -17.843 -21.195 8.884 1.00 25.80 355 TYR A N 1
ATOM 2768 C CA . TYR A 1 355 ? -17.009 -21.466 7.702 1.00 25.80 355 TYR A CA 1
ATOM 2769 C C . TYR A 1 355 ? -15.840 -22.413 7.987 1.00 25.80 355 TYR A C 1
ATOM 2771 O O . TYR A 1 355 ? -14.728 -22.179 7.541 1.00 25.80 355 TYR A O 1
ATOM 2779 N N . ASN A 1 356 ? -16.084 -23.494 8.735 1.00 29.62 356 ASN A N 1
ATOM 2780 C CA . ASN A 1 356 ? -15.160 -24.630 8.802 1.00 29.62 356 ASN A CA 1
ATOM 2781 C C . ASN A 1 356 ? -15.881 -25.915 9.237 1.00 29.62 356 ASN A C 1
ATOM 2783 O O . ASN A 1 356 ? -15.740 -26.391 10.360 1.00 29.62 356 ASN A O 1
ATOM 2787 N N . ARG A 1 357 ? -16.661 -26.503 8.323 1.00 25.52 357 ARG A N 1
ATOM 2788 C CA . ARG A 1 357 ? -16.883 -27.956 8.289 1.00 25.52 357 ARG A CA 1
ATOM 2789 C C . ARG A 1 357 ? -16.898 -28.422 6.841 1.00 25.52 357 ARG A C 1
ATOM 2791 O O . ARG A 1 357 ? -17.917 -28.346 6.165 1.00 25.52 357 ARG A O 1
ATOM 2798 N N . ALA A 1 358 ? -15.759 -28.932 6.387 1.00 28.78 358 ALA A N 1
ATOM 2799 C CA . ALA A 1 358 ? -15.758 -29.923 5.327 1.00 28.78 358 ALA A CA 1
ATOM 2800 C C . ALA A 1 358 ? -16.522 -31.152 5.849 1.00 28.78 358 ALA A C 1
ATOM 2802 O O . ALA A 1 358 ? -16.158 -31.715 6.881 1.00 28.78 358 ALA A O 1
ATOM 2803 N N . ALA A 1 359 ? -17.597 -31.535 5.165 1.00 24.80 359 ALA A N 1
ATOM 2804 C CA . ALA A 1 359 ? -18.282 -32.804 5.374 1.00 24.80 359 ALA A CA 1
ATOM 2805 C C . ALA A 1 359 ? -18.319 -33.577 4.042 1.00 24.80 359 ALA A C 1
ATOM 2807 O O . ALA A 1 359 ? -18.304 -32.955 2.977 1.00 24.80 359 ALA A O 1
ATOM 2808 N N . PRO A 1 360 ? -18.279 -34.918 4.092 1.00 25.38 360 PRO A N 1
ATOM 2809 C CA . PRO A 1 360 ? -17.821 -35.754 2.995 1.00 25.38 360 PRO A CA 1
ATOM 2810 C C . PRO A 1 360 ? -18.876 -35.959 1.906 1.00 25.38 360 PRO A C 1
ATOM 2812 O O . PRO A 1 360 ? -20.080 -35.873 2.133 1.00 25.38 360 PRO A O 1
ATOM 2815 N N . VAL A 1 361 ? -18.368 -36.275 0.716 1.00 27.28 361 VAL A N 1
ATOM 2816 C CA . VAL A 1 361 ? -19.106 -36.647 -0.494 1.00 27.28 361 VAL A CA 1
ATOM 2817 C C . VAL A 1 361 ? -20.090 -37.786 -0.196 1.00 27.28 361 VAL A C 1
ATOM 2819 O O . VAL A 1 361 ? -19.680 -38.877 0.197 1.00 27.28 361 VAL A O 1
ATOM 2822 N N . GLY A 1 362 ? -21.380 -37.541 -0.424 1.00 23.45 362 GLY A N 1
ATOM 2823 C CA . GLY A 1 362 ? -22.445 -38.536 -0.324 1.00 23.45 362 GLY A CA 1
ATOM 2824 C C . GLY A 1 362 ? -23.556 -38.248 -1.331 1.00 23.45 362 GLY A C 1
ATOM 2825 O O . GLY A 1 362 ? -24.230 -37.226 -1.244 1.00 23.45 362 GLY A O 1
ATOM 2826 N N . ASN A 1 363 ? -23.712 -39.152 -2.301 1.00 25.36 363 ASN A N 1
ATOM 2827 C CA . ASN A 1 363 ? -24.793 -39.182 -3.288 1.00 25.36 363 ASN A CA 1
ATOM 2828 C C . ASN A 1 363 ? -26.173 -39.261 -2.615 1.00 25.36 363 ASN A C 1
ATOM 2830 O O . ASN A 1 363 ? -26.364 -40.061 -1.702 1.00 25.36 363 ASN A O 1
ATOM 2834 N N . GLY A 1 364 ? -27.162 -38.535 -3.141 1.00 23.31 364 GLY A N 1
ATOM 2835 C CA . GLY A 1 364 ? -28.557 -38.713 -2.736 1.00 23.31 364 GLY A CA 1
ATOM 2836 C C . GLY A 1 364 ? -29.514 -37.725 -3.395 1.00 23.31 364 GLY A C 1
ATOM 2837 O O . GLY A 1 364 ? -29.653 -36.592 -2.951 1.00 23.31 364 GLY A O 1
ATOM 2838 N N . TYR A 1 365 ? -30.189 -38.177 -4.450 1.00 22.94 365 TYR A N 1
ATOM 2839 C CA . TYR A 1 365 ? -31.353 -37.525 -5.047 1.00 22.94 365 TYR A CA 1
ATOM 2840 C C . TYR A 1 365 ? -32.529 -37.469 -4.059 1.00 22.94 365 TYR A C 1
ATOM 2842 O O . TYR A 1 365 ? -32.865 -38.498 -3.482 1.00 22.94 365 TYR A O 1
ATOM 2850 N N . ALA A 1 366 ? -33.231 -36.334 -3.977 1.00 24.22 366 ALA A N 1
ATOM 2851 C CA . ALA A 1 366 ? -34.686 -36.295 -3.777 1.00 24.22 366 ALA A CA 1
ATOM 2852 C C . ALA A 1 366 ? -35.241 -34.895 -4.087 1.00 24.22 366 ALA A C 1
ATOM 2854 O O . ALA A 1 366 ? -34.816 -33.890 -3.523 1.00 24.22 366 ALA A O 1
ATOM 2855 N N . ALA A 1 367 ? -36.210 -34.853 -4.997 1.00 23.59 367 ALA A N 1
ATOM 2856 C CA . ALA A 1 367 ? -36.983 -33.679 -5.368 1.00 23.59 367 ALA A CA 1
ATOM 2857 C C . ALA A 1 367 ? -38.205 -33.508 -4.450 1.00 23.59 367 ALA A C 1
ATOM 2859 O O . ALA A 1 367 ? -38.826 -34.498 -4.073 1.00 23.59 367 ALA A O 1
ATOM 2860 N N . SER A 1 368 ? -38.644 -32.268 -4.215 1.00 25.36 368 SER A N 1
ATOM 2861 C CA . SER A 1 368 ? -40.079 -31.957 -4.151 1.00 25.36 368 SER A CA 1
ATOM 2862 C C . SER A 1 368 ? -40.342 -30.493 -4.523 1.00 25.36 368 SER A C 1
ATOM 2864 O O . SER A 1 368 ? -39.527 -29.608 -4.277 1.00 25.36 368 SER A O 1
ATOM 2866 N N . ARG A 1 369 ? -41.453 -30.294 -5.238 1.00 22.62 369 ARG A N 1
ATOM 2867 C CA . ARG A 1 369 ? -41.914 -29.076 -5.918 1.00 22.62 369 ARG A CA 1
ATOM 2868 C C . ARG A 1 369 ? -42.884 -28.273 -5.044 1.00 22.62 369 ARG A C 1
ATOM 2870 O O . ARG A 1 369 ? -43.715 -28.885 -4.384 1.00 22.62 369 ARG A O 1
ATOM 2877 N N . ALA A 1 370 ? -42.896 -26.951 -5.239 1.00 23.78 370 ALA A N 1
ATOM 2878 C CA . ALA A 1 370 ? -44.087 -26.078 -5.318 1.00 23.78 370 ALA A CA 1
ATOM 2879 C C . ALA A 1 370 ? -43.638 -24.719 -5.924 1.00 23.78 370 ALA A C 1
ATOM 2881 O O . ALA A 1 370 ? -42.794 -24.055 -5.339 1.00 23.78 370 ALA A O 1
ATOM 2882 N N . THR A 1 371 ? -43.845 -24.440 -7.223 1.00 24.95 371 THR A N 1
ATOM 2883 C CA . THR A 1 371 ? -44.907 -23.575 -7.822 1.00 24.95 371 THR A CA 1
ATOM 2884 C C . THR A 1 371 ? -45.048 -22.193 -7.151 1.00 24.95 371 THR A C 1
ATOM 2886 O O . THR A 1 371 ? -45.370 -22.153 -5.974 1.00 24.95 371 THR A O 1
ATOM 2889 N N . GLY A 1 372 ? -44.897 -21.032 -7.805 1.00 22.94 372 GLY A N 1
ATOM 2890 C CA . GLY A 1 372 ? -44.808 -20.709 -9.234 1.00 22.94 372 GLY A CA 1
ATOM 2891 C C . GLY A 1 372 ? -44.470 -19.224 -9.502 1.00 22.94 372 GLY A C 1
ATOM 2892 O O . GLY A 1 372 ? -44.193 -18.474 -8.572 1.00 22.94 372 GLY A O 1
ATOM 2893 N N . ASN A 1 373 ? -44.538 -18.855 -10.792 1.00 26.08 373 ASN A N 1
ATOM 2894 C CA . ASN A 1 373 ? -44.155 -17.596 -11.468 1.00 26.08 373 ASN A CA 1
ATOM 2895 C C . ASN A 1 373 ? -42.630 -17.427 -11.641 1.00 26.08 373 ASN A C 1
ATOM 2897 O O . ASN A 1 373 ? -41.916 -17.184 -10.687 1.00 26.08 373 ASN A O 1
ATOM 2901 N N . GLY A 1 374 ? -42.012 -17.530 -12.817 1.00 23.41 374 GLY A N 1
ATOM 2902 C CA . GLY A 1 374 ? -42.526 -17.514 -14.182 1.00 23.41 374 GLY A CA 1
ATOM 2903 C C . GLY A 1 374 ? -41.497 -16.860 -15.110 1.00 23.41 374 GLY A C 1
ATOM 2904 O O . GLY A 1 374 ? -41.808 -15.845 -15.709 1.00 23.41 374 GLY A O 1
ATOM 2905 N N . TYR A 1 375 ? -40.289 -17.428 -15.216 1.00 24.36 375 TYR A N 1
ATOM 2906 C CA . TYR A 1 375 ? -39.328 -17.153 -16.296 1.00 24.36 375 TYR A CA 1
ATOM 2907 C C . TYR A 1 375 ? -38.626 -18.467 -16.662 1.00 24.36 375 TYR A C 1
ATOM 2909 O O . TYR A 1 375 ? -37.947 -19.077 -15.838 1.00 24.36 375 TYR A O 1
ATOM 2917 N N . THR A 1 376 ? -38.848 -18.965 -17.879 1.00 22.92 376 THR A N 1
ATOM 2918 C CA . THR A 1 376 ? -38.263 -20.223 -18.367 1.00 22.92 376 THR A CA 1
ATOM 2919 C C . THR A 1 376 ? -36.931 -19.925 -19.059 1.00 22.92 376 THR A C 1
ATOM 2921 O O . THR A 1 376 ? -36.904 -19.605 -20.243 1.00 22.92 376 THR A O 1
ATOM 2924 N N . MET A 1 377 ? -35.809 -20.043 -18.340 1.00 24.95 377 MET A N 1
ATOM 2925 C CA . MET A 1 377 ? -34.488 -20.142 -18.974 1.00 24.95 377 MET A CA 1
ATOM 2926 C C . MET A 1 377 ? -34.248 -21.591 -19.413 1.00 24.95 377 MET A C 1
ATOM 2928 O O . MET A 1 377 ? -34.201 -22.509 -18.594 1.00 24.95 377 MET A O 1
ATOM 2932 N N . ARG A 1 378 ? -34.122 -21.815 -20.726 1.00 22.95 378 ARG A N 1
ATOM 2933 C CA . ARG A 1 378 ? -33.685 -23.100 -21.286 1.00 22.95 378 ARG A CA 1
ATOM 2934 C C . ARG A 1 378 ? -32.172 -23.224 -21.093 1.00 22.95 378 ARG A C 1
ATOM 2936 O O . ARG A 1 378 ? -31.410 -22.645 -21.858 1.00 22.95 378 ARG A O 1
ATOM 2943 N N . TYR A 1 379 ? -31.740 -23.997 -20.100 1.00 24.94 379 TYR A N 1
ATOM 2944 C CA . TYR A 1 379 ? -30.346 -24.426 -19.993 1.00 24.94 379 TYR A CA 1
ATOM 2945 C C . TYR A 1 379 ? -30.043 -25.451 -21.092 1.00 24.94 379 TYR A C 1
ATOM 2947 O O . TYR A 1 379 ? -30.588 -26.557 -21.085 1.00 24.94 379 TYR A O 1
ATOM 2955 N N . ALA A 1 380 ? -29.166 -25.098 -22.032 1.00 26.20 380 ALA A N 1
ATOM 2956 C CA . ALA A 1 380 ? -28.468 -26.092 -22.835 1.00 26.20 380 ALA A CA 1
ATOM 2957 C C . ALA A 1 380 ? -27.466 -26.814 -21.920 1.00 26.20 380 ALA A C 1
ATOM 2959 O O . ALA A 1 380 ? -26.652 -26.172 -21.259 1.00 26.20 380 ALA A O 1
ATOM 2960 N N . GLN A 1 381 ? -27.560 -28.142 -21.845 1.00 25.69 381 GLN A N 1
ATOM 2961 C CA . GLN A 1 381 ? -26.582 -28.969 -21.137 1.00 25.69 381 GLN A CA 1
ATOM 2962 C C . GLN A 1 381 ? -25.194 -28.743 -21.766 1.00 25.69 381 GLN A C 1
ATOM 2964 O O . GLN A 1 381 ? -25.078 -28.866 -22.990 1.00 25.69 381 GLN A O 1
ATOM 2969 N N . PRO A 1 382 ? -24.143 -28.420 -20.989 1.00 28.14 382 PRO A N 1
ATOM 2970 C CA . PRO A 1 382 ? -22.790 -28.418 -21.525 1.00 28.14 382 PRO A CA 1
ATOM 2971 C C . PRO A 1 382 ? -22.412 -29.848 -21.954 1.00 28.14 382 PRO A C 1
ATOM 2973 O O . PRO A 1 382 ? -22.817 -30.812 -21.295 1.00 28.14 382 PRO A O 1
ATOM 2976 N N . PRO A 1 383 ? -21.663 -30.023 -23.057 1.00 27.42 383 PRO A N 1
ATOM 2977 C CA . PRO A 1 383 ? -21.205 -31.343 -23.470 1.00 27.42 383 PRO A CA 1
ATOM 2978 C C . PRO A 1 383 ? -20.319 -31.969 -22.377 1.00 27.42 383 PRO A C 1
ATOM 2980 O O . PRO A 1 383 ? -19.643 -31.239 -21.645 1.00 27.42 383 PRO A O 1
ATOM 2983 N N . PRO A 1 384 ? -20.302 -33.309 -22.250 1.00 26.12 384 PRO A N 1
ATOM 2984 C CA . PRO A 1 384 ? -19.506 -33.986 -21.237 1.00 26.12 384 PRO A CA 1
ATOM 2985 C C . PRO A 1 384 ? -18.024 -33.657 -21.426 1.00 26.12 384 PRO A C 1
ATOM 2987 O O . PRO A 1 384 ? -17.447 -33.885 -22.491 1.00 26.12 384 PRO A O 1
ATOM 2990 N N . VAL A 1 385 ? -17.416 -33.109 -20.374 1.00 29.67 385 VAL A N 1
ATOM 2991 C CA . VAL A 1 385 ? -15.982 -32.827 -20.307 1.00 29.67 385 VAL A CA 1
ATOM 2992 C C . VAL A 1 385 ? -15.240 -34.160 -20.363 1.00 29.67 385 VAL A C 1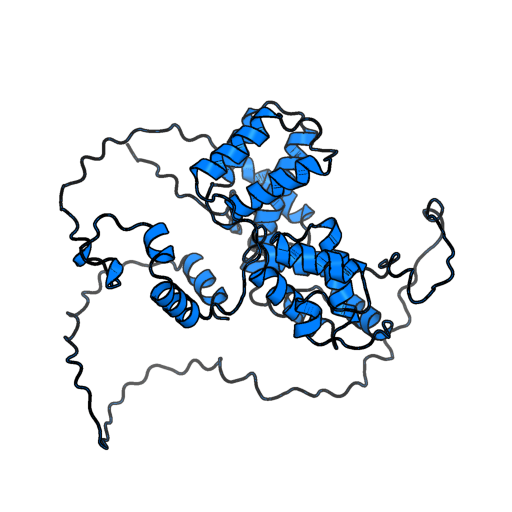
ATOM 2994 O O . VAL A 1 385 ? -15.279 -34.942 -19.416 1.00 29.67 385 VAL A O 1
ATOM 2997 N N . GLN A 1 386 ? -14.558 -34.426 -21.478 1.00 24.78 386 GLN A N 1
ATOM 2998 C CA . GLN A 1 386 ? -13.498 -35.427 -21.507 1.00 24.78 386 GLN A CA 1
ATOM 2999 C C . GLN A 1 386 ? -12.373 -34.933 -20.596 1.00 24.78 386 GLN A C 1
ATOM 3001 O O . GLN A 1 386 ? -11.715 -33.932 -20.877 1.00 24.78 386 GLN A O 1
ATOM 3006 N N . THR A 1 387 ? -12.175 -35.622 -19.479 1.00 25.27 387 THR A N 1
ATOM 3007 C CA . THR A 1 387 ? -11.056 -35.410 -18.567 1.00 25.27 387 THR A CA 1
ATOM 3008 C C . THR A 1 387 ? -9.753 -35.815 -19.254 1.00 25.27 387 THR A C 1
ATOM 3010 O O . THR A 1 387 ? -9.328 -36.965 -19.197 1.00 25.27 387 THR A O 1
ATOM 3013 N N . TYR A 1 388 ? -9.084 -34.852 -19.885 1.00 24.28 388 TYR A N 1
ATOM 3014 C CA . TYR A 1 388 ? -7.650 -34.952 -20.131 1.00 24.28 388 TYR A CA 1
ATOM 3015 C C . TYR A 1 388 ? -6.924 -34.525 -18.857 1.00 24.28 388 TYR A C 1
ATOM 3017 O O . TYR A 1 388 ? -7.006 -33.375 -18.428 1.00 24.28 388 TYR A O 1
ATOM 3025 N N . GLY A 1 389 ? -6.261 -35.489 -18.216 1.00 26.58 389 GLY A N 1
ATOM 3026 C CA . GLY A 1 389 ? -5.476 -35.270 -17.010 1.00 26.58 389 GLY A CA 1
ATOM 3027 C C . GLY A 1 389 ? -4.319 -34.310 -17.271 1.00 26.58 389 GLY A C 1
ATOM 3028 O O . GLY A 1 389 ? -3.321 -34.688 -17.874 1.00 26.58 389 GLY A O 1
ATOM 3029 N N . TYR A 1 390 ? -4.450 -33.087 -16.768 1.00 23.03 390 TYR A N 1
ATOM 3030 C CA . TYR A 1 390 ? -3.331 -32.197 -16.489 1.00 23.03 390 TYR A CA 1
ATOM 3031 C C . TYR A 1 390 ? -3.311 -31.936 -14.985 1.00 23.03 390 TYR A C 1
ATOM 3033 O O . TYR A 1 390 ? -4.279 -31.438 -14.411 1.00 23.03 390 TYR A O 1
ATOM 3041 N N . SER A 1 391 ? -2.206 -32.297 -14.335 1.00 26.88 391 SER A N 1
ATOM 3042 C CA . SER A 1 391 ? -1.920 -31.929 -12.952 1.00 26.88 391 SER A CA 1
ATOM 3043 C C . SER A 1 391 ? -1.725 -30.412 -12.873 1.00 26.88 391 SER A C 1
ATOM 3045 O O . SER A 1 391 ? -0.629 -29.902 -13.107 1.00 26.88 391 SER A O 1
ATOM 3047 N N . ALA A 1 392 ? -2.795 -29.672 -12.589 1.00 25.78 392 ALA A N 1
ATOM 3048 C CA . ALA A 1 392 ? -2.709 -28.248 -12.311 1.00 25.78 392 ALA A CA 1
ATOM 3049 C C . ALA A 1 392 ? -2.167 -28.050 -10.887 1.00 25.78 392 ALA A C 1
ATOM 3051 O O . ALA A 1 392 ? -2.897 -28.175 -9.902 1.00 25.78 392 ALA A O 1
ATOM 3052 N N . ASN A 1 393 ? -0.874 -27.738 -10.782 1.00 26.88 393 ASN A N 1
ATOM 3053 C CA . ASN A 1 393 ? -0.351 -27.034 -9.617 1.00 26.88 393 ASN A CA 1
ATOM 3054 C C . ASN A 1 393 ? -1.102 -25.701 -9.525 1.00 26.88 393 ASN A C 1
ATOM 3056 O O . ASN A 1 393 ? -0.950 -24.844 -10.393 1.00 26.88 393 ASN A O 1
ATOM 3060 N N . ARG A 1 394 ? -1.948 -25.556 -8.500 1.00 25.75 394 ARG A N 1
ATOM 3061 C CA . ARG A 1 394 ? -2.642 -24.302 -8.180 1.00 25.75 394 ARG A CA 1
ATOM 3062 C C . ARG A 1 394 ? -1.584 -23.228 -7.924 1.00 25.75 394 ARG A C 1
ATOM 3064 O O . ARG A 1 394 ? -0.809 -23.356 -6.978 1.00 25.75 394 ARG A O 1
ATOM 3071 N N . THR A 1 395 ? -1.508 -22.215 -8.779 1.00 32.94 395 THR A N 1
ATOM 3072 C CA . THR A 1 395 ? -0.556 -21.107 -8.636 1.00 32.94 395 THR A CA 1
ATOM 3073 C C . THR A 1 395 ? -1.128 -20.016 -7.732 1.00 32.94 395 THR A C 1
ATOM 3075 O O . THR A 1 395 ? -2.337 -19.931 -7.512 1.00 32.94 395 THR A O 1
ATOM 3078 N N . ALA A 1 396 ? -0.246 -19.162 -7.205 1.00 31.36 396 ALA A N 1
ATOM 3079 C CA . ALA A 1 396 ? -0.576 -18.053 -6.308 1.00 31.36 396 ALA A CA 1
ATOM 3080 C C . ALA A 1 396 ? -1.698 -17.129 -6.831 1.00 31.36 396 ALA A C 1
ATOM 3082 O O . ALA A 1 396 ? -2.395 -16.530 -6.018 1.00 31.36 396 ALA A O 1
ATOM 3083 N N . ASN A 1 397 ? -1.926 -17.068 -8.152 1.00 30.92 397 ASN A N 1
ATOM 3084 C CA . ASN A 1 397 ? -2.999 -16.289 -8.789 1.00 30.92 397 ASN A CA 1
ATOM 3085 C C . ASN A 1 397 ? -4.402 -16.568 -8.225 1.00 30.92 397 ASN A C 1
ATOM 3087 O O . ASN A 1 397 ? -5.161 -15.621 -8.031 1.00 30.92 397 ASN A O 1
ATOM 3091 N N . ASP A 1 398 ? -4.722 -17.815 -7.869 1.00 32.03 398 ASP A N 1
ATOM 3092 C CA . ASP A 1 398 ? -6.061 -18.169 -7.373 1.00 32.03 398 ASP A CA 1
ATOM 3093 C C . ASP A 1 398 ? -6.331 -17.664 -5.942 1.00 32.03 398 ASP A C 1
ATOM 3095 O O . ASP A 1 398 ? -7.486 -17.506 -5.549 1.00 32.03 398 ASP A O 1
ATOM 3099 N N . ARG A 1 399 ? -5.283 -17.376 -5.152 1.00 33.75 399 ARG A N 1
ATOM 3100 C CA . ARG A 1 399 ? -5.425 -16.841 -3.782 1.00 33.75 399 ARG A CA 1
ATOM 3101 C C . ARG A 1 399 ? -5.632 -15.329 -3.741 1.00 33.75 399 ARG A C 1
ATOM 3103 O O . ARG A 1 399 ? -6.217 -14.830 -2.784 1.00 33.75 399 ARG A O 1
ATOM 3110 N N . TRP A 1 400 ? -5.191 -14.599 -4.763 1.00 38.50 400 TRP A N 1
ATOM 3111 C CA . TRP A 1 400 ? -5.396 -13.150 -4.818 1.00 38.50 400 TRP A CA 1
ATOM 3112 C C . TRP A 1 400 ? -6.869 -12.810 -5.061 1.00 38.50 400 TRP A C 1
ATOM 3114 O O . TRP A 1 400 ? -7.366 -11.863 -4.469 1.00 38.50 400 TRP A O 1
ATOM 3124 N N . GLY A 1 401 ? -7.601 -13.640 -5.817 1.00 28.97 401 GLY A N 1
ATOM 3125 C CA . GLY A 1 401 ? -9.034 -13.474 -6.097 1.00 28.97 401 GLY A CA 1
ATOM 3126 C C . GLY A 1 401 ? -9.934 -13.343 -4.856 1.00 28.97 401 GLY A C 1
ATOM 3127 O O . GLY A 1 401 ? -10.943 -12.646 -4.902 1.00 28.97 401 GLY A O 1
ATOM 3128 N N . SER A 1 402 ? -9.577 -13.980 -3.733 1.00 31.89 402 SER A N 1
ATOM 3129 C CA . SER A 1 402 ? -10.372 -13.929 -2.495 1.00 31.89 402 SER A CA 1
ATOM 3130 C C . SER A 1 402 ? -10.149 -12.675 -1.645 1.00 31.89 402 SER A C 1
ATOM 3132 O O . SER A 1 402 ? -10.974 -12.404 -0.782 1.00 31.89 402 SER A O 1
ATOM 3134 N N . ALA A 1 403 ? -9.083 -11.904 -1.892 1.00 33.41 403 ALA A N 1
ATOM 3135 C CA . ALA A 1 403 ? -8.826 -10.623 -1.220 1.00 33.41 403 ALA A CA 1
ATOM 3136 C C . ALA A 1 403 ? -9.633 -9.449 -1.818 1.00 33.41 403 ALA A C 1
ATOM 3138 O O . ALA A 1 403 ? -9.532 -8.327 -1.334 1.00 33.41 403 ALA A O 1
ATOM 3139 N N . TYR A 1 404 ? -10.419 -9.705 -2.869 1.00 35.06 404 TYR A N 1
ATOM 3140 C CA . TYR A 1 404 ? -11.206 -8.706 -3.601 1.00 35.06 404 TYR A CA 1
ATOM 3141 C C . TYR A 1 404 ? -12.718 -8.808 -3.344 1.00 35.06 404 TYR A C 1
ATOM 3143 O O . TYR A 1 404 ? -13.500 -8.277 -4.122 1.00 35.06 404 TYR A O 1
ATOM 3151 N N . ARG A 1 405 ? -13.141 -9.525 -2.295 1.00 28.44 405 ARG A N 1
ATOM 3152 C CA . ARG A 1 405 ? -14.541 -9.538 -1.846 1.00 28.44 405 ARG A CA 1
ATOM 3153 C C . ARG A 1 405 ? -14.646 -8.628 -0.628 1.00 28.44 405 ARG A C 1
ATOM 3155 O O . ARG A 1 405 ? -14.220 -9.049 0.448 1.00 28.44 405 ARG A O 1
ATOM 3162 N N . TYR A 1 406 ? -15.135 -7.409 -0.824 1.00 31.14 406 TYR A N 1
ATOM 3163 C CA . TYR A 1 406 ? -15.362 -6.437 0.241 1.00 31.14 406 TYR A CA 1
ATOM 3164 C C . TYR A 1 406 ? -16.739 -5.825 0.154 1.00 31.14 406 TYR A C 1
ATOM 3166 O O . TYR A 1 406 ? -16.944 -5.109 -0.841 1.00 31.14 406 TYR A O 1
#

Nearest PDB structures (foldseek):
  8oyc-assembly2_B  TM=8.326E-01  e=2.883E-09  Methanosarcina mazei Go1
  7ye0-assembly1_A  TM=8.068E-01  e=1.482E-09  Methanosarcina mazei Go1
  7vj5-assembly1_A  TM=8.161E-01  e=3.762E-09  Methanosarcina mazei Go1
  5o86-assembly1_A  TM=8.044E-01  e=2.883E-09  Methanosarcina mazei Go1
  2xrz-assembly2_B  TM=8.186E-01  e=1.302E-08  Methanosarcina mazei Go1

Solvent-accessible surface area (backbone atoms only — not comparable to full-atom values): 25813 Å² total; per-residue (Å²): 131,87,82,84,77,87,73,90,42,97,55,65,60,63,56,67,76,53,42,86,56,54,63,93,46,70,64,69,44,42,58,42,39,61,76,47,39,71,81,56,69,64,93,72,80,89,73,89,74,86,75,79,68,76,80,68,78,72,56,65,86,74,64,68,90,72,56,78,86,51,61,93,39,88,84,73,54,76,71,52,44,70,73,39,47,73,58,46,50,48,56,33,47,76,54,49,39,85,75,90,63,86,78,63,44,76,87,75,81,74,49,45,72,45,36,53,48,54,50,50,54,51,52,72,56,43,47,71,61,48,63,70,56,52,78,74,59,52,54,60,49,43,53,49,35,24,28,47,61,74,60,30,42,45,57,49,61,52,50,57,55,55,68,71,60,74,44,54,73,59,26,48,49,46,53,52,54,59,54,47,52,57,54,47,14,44,35,48,41,73,59,28,91,42,48,81,39,53,82,66,50,43,57,68,69,50,51,54,48,44,53,53,51,49,72,71,50,82,57,71,75,53,54,69,72,35,50,66,68,28,55,57,96,45,68,68,52,17,52,53,41,43,40,21,56,40,67,17,46,76,55,75,90,47,38,31,58,49,51,50,47,36,36,41,26,37,95,40,55,58,53,25,50,48,52,50,47,54,53,38,64,72,37,33,56,42,33,52,70,41,43,35,50,39,52,50,49,55,18,53,64,62,56,46,91,76,52,68,82,57,75,71,71,88,60,102,68,86,82,88,83,80,92,84,78,79,92,77,81,82,81,89,86,90,86,84,78,85,85,76,79,86,82,70,86,92,78,89,82,93,82,82,88,80,86,80,76,94,75,80,96,74,91,78,91,82,88,87,88,80,88,85,87,90,78,90,80,83,79,78,80,77,77,84,81,78,83,74,91,69,91,74,77,84,56,75,72,71,64,57,65,68,78,59,73,97

Secondary structure (DSSP, 8-state):
--PPPP---S-SS-HHHH-SS--S-HHHHHHHHHHHHHHH--PPP--------------GGGSS---GGGTT-SSP-HHHHHHSHHHHHHHHHHTT--------SPP---SHHHHHHHHHHHHHTTTTTGGG--HHHHHHHHHHHHHHHTTSS-HHHHHHHHHTT---HHHHHHHHHHHHHHHHHHHHHHS-TTTTSHHHHS-HHHHHHHHHHHHH--PPP--HHHHHTT-SS-HHHHHHHHHHHHHS---HHHHHHHHHHHHHHSS-HHHHHHHHHHHHHHH-SS--THHHHHHHHHHHHT--TT-TT-TTSS-SS------SS-SS-------S-TTSSS-------SSSTTS------------------------PPPPP-----------THHHHGGGG--